Protein AF-A0A370CJU6-F1 (afdb_monomer_lite)

Sequence (638 aa):
MTEVLGKLLAAYIPLEQSDFDGLIKYPHLSKLFQVLVEIQPTNNIVGRKSILRGIFAFEQATSISFLAEILAKLPESLIKTNLYEKLLPGFGADEGKLDNLNALLTILQDAELTPHLSQDDFDALIKKSKSYYYSFNHSYDPHHYNSMRAIIEELNSLEDNNNPLPELKLTQENFNQLMEMEYKKLENLSLIVKKLNSAQLLTQENFDQLLNLGDNLPDDGTHNIIQSKFYNLNLIVEKLSRVVLLTQENFDKLLSLGDDLVSATQAISTVLSDIPDHLWTPVVFNQLIEHSQQQNPLPILQGYVFNLLNEDNPAEEFERAQSTHTASVHQSVSESAQRLAKRYQAKIKNTAALDETIDQIEKYLSSLVKKSPTNINQAAQRALVSLKTKSFTDPTSQLSLKELLVLTFAAIHDDEQRIGTREDALGQFVQGLYEIQRGYNLSESGIDKKPKEPDLPICLPGAFNKLLEKLQTIHPDVEIRFITKDLAAKKLPTLVNELANDYLSNLANTAKAAKDFLGFTHLMDKVKKEGVEFIFNAIKDKVTECIWDEFKTVYPDKSAPDFIEFIESGIYTELKQLKDFQPLLTNSIAYRDFCSQMLYSPRLFSAAKTQASATEQEHPFSHTESNCNKSPKNLSII

Foldseek 3Di:
DLLVVLVVCVPPDPDALVNLVVVLVDLVSVVSLVSNLVPDPDPDPRVLVSNVVSVVSNVVPDDLVVVLVSLLPDDLVSCVPDCVPPVVVSQDDDPVSVVSVVVSVVSCVVSVSDDDDDPVNVVVVVVVCLVVVCPDDDDDDPLLVVLLVLLVVLLVVVVPDPDPAPNQDCDPVNVVLSVPADSLLSNLLSLLSNLCSVVVNDHNVLSVLSSVVRDDDDPPVPPPVLQHLSVLVSLVSVLCSVLVNPDNVLSVLLSVCPPLNSQLSSLLSVCSLVDDSVLDDPVLSVVSSVLSSDDPSNVVVVVVSVVSVLVPDPPLWCSLQVVVLVVLLLLLLLQLLLLLCVVVVVCPVDPVSLVVLLVVVLVVLVVVCVVPVDLLSVQLNVLSVVLVPDWDASPRNRDTSSRLLSSLSVLLVPPVFFDDDSVVLVVLSSNLSSCQFAVVCADPVRDRPPSPDHTSGDDRSVSSSSSLVSCVNGGPSRDRDRQEPVVLLVCLLVVLQVQVVVVLLVLLAPQAALVSLVVSVVVLVCCVVQNSLSVCVVCLVVSLVVSCVRRVNNGSDSPDPVNVVSSVCSSVRHHPDSVVSVVSNCPDNRVVNNVVCVVVPVVVCVVVVVPPPDPDDDDDDDDDDDDDDDDDDDDDDD

Secondary structure (DSSP, 8-state):
-HHHHHHHHHHH----HHHHHHHTT-TT-HHHHHHHHHH-----HHHHHHHHHHHHHHTTTS-HHHHHHHHTTS-HHHHHHHIIIIITTT--S-HHHHHHHHHHHHHHHHTT------HHHHHHHHHHHHHHGGGTSS---HHHHHHHHHHHHHHHTTTSS----------HHHHHHHHHS-HHHHHHHHHHHHHHHHTT---HHHHHHHHHTTS-----S---GGG-HHHHHHHHHHHHHHTT---HHHHHHHHTTGGGHHHHHHHHHHHTTTS-GGG--HHHHHHHHHHHTSSSHHHHHHHHHHHHTTT-SS-TTTHHHHHHHHHHHHHHHHHHHHHHHHHSHHHHHSHHHHHHHHHHHHHHHHHHHHH---HHHHHHHHHHHHHHHS--B-TTT--BHHHHHHHHHHHHH-TTT--S-HHHHHHHHHHHHHHHHHGGGB-TTS-BS-TTSPP-PPPHHHHHHHHHHTTTTT-TT-------HHHHHHHHHHHHHHHHHHHHHHHHHH--SHHHHHHHHHHHHHHHHHTTHHHHHHHHHHHHHHHHHHHTTTSS-TT-HHHHHHHHGGGGPPPP-GGGHHHHHHTSHHHHHHHHHHHT-HHHHSSSSSSSS--SS---------------------

pLDDT: mean 70.42, std 21.2, range [26.62, 97.62]

Structure (mmCIF, N/CA/C/O backbone):
data_AF-A0A370CJU6-F1
#
_entry.id   AF-A0A370CJU6-F1
#
loop_
_atom_site.group_PDB
_atom_site.id
_atom_site.type_symbol
_atom_site.label_atom_id
_atom_site.label_alt_id
_atom_site.label_comp_id
_atom_site.label_asym_id
_atom_site.label_entity_id
_atom_site.label_seq_id
_atom_site.pdbx_PDB_ins_code
_atom_site.Cartn_x
_atom_site.Cartn_y
_atom_site.Cartn_z
_atom_site.occupancy
_atom_site.B_iso_or_equiv
_atom_site.auth_seq_id
_atom_site.auth_comp_id
_atom_site.auth_asym_id
_atom_site.auth_atom_id
_atom_site.pdbx_PDB_model_num
ATOM 1 N N . MET A 1 1 ? -30.604 30.047 92.472 1.00 36.56 1 MET A N 1
ATOM 2 C CA . MET A 1 1 ? -30.710 28.583 92.681 1.00 36.56 1 MET A CA 1
ATOM 3 C C . MET A 1 1 ? -29.692 27.835 91.819 1.00 36.56 1 MET A C 1
ATOM 5 O O . MET A 1 1 ? -28.892 27.099 92.370 1.00 36.56 1 MET A O 1
ATOM 9 N N . THR A 1 2 ? -29.623 28.112 90.513 1.00 38.94 2 THR A N 1
ATOM 10 C CA . THR A 1 2 ? -28.650 27.538 89.558 1.00 38.94 2 THR A CA 1
ATOM 11 C C . THR A 1 2 ? -27.183 27.837 89.905 1.00 38.94 2 THR A C 1
ATOM 13 O O . THR A 1 2 ? -26.354 26.939 89.891 1.00 38.94 2 THR A O 1
ATOM 16 N N . GLU A 1 3 ? -26.865 29.067 90.319 1.00 42.47 3 GLU A N 1
ATOM 17 C CA . GLU A 1 3 ? -25.501 29.454 90.730 1.00 42.47 3 GLU A CA 1
ATOM 18 C C . GLU A 1 3 ? -25.054 28.784 92.046 1.00 42.47 3 GLU A C 1
ATOM 20 O O . GLU A 1 3 ? -23.900 28.393 92.208 1.00 42.47 3 GLU A O 1
ATOM 25 N N . VAL A 1 4 ? -25.998 28.591 92.973 1.00 41.84 4 VAL A N 1
ATOM 26 C CA . VAL A 1 4 ? -25.766 27.904 94.253 1.00 41.84 4 VAL A CA 1
ATOM 27 C C . VAL A 1 4 ? -25.573 26.401 94.027 1.00 41.84 4 VAL A C 1
ATOM 29 O O . VAL A 1 4 ? -24.672 25.816 94.621 1.00 41.84 4 VAL A O 1
ATOM 32 N N . LEU A 1 5 ? -26.343 25.789 93.115 1.00 42.38 5 LEU A N 1
ATOM 33 C CA . LEU A 1 5 ? -26.146 24.397 92.693 1.00 42.38 5 LEU A CA 1
ATOM 34 C C . LEU A 1 5 ? -24.789 24.184 92.003 1.00 42.38 5 LEU A C 1
ATOM 36 O O . LEU A 1 5 ? -24.129 23.185 92.271 1.00 42.38 5 LEU A O 1
ATOM 40 N N . GLY A 1 6 ? -24.356 25.123 91.154 1.00 47.56 6 GLY A N 1
ATOM 41 C CA . GLY A 1 6 ? -23.063 25.047 90.463 1.00 47.56 6 GLY A CA 1
ATOM 42 C C . GLY A 1 6 ? -21.872 25.083 91.424 1.00 47.56 6 GLY A C 1
ATOM 43 O O . GLY A 1 6 ? -20.954 24.275 91.308 1.00 47.56 6 GLY A O 1
ATOM 44 N N . LYS A 1 7 ? -21.926 25.955 92.438 1.00 46.38 7 LYS A N 1
ATOM 45 C CA . LYS A 1 7 ? -20.899 26.038 93.491 1.00 46.38 7 LYS A CA 1
ATOM 46 C C . LYS A 1 7 ? -20.888 24.803 94.410 1.00 46.38 7 LYS A C 1
ATOM 48 O O . LYS A 1 7 ? -19.819 24.386 94.840 1.00 46.38 7 LYS A O 1
ATOM 53 N N . LEU A 1 8 ? -22.047 24.187 94.671 1.00 40.12 8 LEU A N 1
ATOM 54 C CA . LEU A 1 8 ? -22.166 22.947 95.457 1.00 40.12 8 LEU A CA 1
ATOM 55 C C . LEU A 1 8 ? -21.637 21.708 94.715 1.00 40.12 8 LEU A C 1
ATOM 57 O O . LEU A 1 8 ? -20.950 20.889 95.320 1.00 40.12 8 LEU A O 1
ATOM 61 N N . LEU A 1 9 ? -21.903 21.591 93.410 1.00 42.94 9 LEU A N 1
ATOM 62 C CA . LEU A 1 9 ? -21.390 20.501 92.569 1.00 42.94 9 LEU A CA 1
ATOM 63 C C . LEU A 1 9 ? -19.863 20.559 92.409 1.00 42.94 9 LEU A C 1
ATOM 65 O O . LEU A 1 9 ? -19.206 19.524 92.465 1.00 42.94 9 LEU A O 1
ATOM 69 N N . ALA A 1 10 ? -19.294 21.763 92.292 1.00 47.19 10 ALA A N 1
ATOM 70 C CA . ALA A 1 10 ? -17.849 21.964 92.160 1.00 47.19 10 ALA A CA 1
ATOM 71 C C . ALA A 1 10 ? -17.050 21.644 93.440 1.00 47.19 10 ALA A C 1
ATOM 73 O O . ALA A 1 10 ? -15.848 21.396 93.362 1.00 47.19 10 ALA A O 1
ATOM 74 N N . ALA A 1 11 ? -17.696 21.660 94.610 1.00 43.38 11 ALA A N 1
ATOM 75 C CA . ALA A 1 11 ? -17.033 21.461 95.898 1.00 43.38 11 ALA A CA 1
ATOM 76 C C . ALA A 1 11 ? -17.046 20.003 96.400 1.00 43.38 11 ALA A C 1
ATOM 78 O O . ALA A 1 11 ? -16.255 19.682 97.283 1.00 43.38 11 ALA A O 1
ATOM 79 N N . TYR A 1 12 ? -17.920 19.128 95.879 1.00 36.78 12 TYR A N 1
ATOM 80 C CA . TYR A 1 12 ? -18.195 17.827 96.515 1.00 36.78 12 TYR A CA 1
ATOM 81 C C . TYR A 1 12 ? -18.161 16.585 95.617 1.00 36.78 12 TYR A C 1
ATOM 83 O O . TYR A 1 12 ? -18.292 15.482 96.147 1.00 36.78 12 TYR A O 1
ATOM 91 N N . ILE A 1 13 ? -17.962 16.703 94.300 1.00 41.69 13 ILE A N 1
ATOM 92 C CA . ILE A 1 13 ? -17.931 15.528 93.414 1.00 41.69 13 ILE A CA 1
ATOM 93 C C . ILE A 1 13 ? -16.732 15.627 92.462 1.00 41.69 13 ILE A C 1
ATOM 95 O O . ILE A 1 13 ? -16.661 16.581 91.684 1.00 41.69 13 ILE A O 1
ATOM 99 N N . PRO A 1 14 ? -15.786 14.667 92.474 1.00 45.34 14 PRO A N 1
ATOM 100 C CA . PRO A 1 14 ? -14.877 14.493 91.353 1.00 45.34 14 PRO A CA 1
ATOM 101 C C . PRO A 1 14 ? -15.715 13.948 90.195 1.00 45.34 14 PRO A C 1
ATOM 103 O O . PRO A 1 14 ? -16.013 12.761 90.144 1.00 45.34 14 PRO A O 1
ATOM 106 N N . LEU A 1 15 ? -16.185 14.844 89.330 1.00 47.09 15 LEU A N 1
ATOM 107 C CA . LEU A 1 15 ? -17.052 14.477 88.213 1.00 47.09 15 LEU A CA 1
ATOM 108 C C . LEU A 1 15 ? -16.246 13.659 87.201 1.00 47.09 15 LEU A C 1
ATOM 110 O O . LEU A 1 15 ? -15.255 14.145 86.644 1.00 47.09 15 LEU A O 1
ATOM 114 N N . GLU A 1 16 ? -16.671 12.419 86.974 1.00 44.72 16 GLU A N 1
ATOM 115 C CA . GLU A 1 16 ? -16.097 11.561 85.945 1.00 44.72 16 GLU A CA 1
ATOM 116 C C . GLU A 1 16 ? -16.725 11.873 84.581 1.00 44.72 16 GLU A C 1
ATOM 118 O O . GLU A 1 16 ? -17.720 12.587 84.447 1.00 44.72 16 GLU A O 1
ATOM 123 N N . GLN A 1 17 ? -16.110 11.359 83.519 1.00 41.28 17 GLN A N 1
ATOM 124 C CA . GLN A 1 17 ? -16.485 11.666 82.138 1.00 41.28 17 GLN A CA 1
ATOM 125 C C . GLN A 1 17 ? -17.962 11.354 81.822 1.00 41.28 17 GLN A C 1
ATOM 127 O O . GLN A 1 17 ? -18.582 12.070 81.038 1.00 41.28 17 GLN A O 1
ATOM 132 N N . SER A 1 18 ? -18.548 10.359 82.494 1.00 44.34 18 SER A N 1
ATOM 133 C CA . SER A 1 18 ? -19.964 9.997 82.381 1.00 44.34 18 SER A CA 1
ATOM 134 C C . SER A 1 18 ? -20.926 11.067 82.904 1.00 44.34 18 SER A C 1
ATOM 136 O O . SER A 1 18 ? -22.052 11.164 82.415 1.00 44.34 18 SER A O 1
ATOM 138 N N . ASP A 1 19 ? -20.496 11.888 83.864 1.00 48.44 19 ASP A N 1
ATOM 139 C CA . ASP A 1 19 ? -21.350 12.904 84.487 1.00 48.44 19 ASP A CA 1
ATOM 140 C C . ASP A 1 19 ? -21.534 14.118 83.563 1.00 48.44 19 ASP A C 1
ATOM 142 O O . ASP A 1 19 ? -22.603 14.734 83.514 1.00 48.44 19 ASP A O 1
ATOM 146 N N . PHE A 1 20 ? -20.515 14.420 82.751 1.00 47.69 20 PHE A N 1
ATOM 147 C CA . PHE A 1 20 ? -20.568 15.468 81.730 1.00 47.69 20 PHE A CA 1
ATOM 148 C C . PHE A 1 20 ? -21.405 15.065 80.510 1.00 47.69 20 PHE A C 1
ATOM 150 O O . PHE A 1 20 ? -22.154 15.892 79.984 1.00 47.69 20 PHE A O 1
ATOM 157 N N . ASP A 1 21 ? -21.348 13.794 80.106 1.00 45.69 21 ASP A N 1
ATOM 158 C CA . ASP A 1 21 ? -22.154 13.266 78.997 1.00 45.69 21 ASP A CA 1
ATOM 159 C C . ASP A 1 21 ? -23.670 13.322 79.306 1.00 45.69 21 ASP A C 1
ATOM 161 O O . ASP A 1 21 ? -24.498 13.437 78.397 1.00 45.69 21 ASP A O 1
ATOM 165 N N . GLY A 1 22 ? -24.053 13.319 80.591 1.00 47.09 22 GLY A N 1
ATOM 166 C CA . GLY A 1 22 ? -25.434 13.524 81.041 1.00 47.09 22 GLY A CA 1
ATOM 167 C C . GLY A 1 22 ? -25.915 14.980 80.964 1.00 47.09 22 GLY A C 1
ATOM 168 O O . GLY A 1 22 ? -27.066 15.230 80.596 1.00 47.09 22 GLY A O 1
ATOM 169 N N . LEU A 1 23 ? -25.039 15.946 81.263 1.00 44.34 23 LEU A N 1
ATOM 170 C CA . LEU A 1 23 ? -25.341 17.387 81.222 1.00 44.34 23 LEU A CA 1
ATOM 171 C C . LEU A 1 23 ? -25.528 17.914 79.792 1.00 44.34 23 LEU A C 1
ATOM 173 O O . LEU A 1 23 ? -26.331 18.819 79.569 1.00 44.34 23 LEU A O 1
ATOM 177 N N . ILE A 1 24 ? -24.847 17.294 78.824 1.00 47.66 24 ILE A N 1
ATOM 178 C CA . ILE A 1 24 ? -24.923 17.595 77.386 1.00 47.66 24 ILE A CA 1
ATOM 179 C C . ILE A 1 24 ? -26.353 17.463 76.814 1.00 47.66 24 ILE A C 1
ATOM 181 O O . ILE A 1 24 ? -26.676 18.077 75.801 1.00 47.66 24 ILE A O 1
ATOM 185 N N . LYS A 1 25 ? -27.255 16.731 77.481 1.00 44.03 25 LYS A N 1
ATOM 186 C CA . LYS A 1 25 ? -28.639 16.524 77.015 1.00 44.03 25 LYS A CA 1
ATOM 187 C C . LYS A 1 25 ? -29.611 17.679 77.299 1.00 44.03 25 LYS A C 1
ATOM 189 O O . LYS A 1 25 ? -30.759 17.590 76.870 1.00 44.03 25 LYS A O 1
ATOM 194 N N . TYR A 1 26 ? -29.198 18.743 77.997 1.00 49.38 26 TYR A N 1
ATOM 195 C CA . TYR A 1 26 ? -30.103 19.821 78.431 1.00 49.38 26 TYR A CA 1
ATOM 196 C C . TYR A 1 26 ? -29.619 21.218 77.979 1.00 49.38 26 TYR A C 1
ATOM 198 O O . TYR A 1 26 ? -28.852 21.869 78.694 1.00 49.38 26 TYR A O 1
ATOM 206 N N . PRO A 1 27 ? -30.108 21.731 76.829 1.00 48.47 27 PRO A N 1
ATOM 207 C CA . PRO A 1 27 ? -29.620 22.964 76.183 1.00 48.47 27 PRO A CA 1
ATOM 208 C C . PRO A 1 27 ? -29.810 24.266 76.982 1.00 48.47 27 PRO A C 1
ATOM 210 O O . PRO A 1 27 ? -29.280 25.310 76.621 1.00 48.47 27 PRO A O 1
ATOM 213 N N . HIS A 1 28 ? -30.585 24.250 78.068 1.00 47.25 28 HIS A N 1
ATOM 214 C CA . HIS A 1 28 ? -30.958 25.455 78.828 1.00 47.25 28 HIS A CA 1
ATOM 215 C C . HIS A 1 28 ? -29.961 25.796 79.952 1.00 47.25 28 HIS A C 1
ATOM 217 O O . HIS A 1 28 ? -30.162 26.754 80.698 1.00 47.25 28 HIS A O 1
ATOM 223 N N . LEU A 1 29 ? -28.891 25.009 80.103 1.00 48.94 29 LEU A N 1
ATOM 224 C CA . LEU A 1 29 ? -27.931 25.109 81.208 1.00 48.94 29 LEU A CA 1
ATOM 225 C C . LEU A 1 29 ? -26.704 25.993 80.900 1.00 48.94 29 LEU A C 1
ATOM 227 O O . LEU A 1 29 ? -25.691 25.890 81.590 1.00 48.94 29 LEU A O 1
ATOM 231 N N . SER A 1 30 ? -26.789 26.904 79.923 1.00 49.38 30 SER A N 1
ATOM 232 C CA . SER A 1 30 ? -25.656 27.736 79.464 1.00 49.38 30 SER A CA 1
ATOM 233 C C . SER A 1 30 ? -24.986 28.534 80.590 1.00 49.38 30 SER A C 1
ATOM 235 O O . SER A 1 30 ? -23.762 28.559 80.704 1.00 49.38 30 SER A O 1
ATOM 237 N N . LYS A 1 31 ? -25.784 29.102 81.504 1.00 50.84 31 LYS A N 1
ATOM 238 C CA . LYS A 1 31 ? -25.294 29.827 82.691 1.00 50.84 31 LYS A CA 1
ATOM 239 C C . LYS A 1 31 ? -24.604 28.929 83.721 1.00 50.84 31 LYS A C 1
ATOM 241 O O . LYS A 1 31 ? -23.736 29.404 84.442 1.00 50.84 31 LYS A O 1
ATOM 246 N N . LEU A 1 32 ? -24.968 27.647 83.806 1.00 49.44 32 LEU A N 1
ATOM 247 C CA . LEU A 1 32 ? -24.298 26.691 84.695 1.00 49.44 32 LEU A CA 1
ATOM 248 C C . LEU A 1 32 ? -22.907 26.334 84.142 1.00 49.44 32 LEU A C 1
ATOM 250 O O . LEU A 1 32 ? -21.953 26.219 84.906 1.00 49.44 32 LEU A O 1
ATOM 254 N N . PHE A 1 33 ? -22.785 26.228 82.815 1.00 53.00 33 PHE A N 1
ATOM 255 C CA . PHE A 1 33 ? -21.518 25.973 82.125 1.00 53.00 33 PHE A CA 1
ATOM 256 C C . PHE A 1 33 ? -20.539 27.146 82.243 1.00 53.00 33 PHE A C 1
ATOM 258 O O . PHE A 1 33 ? -19.364 26.932 82.524 1.00 53.00 33 PHE A O 1
ATOM 265 N N . GLN A 1 34 ? -21.030 28.383 82.114 1.00 51.62 34 GLN A N 1
ATOM 266 C CA . GLN A 1 34 ? -20.225 29.597 82.287 1.00 51.62 34 GLN A CA 1
ATOM 267 C C . GLN A 1 34 ? -19.600 29.668 83.694 1.00 51.62 34 GLN A C 1
ATOM 269 O O . GLN A 1 34 ? -18.401 29.885 83.838 1.00 51.62 34 GLN A O 1
ATOM 274 N N . VAL A 1 35 ? -20.391 29.354 84.724 1.00 50.25 35 VAL A N 1
ATOM 275 C CA . VAL A 1 35 ? -19.936 29.289 86.123 1.00 50.25 35 VAL A CA 1
ATOM 276 C C . VAL A 1 35 ? -18.935 28.143 86.353 1.00 50.25 35 VAL A C 1
ATOM 278 O O . VAL A 1 35 ? -17.988 28.299 87.116 1.00 50.25 35 VAL A O 1
ATOM 281 N N . LEU A 1 36 ? -19.088 26.997 85.680 1.00 50.72 36 LEU A N 1
ATOM 282 C CA . LEU A 1 36 ? -18.148 25.869 85.785 1.00 50.72 36 LEU A CA 1
ATOM 283 C C . LEU A 1 36 ? -16.790 26.151 85.117 1.00 50.72 36 LEU A C 1
ATOM 285 O O . LEU A 1 36 ? -15.767 25.688 85.619 1.00 50.72 36 LEU A O 1
ATOM 289 N N . VAL A 1 37 ? -16.771 26.930 84.030 1.00 52.28 37 VAL A N 1
ATOM 290 C CA . VAL A 1 37 ? -15.537 27.379 83.358 1.00 52.28 37 VAL A CA 1
ATOM 291 C C . VAL A 1 37 ? -14.792 28.422 84.198 1.00 52.28 37 VAL A C 1
ATOM 293 O O . VAL A 1 37 ? -13.568 28.377 84.275 1.00 52.28 37 VAL A O 1
ATOM 296 N N . GLU A 1 38 ? -15.510 29.320 84.879 1.00 50.44 38 GLU A N 1
ATOM 297 C CA . GLU A 1 38 ? -14.903 30.363 85.720 1.00 50.44 38 GLU A CA 1
ATOM 298 C C . GLU A 1 38 ? -14.320 29.837 87.047 1.00 50.44 38 GLU A C 1
ATOM 300 O O . GLU A 1 38 ? -13.369 30.417 87.568 1.00 50.44 38 GLU A O 1
ATOM 305 N N . ILE A 1 39 ? -14.855 28.745 87.612 1.00 45.88 39 ILE A N 1
ATOM 306 C CA . ILE A 1 39 ? -14.489 28.278 88.968 1.00 45.88 39 ILE A CA 1
ATOM 307 C C . ILE A 1 39 ? -13.335 27.255 88.976 1.00 45.88 39 ILE A C 1
ATOM 309 O O . ILE A 1 39 ? -12.684 27.076 90.007 1.00 45.88 39 ILE A O 1
ATOM 313 N N . GLN A 1 40 ? -13.036 26.578 87.863 1.00 50.91 40 GLN A N 1
ATOM 314 C CA . GLN A 1 40 ? -12.068 25.473 87.842 1.00 50.91 40 GLN A CA 1
ATOM 315 C C . GLN A 1 40 ? -10.941 25.687 86.815 1.00 50.91 40 GLN A C 1
ATOM 317 O O . GLN A 1 40 ? -11.061 25.253 85.667 1.00 50.91 40 GLN A O 1
ATOM 322 N N . PRO A 1 41 ? -9.778 26.236 87.222 1.00 49.34 41 PRO A N 1
ATOM 323 C CA . PRO A 1 41 ? -8.566 26.158 86.420 1.00 49.34 41 PRO A CA 1
ATOM 324 C C . PRO A 1 41 ? -7.996 24.742 86.573 1.00 49.34 41 PRO A C 1
ATOM 326 O O . PRO A 1 41 ? -7.092 24.481 87.366 1.00 49.34 41 PRO A O 1
ATOM 329 N N . THR A 1 42 ? -8.578 23.764 85.880 1.00 47.38 42 THR A N 1
ATOM 330 C CA . THR A 1 42 ? -8.132 22.374 86.023 1.00 47.38 42 THR A CA 1
ATOM 331 C C . THR A 1 42 ? -6.847 22.133 85.241 1.00 47.38 42 THR A C 1
ATOM 333 O O . THR A 1 42 ? -6.796 22.208 84.013 1.00 47.38 42 THR A O 1
ATOM 336 N N . ASN A 1 43 ? -5.791 21.751 85.958 1.00 42.69 43 ASN A N 1
ATOM 337 C CA . ASN A 1 43 ? -4.574 21.157 85.391 1.00 42.69 43 ASN A CA 1
ATOM 338 C C . ASN A 1 43 ? -4.776 19.698 84.931 1.00 42.69 43 ASN A C 1
ATOM 340 O O . ASN A 1 43 ? -3.835 19.055 84.477 1.00 42.69 43 ASN A O 1
ATOM 344 N N . ASN A 1 44 ? -6.004 19.173 85.016 1.00 46.91 44 ASN A N 1
ATOM 345 C CA . ASN A 1 44 ? -6.352 17.811 84.629 1.00 46.91 44 ASN A CA 1
ATOM 346 C C . ASN A 1 44 ? -6.900 17.757 83.187 1.00 46.91 44 ASN A C 1
ATOM 348 O O . ASN A 1 44 ? -7.905 18.385 82.851 1.00 46.91 44 ASN A O 1
ATOM 352 N N . ILE A 1 45 ? -6.239 16.958 82.346 1.00 42.44 45 ILE A N 1
ATOM 353 C CA . ILE A 1 45 ? -6.528 16.739 80.918 1.00 42.44 45 ILE A CA 1
ATOM 354 C C . ILE A 1 45 ? -7.947 16.192 80.676 1.00 42.44 45 ILE A C 1
ATOM 356 O O . ILE A 1 45 ? -8.552 16.495 79.646 1.00 42.44 45 ILE A O 1
ATOM 360 N N . VAL A 1 46 ? -8.498 15.415 81.613 1.00 42.75 46 VAL A N 1
ATOM 361 C CA . VAL A 1 46 ? -9.832 14.805 81.476 1.00 42.75 46 VAL A CA 1
ATOM 362 C C . VAL A 1 46 ? -10.934 15.858 81.637 1.00 42.75 46 VAL A C 1
ATOM 364 O O . VAL A 1 46 ? -11.818 15.943 80.788 1.00 42.75 46 VAL A O 1
ATOM 367 N N . GLY A 1 47 ? -10.819 16.743 82.635 1.00 50.41 47 GLY A N 1
ATOM 368 C CA . GLY A 1 47 ? -11.754 17.862 82.830 1.00 50.41 47 GLY A CA 1
ATOM 369 C C . GLY A 1 47 ? -11.756 18.840 81.650 1.00 50.41 47 GLY A C 1
ATOM 370 O O . GLY A 1 47 ? -12.814 19.256 81.182 1.00 50.41 47 GLY A O 1
ATOM 371 N N . ARG A 1 48 ? -10.572 19.108 81.080 1.00 52.41 48 ARG A N 1
ATOM 372 C CA . ARG A 1 48 ? -10.405 19.935 79.870 1.00 52.41 48 ARG A CA 1
ATOM 373 C C . ARG A 1 48 ? -11.151 19.364 78.661 1.00 52.41 48 ARG A C 1
ATOM 375 O O . ARG A 1 48 ? -11.804 20.110 77.937 1.00 52.41 48 ARG A O 1
ATOM 382 N N . LYS A 1 49 ? -11.098 18.043 78.451 1.00 46.81 49 LYS A N 1
ATOM 383 C CA . LYS A 1 49 ? -11.799 17.374 77.339 1.00 46.81 49 LYS A CA 1
ATOM 384 C C . LYS A 1 49 ? -13.322 17.395 77.503 1.00 46.81 49 LYS A C 1
ATOM 386 O O . LYS A 1 49 ? -14.021 17.524 76.498 1.00 46.81 49 LYS A O 1
ATOM 391 N N . SER A 1 50 ? -13.828 17.294 78.729 1.00 49.97 50 SER A N 1
ATOM 392 C CA . SER A 1 50 ? -15.270 17.294 79.007 1.00 49.97 50 SER A CA 1
ATOM 393 C C . SER A 1 50 ? -15.903 18.684 78.887 1.00 49.97 50 SER A C 1
ATOM 395 O O . SER A 1 50 ? -16.983 18.805 78.311 1.00 49.97 50 SER A O 1
ATOM 397 N N . ILE A 1 51 ? -15.207 19.741 79.328 1.00 51.69 51 ILE A N 1
ATOM 398 C CA . ILE A 1 51 ? -15.644 21.134 79.118 1.00 51.69 51 ILE A CA 1
ATOM 399 C C . ILE A 1 51 ? -15.742 21.439 77.620 1.00 51.69 51 ILE A C 1
ATOM 401 O O . ILE A 1 51 ? -16.758 21.954 77.159 1.00 51.69 51 ILE A O 1
ATOM 405 N N . LEU A 1 52 ? -14.724 21.049 76.846 1.00 49.62 52 LEU A N 1
ATOM 406 C CA . LEU A 1 52 ? -14.719 21.238 75.397 1.00 49.62 52 LEU A CA 1
ATOM 407 C C . LEU A 1 52 ? -15.870 20.483 74.725 1.00 49.62 52 LEU A C 1
ATOM 409 O O . LEU A 1 52 ? -16.599 21.085 73.947 1.00 49.62 52 LEU A O 1
ATOM 413 N N . ARG A 1 53 ? -16.108 19.206 75.062 1.00 48.94 53 ARG A N 1
ATOM 414 C CA . ARG A 1 53 ? -17.263 18.449 74.532 1.00 48.94 53 ARG A CA 1
ATOM 415 C C . ARG A 1 53 ? -18.612 19.094 74.863 1.00 48.94 53 ARG A C 1
ATOM 417 O O . ARG A 1 53 ? -19.511 19.051 74.031 1.00 48.94 53 ARG A O 1
ATOM 424 N N . GLY A 1 54 ? -18.743 19.708 76.038 1.00 50.12 54 GLY A N 1
ATOM 425 C CA . GLY A 1 54 ? -19.931 20.478 76.405 1.00 50.12 54 GLY A CA 1
ATOM 426 C C . GLY A 1 54 ? -20.141 21.719 75.535 1.00 50.12 54 GLY A C 1
ATOM 427 O O . GLY A 1 54 ? -21.260 21.965 75.097 1.00 50.12 54 GLY A O 1
ATOM 428 N N . ILE A 1 55 ? -19.062 22.445 75.222 1.00 50.94 55 ILE A N 1
ATOM 429 C CA . ILE A 1 55 ? -19.075 23.590 74.294 1.00 50.94 55 ILE A CA 1
ATOM 430 C C . ILE A 1 55 ? -19.467 23.133 72.876 1.00 50.94 55 ILE A C 1
ATOM 432 O O . ILE A 1 55 ? -20.315 23.760 72.248 1.00 50.94 55 ILE A O 1
ATOM 436 N N . PHE A 1 56 ? -18.937 21.995 72.416 1.00 47.94 56 PHE A N 1
ATOM 437 C CA . PHE A 1 56 ? -19.265 21.381 71.120 1.00 47.94 56 PHE A CA 1
ATOM 438 C C . PHE A 1 56 ? -20.727 20.936 70.995 1.00 47.94 56 PHE A C 1
ATOM 440 O O . PHE A 1 56 ? -21.329 21.060 69.935 1.00 47.94 56 PHE A O 1
ATOM 447 N N . ALA A 1 57 ? -21.331 20.428 72.070 1.00 44.50 57 ALA A N 1
ATOM 448 C CA . ALA A 1 57 ? -22.750 20.079 72.052 1.00 44.50 57 ALA A CA 1
ATOM 449 C C . ALA A 1 57 ? -23.671 21.315 72.088 1.00 44.50 57 ALA A C 1
ATOM 451 O O . ALA A 1 57 ? -24.808 21.256 71.620 1.00 44.50 57 ALA A O 1
ATOM 452 N N . PHE A 1 58 ? -23.176 22.439 72.614 1.00 43.97 58 PHE A N 1
ATOM 453 C CA . PHE A 1 58 ? -23.885 23.722 72.674 1.00 43.97 58 PHE A CA 1
ATOM 454 C C . PHE A 1 58 ? -23.927 24.471 71.330 1.00 43.97 58 PHE A C 1
ATOM 456 O O . PHE A 1 58 ? -24.731 25.389 71.161 1.00 43.97 58 PHE A O 1
ATOM 463 N N . GLU A 1 59 ? -23.105 24.053 70.364 1.00 46.88 59 GLU A N 1
ATOM 464 C CA . GLU A 1 59 ? -22.974 24.618 69.013 1.00 46.88 59 GLU A CA 1
ATOM 465 C C . GLU A 1 59 ? -24.282 24.546 68.200 1.00 46.88 59 GLU A C 1
ATOM 467 O O . GLU A 1 59 ? -24.475 25.288 67.241 1.00 46.88 59 GLU A O 1
ATOM 472 N N . GLN A 1 60 ? -25.237 23.712 68.627 1.00 45.84 60 GLN A N 1
ATOM 473 C CA . GLN A 1 60 ? -26.568 23.653 68.023 1.00 45.84 60 GLN A CA 1
ATOM 474 C C . GLN A 1 60 ? -27.572 24.684 68.584 1.00 45.84 60 GLN A C 1
ATOM 476 O O . GLN A 1 60 ? -28.708 24.699 68.114 1.00 45.84 60 GLN A O 1
ATOM 481 N N . ALA A 1 61 ? -27.211 25.541 69.560 1.00 41.72 61 ALA A N 1
ATOM 482 C CA . ALA A 1 61 ? -28.208 26.340 70.296 1.00 41.72 61 ALA A CA 1
ATOM 483 C C . ALA A 1 61 ? -27.940 27.850 70.546 1.00 41.72 61 ALA A C 1
ATOM 485 O O . ALA A 1 61 ? -28.862 28.510 71.024 1.00 41.72 61 ALA A O 1
ATOM 486 N N . THR A 1 62 ? -26.778 28.457 70.240 1.00 47.06 62 THR A N 1
ATOM 487 C CA . THR A 1 62 ? -26.523 29.898 70.560 1.00 47.06 62 THR A CA 1
ATOM 488 C C . THR A 1 62 ? -25.584 30.652 69.593 1.00 47.06 62 THR A C 1
ATOM 490 O O . THR A 1 62 ? -24.825 30.025 68.864 1.00 47.06 62 THR A O 1
ATOM 493 N N . SER A 1 63 ? -25.629 32.003 69.601 1.00 53.34 63 SER A N 1
ATOM 494 C CA . SER A 1 63 ? -24.891 32.913 68.694 1.00 53.34 63 SER A CA 1
ATOM 495 C C . SER A 1 63 ? -23.372 32.954 68.918 1.00 53.34 63 SER A C 1
ATOM 497 O O . SER A 1 63 ? -22.883 32.903 70.045 1.00 53.34 63 SER A O 1
ATOM 499 N N . ILE A 1 64 ? -22.617 33.136 67.834 1.00 52.56 64 ILE A N 1
ATOM 500 C CA . ILE A 1 64 ? -21.145 33.060 67.794 1.00 52.56 64 ILE A CA 1
ATOM 501 C C . ILE A 1 64 ? -20.406 34.132 68.584 1.00 52.56 64 ILE A C 1
ATOM 503 O O . ILE A 1 64 ? -19.295 33.884 69.049 1.00 52.56 64 ILE A O 1
ATOM 507 N N . SER A 1 65 ? -21.055 35.261 68.862 1.00 50.88 65 SER A N 1
ATOM 508 C CA . SER A 1 65 ? -20.543 36.257 69.808 1.00 50.88 65 SER A CA 1
ATOM 509 C C . SER A 1 65 ? -20.243 35.658 71.191 1.00 50.88 65 SER A C 1
ATOM 511 O O . SER A 1 65 ? -19.254 36.023 71.815 1.00 50.88 65 SER A O 1
ATOM 513 N N . PHE A 1 66 ? -21.047 34.693 71.651 1.00 54.31 66 PHE A N 1
ATOM 514 C CA . PHE A 1 66 ? -20.862 34.030 72.944 1.00 54.31 66 PHE A CA 1
ATOM 515 C C . PHE A 1 66 ? -19.699 33.024 72.924 1.00 54.31 66 PHE A C 1
ATOM 517 O O . PHE A 1 66 ? -18.950 32.907 73.891 1.00 54.31 66 PHE A O 1
ATOM 524 N N . LEU A 1 67 ? -19.513 32.326 71.800 1.00 54.97 67 LEU A N 1
ATOM 525 C CA . LEU A 1 67 ? -18.393 31.403 71.581 1.00 54.97 67 LEU A CA 1
ATOM 526 C C . LEU A 1 67 ? -17.056 32.151 71.536 1.00 54.97 67 LEU A C 1
ATOM 528 O O . LEU A 1 67 ? -16.096 31.727 72.177 1.00 54.97 67 LEU A O 1
ATOM 532 N N . ALA A 1 68 ? -17.014 33.293 70.850 1.00 54.50 68 ALA A N 1
ATOM 533 C CA . ALA A 1 68 ? -15.838 34.154 70.793 1.00 54.50 68 ALA A CA 1
ATOM 534 C C . ALA A 1 68 ? -15.436 34.685 72.185 1.00 54.50 68 ALA A C 1
ATOM 536 O O . ALA A 1 68 ? -14.262 34.644 72.550 1.00 54.50 68 ALA A O 1
ATOM 537 N N . GLU A 1 69 ? -16.409 35.100 73.003 1.00 54.59 69 GLU A N 1
ATOM 538 C CA . GLU A 1 69 ? -16.166 35.617 74.357 1.00 54.59 69 GLU A CA 1
ATOM 539 C C . GLU A 1 69 ? -15.626 34.542 75.324 1.00 54.59 69 GLU A C 1
ATOM 541 O O . GLU A 1 69 ? -14.825 34.838 76.214 1.00 54.59 69 GLU A O 1
ATOM 546 N N . ILE A 1 70 ? -16.023 33.278 75.136 1.00 57.16 70 ILE A N 1
ATOM 547 C CA . ILE A 1 70 ? -15.493 32.134 75.893 1.00 57.16 70 ILE A CA 1
ATOM 548 C C . ILE A 1 70 ? -14.076 31.781 75.429 1.00 57.16 70 ILE A C 1
ATOM 550 O O . ILE A 1 70 ? -13.201 31.545 76.263 1.00 57.16 70 ILE A O 1
ATOM 554 N N . LEU A 1 71 ? -13.834 31.760 74.116 1.00 56.84 71 LEU A N 1
ATOM 555 C CA . LEU A 1 71 ? -12.527 31.422 73.545 1.00 56.84 71 LEU A CA 1
ATOM 556 C C . LEU A 1 71 ? -11.449 32.441 73.933 1.00 56.84 71 LEU A C 1
ATOM 558 O O . LEU A 1 71 ? -10.341 32.033 74.268 1.00 56.84 71 LEU A O 1
ATOM 562 N N . ALA A 1 72 ? -11.790 33.731 74.004 1.00 54.59 72 ALA A N 1
ATOM 563 C CA . ALA A 1 72 ? -10.879 34.789 74.451 1.00 54.59 72 ALA A CA 1
ATOM 564 C C . ALA A 1 72 ? -10.411 34.640 75.915 1.00 54.59 72 ALA A C 1
ATOM 566 O O . ALA A 1 72 ? -9.410 35.234 76.310 1.00 54.59 72 ALA A O 1
ATOM 567 N N . LYS A 1 73 ? -11.118 33.852 76.737 1.00 55.50 73 LYS A N 1
ATOM 568 C CA . LYS A 1 73 ? -10.786 33.623 78.155 1.00 55.50 73 LYS A CA 1
ATOM 569 C C . LYS A 1 73 ? -10.030 32.313 78.405 1.00 55.50 73 LYS A C 1
ATOM 571 O O . LYS A 1 73 ? -9.681 32.028 79.552 1.00 55.50 73 LYS A O 1
ATOM 576 N N . LEU A 1 74 ? -9.781 31.501 77.373 1.00 53.00 74 LEU A N 1
ATOM 577 C CA . LEU A 1 74 ? -9.062 30.232 77.503 1.00 53.00 74 LEU A CA 1
ATOM 578 C C . LEU A 1 74 ? -7.540 30.410 77.326 1.00 53.00 74 LEU A C 1
ATOM 580 O O . LEU A 1 74 ? -7.102 31.260 76.557 1.00 53.00 74 LEU A O 1
ATOM 584 N N . PRO A 1 75 ? -6.702 29.584 77.986 1.00 51.00 75 PRO A N 1
ATOM 585 C CA . PRO A 1 75 ? -5.255 29.609 77.773 1.00 51.00 75 PRO A CA 1
ATOM 586 C C . PRO A 1 75 ? -4.877 29.229 76.330 1.00 51.00 75 PRO A C 1
ATOM 588 O O . PRO A 1 75 ? -5.384 28.238 75.801 1.00 51.00 75 PRO A O 1
ATOM 591 N N . GLU A 1 76 ? -3.922 29.945 75.730 1.00 49.62 76 GLU A N 1
ATOM 592 C CA . GLU A 1 76 ? -3.499 29.806 74.320 1.00 49.62 76 GLU A CA 1
ATOM 593 C C . GLU A 1 76 ? -3.161 28.358 73.911 1.00 49.62 76 GLU A C 1
ATOM 595 O O . GLU A 1 76 ? -3.531 27.887 72.834 1.00 49.62 76 GLU A O 1
ATOM 600 N N . SER A 1 77 ? -2.525 27.600 74.808 1.00 50.59 77 SER A N 1
ATOM 601 C CA . SER A 1 77 ? -2.171 26.190 74.584 1.00 50.59 77 SER A CA 1
ATOM 602 C C . SER A 1 77 ? -3.389 25.274 74.402 1.00 50.59 77 SER A C 1
ATOM 604 O O . SER A 1 77 ? -3.327 24.281 73.672 1.00 50.59 77 SER A O 1
ATOM 606 N N . LEU A 1 78 ? -4.519 25.607 75.030 1.00 49.22 78 LEU A N 1
ATOM 607 C CA . LEU A 1 78 ? -5.777 24.871 74.898 1.00 49.22 78 LEU A CA 1
ATOM 608 C C . LEU A 1 78 ? -6.501 25.211 73.593 1.00 49.22 78 LEU A C 1
ATOM 610 O O . LEU A 1 78 ? -7.087 24.311 72.985 1.00 49.22 78 LEU A O 1
ATOM 614 N N . ILE A 1 79 ? -6.415 26.475 73.169 1.00 54.00 79 ILE A N 1
ATOM 615 C CA . ILE A 1 79 ? -6.977 26.975 71.910 1.00 54.00 79 ILE A CA 1
ATOM 616 C C . ILE A 1 79 ? -6.251 26.310 70.736 1.00 54.00 79 ILE A C 1
ATOM 618 O O . ILE A 1 79 ? -6.888 25.652 69.918 1.00 54.00 79 ILE A O 1
ATOM 622 N N . LYS A 1 80 ? -4.913 26.361 70.708 1.00 50.56 80 LYS A N 1
ATOM 623 C CA . LYS A 1 80 ? -4.108 25.781 69.618 1.00 50.56 80 LYS A CA 1
ATOM 624 C C . LYS A 1 80 ? -4.356 24.285 69.412 1.00 50.56 80 LYS A C 1
ATOM 626 O O . LYS A 1 80 ? -4.497 23.838 68.281 1.00 50.56 80 LYS A O 1
ATOM 631 N N . THR A 1 81 ? -4.474 23.516 70.493 1.00 46.69 81 THR A N 1
ATOM 632 C CA . THR A 1 81 ? -4.553 22.051 70.377 1.00 46.69 81 THR A CA 1
ATOM 633 C C . THR A 1 81 ? -5.957 21.551 70.010 1.00 46.69 81 THR A C 1
ATOM 635 O O . THR A 1 81 ? -6.088 20.564 69.300 1.00 46.69 81 THR A O 1
ATOM 638 N N . ASN A 1 82 ? -7.033 22.202 70.475 1.00 48.78 82 ASN A N 1
ATOM 639 C CA . ASN A 1 82 ? -8.395 21.673 70.286 1.00 48.78 82 ASN A CA 1
ATOM 640 C C . ASN A 1 82 ? -9.239 22.433 69.253 1.00 48.78 82 ASN A C 1
ATOM 642 O O . ASN A 1 82 ? -10.144 21.829 68.675 1.00 48.78 82 ASN A O 1
ATOM 646 N N . LEU A 1 83 ? -8.956 23.714 68.986 1.00 47.00 83 LEU A N 1
ATOM 647 C CA . LEU A 1 83 ? -9.708 24.502 68.002 1.00 47.00 83 LEU A CA 1
ATOM 648 C C . LEU A 1 83 ? -9.456 23.976 66.574 1.00 47.00 83 LEU A C 1
ATOM 650 O O . LEU A 1 83 ? -10.392 23.726 65.814 1.00 47.00 83 LEU A O 1
ATOM 654 N N . TYR A 1 84 ? -8.188 23.711 66.251 1.00 47.44 84 TYR A N 1
ATOM 655 C CA . TYR A 1 84 ? -7.746 23.275 64.923 1.00 47.44 84 TYR A CA 1
ATOM 656 C C . TYR A 1 84 ? -8.049 21.810 64.604 1.00 47.44 84 TYR A C 1
ATOM 658 O O . TYR A 1 84 ? -8.286 21.462 63.444 1.00 47.44 84 TYR A O 1
ATOM 666 N N . GLU A 1 85 ? -8.047 20.948 65.621 1.00 42.94 85 GLU A N 1
ATOM 667 C CA . GLU A 1 85 ? -8.279 19.516 65.433 1.00 42.94 85 GLU A CA 1
ATOM 668 C C . GLU A 1 85 ? -9.760 19.129 65.480 1.00 42.94 85 GLU A C 1
ATOM 670 O O . GLU A 1 85 ? -10.122 18.096 64.919 1.00 42.94 85 GLU A O 1
ATOM 675 N N . LYS A 1 86 ? -10.621 19.914 66.150 1.00 46.16 86 LYS A N 1
ATOM 676 C CA . LYS A 1 86 ? -12.006 19.493 66.433 1.00 46.16 86 LYS A CA 1
ATOM 677 C C . LYS A 1 86 ? -13.102 20.501 66.097 1.00 46.16 86 LYS A C 1
ATOM 679 O O . LYS A 1 86 ? -14.184 20.046 65.747 1.00 46.16 86 LYS A O 1
ATOM 684 N N . LEU A 1 87 ? -12.848 21.814 66.166 1.00 44.28 87 LEU A N 1
ATOM 685 C CA . LEU A 1 87 ? -13.844 22.852 65.828 1.00 44.28 87 LEU A CA 1
ATOM 686 C C . LEU A 1 87 ? -13.954 23.068 64.325 1.00 44.28 87 LEU A C 1
ATOM 688 O O . LEU A 1 87 ? -15.038 22.944 63.768 1.00 44.28 87 LEU A O 1
ATOM 692 N N . LEU A 1 88 ? -12.828 23.288 63.653 1.00 48.81 88 LEU A N 1
ATOM 693 C CA . LEU A 1 88 ? -12.795 23.503 62.203 1.00 48.81 88 LEU A CA 1
ATOM 694 C C . LEU A 1 88 ? -13.477 22.391 61.372 1.00 48.81 88 LEU A C 1
ATOM 696 O O . LEU A 1 88 ? -14.172 22.727 60.419 1.00 48.81 88 LEU A O 1
ATOM 700 N N . PRO A 1 89 ? -13.375 21.093 61.727 1.00 46.09 89 PRO A N 1
ATOM 701 C CA . PRO A 1 89 ? -14.107 20.033 61.025 1.00 46.09 89 PRO A CA 1
ATOM 702 C C . PRO A 1 89 ? -15.628 19.990 61.282 1.00 46.09 89 PRO A C 1
ATOM 704 O O . PRO A 1 89 ? -16.331 19.309 60.540 1.00 46.09 89 PRO A O 1
ATOM 707 N N . GLY A 1 90 ? -16.137 20.642 62.337 1.00 43.41 90 GLY A N 1
ATOM 708 C CA . GLY A 1 90 ? -17.555 20.613 62.739 1.00 43.41 90 GLY A CA 1
ATOM 709 C C . GLY A 1 90 ? -18.439 21.661 62.050 1.00 43.41 90 GLY A C 1
ATOM 710 O O . GLY A 1 90 ? -19.660 21.488 61.968 1.00 43.41 90 GLY A O 1
ATOM 711 N N . PHE A 1 91 ? -17.836 22.713 61.488 1.00 45.84 91 PHE A N 1
ATOM 712 C CA . PHE A 1 91 ? -18.524 23.718 60.675 1.00 45.84 91 PHE A CA 1
ATOM 713 C C . PHE A 1 91 ? -18.843 23.148 59.282 1.00 45.84 91 PHE A C 1
ATOM 715 O O . PHE A 1 91 ? -18.137 23.378 58.307 1.00 45.84 91 PHE A O 1
ATOM 722 N N . GLY A 1 92 ? -19.903 22.340 59.201 1.00 46.09 92 GLY A N 1
ATOM 723 C CA . GLY A 1 92 ? -20.436 21.825 57.935 1.00 46.09 92 GLY A CA 1
ATOM 724 C C . GLY A 1 92 ? -21.025 22.914 57.020 1.00 46.09 92 GLY A C 1
ATOM 725 O O . GLY A 1 92 ? -21.329 24.018 57.472 1.00 46.09 92 GLY A O 1
ATOM 726 N N . ALA A 1 93 ? -21.209 22.552 55.745 1.00 43.94 93 ALA A N 1
ATOM 727 C CA . ALA A 1 93 ? -21.520 23.398 54.584 1.00 43.94 93 ALA A CA 1
ATOM 728 C C . ALA A 1 93 ? -22.918 24.061 54.581 1.00 43.94 93 ALA A C 1
ATOM 730 O O . ALA A 1 93 ? -23.777 23.713 53.775 1.00 43.94 93 ALA A O 1
ATOM 731 N N . ASP A 1 94 ? -23.143 25.018 55.477 1.00 41.72 94 ASP A N 1
ATOM 732 C CA . ASP A 1 94 ? -24.262 25.964 55.395 1.00 41.72 94 ASP A CA 1
ATOM 733 C C . ASP A 1 94 ? -23.698 27.388 55.283 1.00 41.72 94 ASP A C 1
ATOM 735 O O . ASP A 1 94 ? -22.764 27.738 56.008 1.00 41.72 94 ASP A O 1
ATOM 739 N N . GLU A 1 95 ? -24.243 28.201 54.378 1.00 38.69 95 GLU A N 1
ATOM 740 C CA . GLU A 1 95 ? -23.786 29.565 54.058 1.00 38.69 95 GLU A CA 1
ATOM 741 C C . GLU A 1 95 ? -23.700 30.438 55.317 1.00 38.69 95 GLU A C 1
ATOM 743 O O . GLU A 1 95 ? -22.710 31.135 55.542 1.00 38.69 95 GLU A O 1
ATOM 748 N N . GLY A 1 96 ? -24.670 30.290 56.227 1.00 46.19 96 GLY A N 1
ATOM 749 C CA . GLY A 1 96 ? -24.682 31.008 57.498 1.00 46.19 96 GLY A CA 1
ATOM 750 C C . GLY A 1 96 ? -23.526 30.647 58.437 1.00 46.19 96 GLY A C 1
ATOM 751 O O . GLY A 1 96 ? -23.270 31.382 59.381 1.00 46.19 96 GLY A O 1
ATOM 752 N N . LYS A 1 97 ? -22.808 29.537 58.227 1.00 50.19 97 LYS A N 1
ATOM 753 C CA . LYS A 1 97 ? -21.688 29.094 59.079 1.00 50.19 97 LYS A CA 1
ATOM 754 C C . LYS A 1 97 ? -20.323 29.594 58.594 1.00 50.19 97 LYS A C 1
ATOM 756 O O . LYS A 1 97 ? -19.386 29.616 59.390 1.00 50.19 97 LYS A O 1
ATOM 761 N N . LEU A 1 98 ? -20.220 30.054 57.345 1.00 45.53 98 LEU A N 1
ATOM 762 C CA . LEU A 1 98 ? -18.974 30.549 56.752 1.00 45.53 98 LEU A CA 1
ATOM 763 C C . LEU A 1 98 ? -18.659 31.995 57.175 1.00 45.53 98 LEU A C 1
ATOM 765 O O . LEU A 1 98 ? -17.546 32.278 57.615 1.00 45.53 98 LEU A O 1
ATOM 769 N N . ASP A 1 99 ? -19.661 32.880 57.159 1.00 48.31 99 ASP A N 1
ATOM 770 C CA . ASP A 1 99 ? -19.558 34.253 57.699 1.00 48.31 99 ASP A CA 1
ATOM 771 C C . ASP A 1 99 ? -19.153 34.250 59.176 1.00 48.31 99 ASP A C 1
ATOM 773 O O . ASP A 1 99 ? -18.405 35.085 59.681 1.00 48.31 99 ASP A O 1
ATOM 777 N N . ASN A 1 100 ? -19.624 33.217 59.848 1.00 50.22 100 ASN A N 1
ATOM 778 C CA . ASN A 1 100 ? -19.428 32.903 61.240 1.00 50.22 100 ASN A CA 1
ATOM 779 C C . ASN A 1 100 ? -18.001 32.399 61.550 1.00 50.22 100 ASN A C 1
ATOM 781 O O . ASN A 1 100 ? -17.437 32.762 62.584 1.00 50.22 100 ASN A O 1
ATOM 785 N N . LEU A 1 101 ? -17.382 31.640 60.637 1.00 51.06 101 LEU A N 1
ATOM 786 C CA . LEU A 1 101 ? -15.972 31.238 60.714 1.00 51.06 101 LEU A CA 1
ATOM 787 C C . LEU A 1 101 ? -15.030 32.414 60.418 1.00 51.06 101 LEU A C 1
ATOM 789 O O . LEU A 1 101 ? -14.033 32.594 61.116 1.00 51.06 101 LEU A O 1
ATOM 793 N N . ASN A 1 102 ? -15.369 33.241 59.427 1.00 51.47 102 ASN A N 1
ATOM 794 C CA . ASN A 1 102 ? -14.602 34.441 59.093 1.00 51.47 102 ASN A CA 1
ATOM 795 C C . ASN A 1 102 ? -14.639 35.465 60.235 1.00 51.47 102 ASN A C 1
ATOM 797 O O . ASN A 1 102 ? -13.588 35.956 60.638 1.00 51.47 102 ASN A O 1
ATOM 801 N N . ALA A 1 103 ? -15.808 35.704 60.840 1.00 53.09 103 ALA A N 1
ATOM 802 C CA . ALA A 1 103 ? -15.929 36.549 62.027 1.00 53.09 103 ALA A CA 1
ATOM 803 C C . ALA A 1 103 ? -15.084 36.026 63.205 1.00 53.09 103 ALA A C 1
ATOM 805 O O . ALA A 1 103 ? -14.457 36.813 63.912 1.00 53.09 103 ALA A O 1
ATOM 806 N N . LEU A 1 104 ? -15.017 34.703 63.399 1.00 50.34 104 LEU A N 1
ATOM 807 C CA . LEU A 1 104 ? -14.188 34.085 64.437 1.00 50.34 104 LEU A CA 1
ATOM 808 C C . LEU A 1 104 ? -12.685 34.295 64.177 1.00 50.34 104 LEU A C 1
ATOM 810 O O . LEU A 1 104 ? -11.943 34.603 65.106 1.00 50.34 104 LEU A O 1
ATOM 814 N N . LEU A 1 105 ? -12.239 34.156 62.925 1.00 52.59 105 LEU A N 1
ATOM 815 C CA . LEU A 1 105 ? -10.844 34.363 62.523 1.00 52.59 105 LEU A CA 1
ATOM 816 C C . LEU A 1 105 ? -10.416 35.831 62.656 1.00 52.59 105 LEU A C 1
ATOM 818 O O . LEU A 1 105 ? -9.326 36.090 63.163 1.00 52.59 105 LEU A O 1
ATOM 822 N N . THR A 1 106 ? -11.285 36.779 62.292 1.00 51.28 106 THR A N 1
ATOM 823 C CA . THR A 1 106 ? -11.037 38.217 62.484 1.00 51.28 106 THR A CA 1
ATOM 824 C C . THR A 1 106 ? -10.924 38.574 63.967 1.00 51.28 106 THR A C 1
ATOM 826 O O . THR A 1 106 ? -9.976 39.243 64.358 1.00 51.28 106 THR A O 1
ATOM 829 N N . ILE A 1 107 ? -11.805 38.046 64.826 1.00 49.84 107 ILE A N 1
ATOM 830 C CA . ILE A 1 107 ? -11.736 38.279 66.280 1.00 49.84 107 ILE A CA 1
ATOM 831 C C . ILE A 1 107 ? -10.450 37.691 66.894 1.00 49.84 107 ILE A C 1
ATOM 833 O O . ILE A 1 107 ? -9.882 38.275 67.815 1.00 49.84 107 ILE A O 1
ATOM 837 N N . LEU A 1 108 ? -9.966 36.547 66.393 1.00 49.16 108 LEU A N 1
ATOM 838 C CA . LEU A 1 108 ? -8.717 35.926 66.857 1.00 49.16 108 LEU A CA 1
ATOM 839 C C . LEU A 1 108 ? -7.463 36.692 66.401 1.00 49.16 108 LEU A C 1
ATOM 841 O O . LEU A 1 108 ? -6.470 36.706 67.130 1.00 49.16 108 LEU A O 1
ATOM 845 N N . GLN A 1 109 ? -7.516 37.336 65.232 1.00 52.31 109 GLN A N 1
ATOM 846 C CA . GLN A 1 109 ? -6.470 38.242 64.747 1.00 52.31 109 GLN A CA 1
ATOM 847 C C . GLN A 1 109 ? -6.455 39.565 65.522 1.00 52.31 109 GLN A C 1
ATOM 849 O O . GLN A 1 109 ? -5.389 39.992 65.958 1.00 52.31 109 GLN A O 1
ATOM 854 N N . ASP A 1 110 ? -7.623 40.164 65.769 1.00 48.00 110 ASP A N 1
ATOM 855 C CA . ASP A 1 110 ? -7.758 41.409 66.540 1.00 48.00 110 ASP A CA 1
ATOM 856 C C . ASP A 1 110 ? -7.352 41.239 68.016 1.00 48.00 110 ASP A C 1
ATOM 858 O O . ASP A 1 110 ? -6.974 42.203 68.680 1.00 48.00 110 ASP A O 1
ATOM 862 N N . ALA A 1 111 ? -7.395 40.009 68.538 1.00 45.12 111 ALA A N 1
ATOM 863 C CA . ALA A 1 111 ? -6.932 39.662 69.881 1.00 45.12 111 ALA A CA 1
ATOM 864 C C . ALA A 1 111 ? -5.411 39.395 69.979 1.00 45.12 111 ALA A C 1
ATOM 866 O O . ALA A 1 111 ? -4.949 38.979 71.040 1.00 45.12 111 ALA A O 1
ATOM 867 N N . GLU A 1 112 ? -4.639 39.600 68.901 1.00 46.25 112 GLU A N 1
ATOM 868 C CA . GLU A 1 112 ? -3.178 39.386 68.816 1.00 46.25 112 GLU A CA 1
ATOM 869 C C . GLU A 1 112 ? -2.706 37.958 69.187 1.00 46.25 112 GLU A C 1
ATOM 871 O O . GLU A 1 112 ? -1.558 37.735 69.571 1.00 46.25 112 GLU A O 1
ATOM 876 N N . LEU A 1 113 ? -3.567 36.945 69.041 1.00 44.53 113 LEU A N 1
ATOM 877 C CA . LEU A 1 113 ? -3.291 35.559 69.457 1.00 44.53 113 LEU A CA 1
ATOM 878 C C . LEU A 1 113 ? -2.563 34.698 68.397 1.00 44.53 113 LEU A C 1
ATOM 880 O O . LEU A 1 113 ? -2.547 33.468 68.494 1.00 44.53 113 LEU A O 1
ATOM 884 N N . THR A 1 114 ? -1.919 35.306 67.398 1.00 39.28 114 THR A N 1
ATOM 885 C CA . THR A 1 114 ? -1.123 34.599 66.374 1.00 39.28 114 THR A CA 1
ATOM 886 C C . THR A 1 114 ? 0.348 35.021 66.385 1.00 39.28 114 THR A C 1
ATOM 888 O O . THR A 1 114 ? 0.655 36.109 65.904 1.00 39.28 114 THR A O 1
ATOM 891 N N . PRO A 1 115 ? 1.289 34.154 66.813 1.00 34.66 115 PRO A N 1
ATOM 892 C CA . PRO A 1 115 ? 2.696 34.302 66.471 1.00 34.66 115 PRO A CA 1
ATOM 893 C C . PRO A 1 115 ? 3.054 33.413 65.269 1.00 34.66 115 PRO A C 1
ATOM 895 O O . PRO A 1 115 ? 2.821 32.207 65.295 1.00 34.66 115 PRO A O 1
ATOM 898 N N . HIS A 1 116 ? 3.602 34.062 64.237 1.00 37.28 116 HIS A N 1
ATOM 899 C CA . HIS A 1 116 ? 4.383 33.555 63.099 1.00 37.28 116 HIS A CA 1
ATOM 900 C C . HIS A 1 116 ? 4.168 32.087 62.690 1.00 37.28 116 HIS A C 1
ATOM 902 O O . HIS A 1 116 ? 4.767 31.172 63.253 1.00 37.28 116 HIS A O 1
ATOM 908 N N . LEU A 1 117 ? 3.368 31.890 61.639 1.00 39.00 117 LEU A N 1
ATOM 909 C CA . LEU A 1 117 ? 3.305 30.630 60.899 1.00 39.00 117 LEU A CA 1
ATOM 910 C C . LEU A 1 117 ? 4.676 30.337 60.278 1.00 39.00 117 LEU A C 1
ATOM 912 O O . LEU A 1 117 ? 5.218 31.170 59.549 1.00 39.00 117 LEU A O 1
ATOM 916 N N . SER A 1 118 ? 5.234 29.166 60.579 1.00 44.22 118 SER A N 1
ATOM 917 C CA . SER A 1 118 ? 6.389 28.640 59.851 1.00 44.22 118 SER A CA 1
ATOM 918 C C . SER A 1 118 ? 5.970 28.235 58.431 1.00 44.22 118 SER A C 1
ATOM 920 O O . SER A 1 118 ? 4.786 28.000 58.181 1.00 44.22 118 SER A O 1
ATOM 922 N N . GLN A 1 119 ? 6.920 28.152 57.494 1.00 40.81 119 GLN A N 1
ATOM 923 C CA . GLN A 1 119 ? 6.645 27.749 56.106 1.00 40.81 119 GLN A CA 1
ATOM 924 C C . GLN A 1 119 ? 5.933 26.383 56.042 1.00 40.81 119 GLN A C 1
ATOM 926 O O . GLN A 1 119 ? 4.984 26.227 55.282 1.00 40.81 119 GLN A O 1
ATOM 931 N N . ASP A 1 120 ? 6.272 25.459 56.946 1.00 42.94 120 ASP A N 1
ATOM 932 C CA . ASP A 1 120 ? 5.623 24.148 57.067 1.00 42.94 120 ASP A CA 1
ATOM 933 C C . ASP A 1 120 ? 4.149 24.247 57.508 1.00 42.94 120 ASP A C 1
ATOM 935 O O . ASP A 1 120 ? 3.303 23.464 57.067 1.00 42.94 120 ASP A O 1
ATOM 939 N N . ASP A 1 121 ? 3.808 25.230 58.349 1.00 39.53 121 ASP A N 1
ATOM 940 C CA . ASP A 1 121 ? 2.428 25.476 58.777 1.00 39.53 121 ASP A CA 1
ATOM 941 C C . ASP A 1 121 ? 1.620 26.218 57.704 1.00 39.53 121 ASP A C 1
ATOM 943 O O . ASP A 1 121 ? 0.423 25.963 57.560 1.00 39.53 121 ASP A O 1
ATOM 947 N N . PHE A 1 122 ? 2.261 27.090 56.916 1.00 40.31 122 PHE A N 1
ATOM 948 C CA . PHE A 1 122 ? 1.667 27.703 55.723 1.00 40.31 122 PHE A CA 1
ATOM 949 C C . PHE A 1 122 ? 1.391 26.642 54.649 1.00 40.31 122 PHE A C 1
ATOM 951 O O . PHE A 1 122 ? 0.293 26.596 54.093 1.00 40.31 122 PHE A O 1
ATOM 958 N N . ASP A 1 123 ? 2.315 25.704 54.452 1.00 43.78 123 ASP A N 1
ATOM 959 C CA . ASP A 1 123 ? 2.165 24.583 53.529 1.00 43.78 123 ASP A CA 1
ATOM 960 C C . ASP A 1 123 ? 1.112 23.577 54.016 1.00 43.78 123 ASP A C 1
ATOM 962 O O . ASP A 1 123 ? 0.339 23.044 53.214 1.00 43.78 123 ASP A O 1
ATOM 966 N N . ALA A 1 124 ? 0.973 23.375 55.331 1.00 46.41 124 ALA A N 1
ATOM 967 C CA . ALA A 1 124 ? -0.125 22.607 55.916 1.00 46.41 124 ALA A CA 1
ATOM 968 C C . ALA A 1 124 ? -1.485 23.322 55.781 1.00 46.41 124 ALA A C 1
ATOM 970 O O . ALA A 1 124 ? -2.500 22.656 55.543 1.00 46.41 124 ALA A O 1
ATOM 971 N N . LEU A 1 125 ? -1.517 24.658 55.871 1.00 37.53 125 LEU A N 1
ATOM 972 C CA . LEU A 1 125 ? -2.713 25.476 55.639 1.00 37.53 125 LEU A CA 1
ATOM 973 C C . LEU A 1 125 ? -3.136 25.441 54.167 1.00 37.53 125 LEU A C 1
ATOM 975 O O . LEU A 1 125 ? -4.316 25.255 53.889 1.00 37.53 125 LEU A O 1
ATOM 979 N N . ILE A 1 126 ? -2.179 25.521 53.238 1.00 39.44 126 ILE A N 1
ATOM 980 C CA . ILE A 1 126 ? -2.372 25.328 51.794 1.00 39.44 126 ILE A CA 1
ATOM 981 C C . ILE A 1 126 ? -2.856 23.899 51.515 1.00 39.44 126 ILE A C 1
ATOM 983 O O . ILE A 1 126 ? -3.749 23.686 50.700 1.00 39.44 126 ILE A O 1
ATOM 987 N N . LYS A 1 127 ? -2.329 22.894 52.220 1.00 43.16 127 LYS A N 1
ATOM 988 C CA . LYS A 1 127 ? -2.738 21.488 52.071 1.00 43.16 127 LYS A CA 1
ATOM 989 C C . LYS A 1 127 ? -4.149 21.218 52.611 1.00 43.16 127 LYS A C 1
ATOM 991 O O . LYS A 1 127 ? -4.856 20.387 52.045 1.00 43.16 127 LYS A O 1
ATOM 996 N N . LYS A 1 128 ? -4.591 21.927 53.659 1.00 37.53 128 LYS A N 1
ATOM 997 C CA . LYS A 1 128 ? -5.962 21.834 54.206 1.00 37.53 128 LYS A CA 1
ATOM 998 C C . LYS A 1 128 ? -6.968 22.732 53.477 1.00 37.53 128 LYS A C 1
ATOM 1000 O O . LYS A 1 128 ? -8.105 22.305 53.287 1.00 37.53 128 LYS A O 1
ATOM 1005 N N . SER A 1 129 ? -6.571 23.909 52.994 1.00 34.62 129 SER A N 1
ATOM 1006 C CA . SER A 1 129 ? -7.408 24.751 52.127 1.00 34.62 129 SER A CA 1
ATOM 1007 C C . SER A 1 129 ? -7.641 24.072 50.776 1.00 34.62 129 SER A C 1
ATOM 1009 O O . SER A 1 129 ? -8.776 24.036 50.311 1.00 34.62 129 SER A O 1
ATOM 1011 N N . LYS A 1 130 ? -6.639 23.361 50.239 1.00 35.91 130 LYS A N 1
ATOM 1012 C CA . LYS A 1 130 ? -6.776 22.441 49.093 1.00 35.91 130 LYS A CA 1
ATOM 1013 C C . LYS A 1 130 ? -7.753 21.276 49.327 1.00 35.91 130 LYS A C 1
ATOM 1015 O O . LYS A 1 130 ? -8.146 20.639 48.362 1.00 35.91 130 LYS A O 1
ATOM 1020 N N . SER A 1 131 ? -8.186 20.997 50.560 1.00 37.59 131 SER A N 1
ATOM 1021 C CA . SER A 1 131 ? -9.232 19.998 50.844 1.00 37.59 131 SER A CA 1
ATOM 1022 C C . SER A 1 131 ? -10.632 20.603 51.002 1.00 37.59 131 SER A C 1
ATOM 1024 O O . SER A 1 131 ? -11.605 19.876 50.821 1.00 37.59 131 SER A O 1
ATOM 1026 N N . TYR A 1 132 ? -10.757 21.887 51.355 1.00 33.06 132 TYR A N 1
ATOM 1027 C CA . TYR A 1 132 ? -12.050 22.534 51.634 1.00 33.06 132 TYR A CA 1
ATOM 1028 C C . TYR A 1 132 ? -12.502 23.501 50.527 1.00 33.06 132 TYR A C 1
ATOM 1030 O O . TYR A 1 132 ? -13.700 23.622 50.280 1.00 33.06 132 TYR A O 1
ATOM 1038 N N . TYR A 1 133 ? -11.567 24.108 49.788 1.00 34.75 133 TYR A N 1
ATOM 1039 C CA . TYR A 1 133 ? -11.863 24.996 48.655 1.00 34.75 133 TYR A CA 1
ATOM 1040 C C . TYR A 1 133 ? -12.473 24.244 47.456 1.00 34.75 133 TYR A C 1
ATOM 1042 O O . TYR A 1 133 ? -13.137 24.840 46.615 1.00 34.75 133 TYR A O 1
ATOM 1050 N N . TYR A 1 134 ? -12.325 22.914 47.419 1.00 35.53 134 TYR A N 1
ATOM 1051 C CA . TYR A 1 134 ? -12.813 22.064 46.329 1.00 35.53 134 TYR A CA 1
ATOM 1052 C C . TYR A 1 134 ? -14.316 21.785 46.323 1.00 35.53 134 TYR A C 1
ATOM 1054 O O . TYR A 1 134 ? -14.807 21.199 45.363 1.00 35.53 134 TYR A O 1
ATOM 1062 N N . SER A 1 135 ? -15.060 22.176 47.360 1.00 36.97 135 SER A N 1
ATOM 1063 C CA . SER A 1 135 ? -16.494 21.862 47.414 1.00 36.97 135 SER A CA 1
ATOM 1064 C C . SER A 1 135 ? -17.428 23.041 47.172 1.00 36.97 135 SER A C 1
ATOM 1066 O O . SER A 1 135 ? -18.618 22.791 47.003 1.00 36.97 135 SER A O 1
ATOM 1068 N N . PHE A 1 136 ? -16.949 24.294 47.143 1.00 32.53 136 PHE A N 1
ATOM 1069 C CA . PHE A 1 136 ? -17.901 25.399 47.293 1.00 32.53 136 PHE A CA 1
ATOM 1070 C C . PHE A 1 136 ? -17.686 26.697 46.522 1.00 32.53 136 PHE A C 1
ATOM 1072 O O . PHE A 1 136 ? -18.380 27.647 46.841 1.00 32.53 136 PHE A O 1
ATOM 1079 N N . ASN A 1 137 ? -16.863 26.777 45.473 1.00 33.34 137 ASN A N 1
ATOM 1080 C CA . ASN A 1 137 ? -17.116 27.825 44.474 1.00 33.34 137 ASN A CA 1
ATOM 1081 C C . ASN A 1 137 ? -16.631 27.426 43.080 1.00 33.34 137 ASN A C 1
ATOM 1083 O O . ASN A 1 137 ? -15.453 27.529 42.758 1.00 33.34 137 ASN A O 1
ATOM 1087 N N . HIS A 1 138 ? -17.614 27.051 42.260 1.00 33.03 138 HIS A N 1
ATOM 1088 C CA . HIS A 1 138 ? -17.544 26.542 40.891 1.00 33.03 138 HIS A CA 1
ATOM 1089 C C . HIS A 1 138 ? -17.152 25.068 40.792 1.00 33.03 138 HIS A C 1
ATOM 1091 O O . HIS A 1 138 ? -16.303 24.560 41.513 1.00 33.03 138 HIS A O 1
ATOM 1097 N N . SER A 1 139 ? -17.851 24.376 39.900 1.00 35.78 139 SER A N 1
ATOM 1098 C CA . SER A 1 139 ? -17.737 22.967 39.538 1.00 35.78 139 SER A CA 1
ATOM 1099 C C . SER A 1 139 ? -16.340 22.595 39.022 1.00 35.78 139 SER A C 1
ATOM 1101 O O . SER A 1 139 ? -16.166 22.311 37.836 1.00 35.78 139 SER A O 1
ATOM 1103 N N . TYR A 1 140 ? -15.331 22.625 39.886 1.00 45.59 140 TYR A N 1
ATOM 1104 C CA . TYR A 1 140 ? -13.966 22.311 39.503 1.00 45.59 140 TYR A CA 1
ATOM 1105 C C . TYR A 1 140 ? -13.751 20.803 39.530 1.00 45.59 140 TYR A C 1
ATOM 1107 O O . TYR A 1 140 ? -13.642 20.162 40.574 1.00 45.59 140 TYR A O 1
ATOM 1115 N N . ASP A 1 141 ? -13.737 20.265 38.318 1.00 55.31 141 ASP A N 1
ATOM 1116 C CA . ASP A 1 141 ? -13.368 18.910 37.952 1.00 55.31 141 ASP A CA 1
ATOM 1117 C C . ASP A 1 141 ? -12.140 18.423 38.765 1.00 55.31 141 ASP A C 1
ATOM 1119 O O . ASP A 1 141 ? -11.087 19.068 38.711 1.00 55.31 141 ASP A O 1
ATOM 1123 N N . PRO A 1 142 ? -12.221 17.298 39.510 1.00 58.78 142 PRO A N 1
ATOM 1124 C CA . PRO A 1 142 ? -11.073 16.676 40.180 1.00 58.78 142 PRO A CA 1
ATOM 1125 C C . PRO A 1 142 ? -9.847 16.511 39.276 1.00 58.78 142 PRO A C 1
ATOM 1127 O O . PRO A 1 142 ? -8.707 16.523 39.744 1.00 58.78 142 PRO A O 1
ATOM 1130 N N . HIS A 1 143 ? -10.059 16.376 37.971 1.00 55.66 143 HIS A N 1
ATOM 1131 C CA . HIS A 1 143 ? -8.983 16.288 37.008 1.00 55.66 143 HIS A CA 1
ATOM 1132 C C . HIS A 1 143 ? -8.235 17.621 36.791 1.00 55.66 143 HIS A C 1
ATOM 1134 O O . HIS A 1 143 ? -7.018 17.610 36.571 1.00 55.66 143 HIS A O 1
ATOM 1140 N N . HIS A 1 144 ? -8.908 18.767 36.943 1.00 61.31 144 HIS A N 1
ATOM 1141 C CA . HIS A 1 144 ? -8.289 20.096 36.915 1.00 61.31 144 HIS A CA 1
ATOM 1142 C C . HIS A 1 144 ? -7.287 20.250 38.061 1.00 61.31 144 HIS A C 1
ATOM 1144 O O . HIS A 1 144 ? -6.135 20.615 37.835 1.00 61.31 144 HIS A O 1
ATOM 1150 N N . TYR A 1 145 ? -7.681 19.863 39.278 1.00 62.53 145 TYR A N 1
ATOM 1151 C CA . TYR A 1 145 ? -6.784 19.864 40.437 1.00 62.53 145 TYR A CA 1
ATOM 1152 C C . TYR A 1 145 ? -5.527 19.030 40.214 1.00 62.53 145 TYR A C 1
ATOM 1154 O O . TYR A 1 145 ? -4.413 19.472 40.491 1.00 62.53 145 TYR A O 1
ATOM 1162 N N . ASN A 1 146 ? -5.715 17.802 39.728 1.00 66.50 146 ASN A N 1
ATOM 1163 C CA . ASN A 1 146 ? -4.622 16.860 39.540 1.00 66.50 146 ASN A CA 1
ATOM 1164 C C . ASN A 1 146 ? -3.624 17.369 38.493 1.00 66.50 146 ASN A C 1
ATOM 1166 O O . ASN A 1 146 ? -2.422 17.202 38.677 1.00 66.50 146 ASN A O 1
ATOM 1170 N N . SER A 1 147 ? -4.112 18.046 37.450 1.00 69.75 147 SER A N 1
ATOM 1171 C CA . SER A 1 147 ? -3.270 18.652 36.412 1.00 69.75 147 SER A CA 1
ATOM 1172 C C . SER A 1 147 ? -2.463 19.837 36.956 1.00 69.75 147 SER A C 1
ATOM 1174 O O . SER A 1 147 ? -1.255 19.903 36.738 1.00 69.75 147 SER A O 1
ATOM 1176 N N . MET A 1 148 ? -3.087 20.723 37.749 1.00 66.19 148 MET A N 1
ATOM 1177 C CA . MET A 1 148 ? -2.375 21.818 38.431 1.00 66.19 148 MET A CA 1
ATOM 1178 C C . MET A 1 148 ? -1.306 21.285 39.382 1.00 66.19 148 MET A C 1
ATOM 1180 O O . MET A 1 148 ? -0.177 21.770 39.414 1.00 66.19 148 MET A O 1
ATOM 1184 N N . ARG A 1 149 ? -1.673 20.280 40.181 1.00 67.38 149 ARG A N 1
ATOM 1185 C CA . ARG A 1 149 ? -0.775 19.662 41.148 1.00 67.38 149 ARG A CA 1
ATOM 1186 C C . ARG A 1 149 ? 0.428 19.031 40.455 1.00 67.38 149 ARG A C 1
ATOM 1188 O O . ARG A 1 149 ? 1.536 19.228 40.935 1.00 67.38 149 ARG A O 1
ATOM 1195 N N . ALA A 1 150 ? 0.214 18.336 39.338 1.00 69.19 150 ALA A N 1
ATOM 1196 C CA . ALA A 1 150 ? 1.293 17.758 38.547 1.00 69.19 150 ALA A CA 1
ATOM 1197 C C . ALA A 1 150 ? 2.269 18.836 38.056 1.00 69.19 150 ALA A C 1
ATOM 1199 O O . ALA A 1 150 ? 3.469 18.665 38.217 1.00 69.19 150 ALA A O 1
ATOM 1200 N N . ILE A 1 151 ? 1.776 19.972 37.544 1.00 69.81 151 ILE A N 1
ATOM 1201 C CA . ILE A 1 151 ? 2.642 21.092 37.139 1.00 69.81 151 ILE A CA 1
ATOM 1202 C C . ILE A 1 151 ? 3.478 21.579 38.328 1.00 69.81 151 ILE A C 1
ATOM 1204 O O . ILE A 1 151 ? 4.696 21.637 38.226 1.00 69.81 151 ILE A O 1
ATOM 1208 N N . ILE A 1 152 ? 2.851 21.865 39.474 1.00 68.38 152 ILE A N 1
ATOM 1209 C CA . ILE A 1 152 ? 3.557 22.359 40.669 1.00 68.38 152 ILE A CA 1
ATOM 1210 C C . ILE A 1 152 ? 4.610 21.355 41.167 1.00 68.38 152 ILE A C 1
ATOM 1212 O O . ILE A 1 152 ? 5.711 21.753 41.534 1.00 68.38 152 ILE A O 1
ATOM 1216 N N . GLU A 1 153 ? 4.290 20.059 41.182 1.00 68.12 153 GLU A N 1
ATOM 1217 C CA . GLU A 1 153 ? 5.226 19.010 41.605 1.00 68.12 153 GLU A CA 1
ATOM 1218 C C . GLU A 1 153 ? 6.444 18.916 40.672 1.00 68.12 153 GLU A C 1
ATOM 1220 O O . GLU A 1 153 ? 7.568 18.807 41.160 1.00 68.12 153 GLU A O 1
ATOM 1225 N N . GLU A 1 154 ? 6.248 19.014 39.353 1.00 70.62 154 GLU A N 1
ATOM 1226 C CA . GLU A 1 154 ? 7.352 19.011 38.382 1.00 70.62 154 GLU A CA 1
ATOM 1227 C C . GLU A 1 154 ? 8.240 20.259 38.537 1.00 70.62 154 GLU A C 1
ATOM 1229 O O . GLU A 1 154 ? 9.463 20.126 38.552 1.00 70.62 154 GLU A O 1
ATOM 1234 N N . LEU A 1 155 ? 7.650 21.445 38.741 1.00 68.06 155 LEU A N 1
ATOM 1235 C CA . LEU A 1 155 ? 8.397 22.690 38.981 1.00 68.06 155 LEU A CA 1
ATOM 1236 C C . LEU A 1 155 ? 9.254 22.604 40.258 1.00 68.06 155 LEU A C 1
ATOM 1238 O O . LEU A 1 155 ? 10.436 22.937 40.227 1.00 68.06 155 LEU A O 1
ATOM 1242 N N . ASN A 1 156 ? 8.693 22.089 41.356 1.00 65.25 156 ASN A N 1
ATOM 1243 C CA . ASN A 1 156 ? 9.404 21.959 42.633 1.00 65.25 156 ASN A CA 1
ATOM 1244 C C . ASN A 1 156 ? 10.517 20.894 42.595 1.00 65.25 156 ASN A C 1
ATOM 1246 O O . ASN A 1 156 ? 11.511 21.012 43.304 1.00 65.25 156 ASN A O 1
ATOM 1250 N N . SER A 1 157 ? 10.386 19.856 41.759 1.00 64.38 157 SER A N 1
ATOM 1251 C CA . SER A 1 157 ? 11.388 18.780 41.650 1.00 64.38 157 SER A CA 1
ATOM 1252 C C . SER A 1 157 ? 12.760 19.237 41.125 1.00 64.38 157 SER A C 1
ATOM 1254 O O . SER A 1 157 ? 13.748 18.506 41.234 1.00 64.38 157 SER A O 1
ATOM 1256 N N . LEU A 1 158 ? 12.832 20.446 40.564 1.00 57.72 158 LEU A N 1
ATOM 1257 C CA . LEU A 1 158 ? 14.059 21.054 40.061 1.00 57.72 158 LEU A CA 1
ATOM 1258 C C . LEU A 1 158 ? 14.903 21.720 41.162 1.00 57.72 158 LEU A C 1
ATOM 1260 O O . LEU A 1 158 ? 16.105 21.872 40.963 1.00 57.72 158 LEU A O 1
ATOM 1264 N N . GLU A 1 159 ? 14.324 22.058 42.323 1.00 52.47 159 GLU A N 1
ATOM 1265 C CA . GLU A 1 159 ? 15.051 22.681 43.446 1.00 52.47 159 GLU A CA 1
ATOM 1266 C C . GLU A 1 159 ? 15.949 21.687 44.213 1.00 52.47 159 GLU A C 1
ATOM 1268 O O . GLU A 1 159 ? 16.971 22.083 44.773 1.00 52.47 159 GLU A O 1
ATOM 1273 N N . ASP A 1 160 ? 15.626 20.387 44.196 1.00 50.94 160 ASP A N 1
ATOM 1274 C CA . ASP A 1 160 ? 16.342 19.349 44.963 1.00 50.94 160 ASP A CA 1
ATOM 1275 C C . ASP A 1 160 ? 17.610 18.804 44.267 1.00 50.94 160 ASP A C 1
ATOM 1277 O O . ASP A 1 160 ? 18.426 18.105 44.878 1.00 50.94 160 ASP A O 1
ATOM 1281 N N . ASN A 1 161 ? 17.816 19.117 42.985 1.00 48.03 161 ASN A N 1
ATOM 1282 C CA . ASN A 1 161 ? 18.950 18.621 42.208 1.00 48.03 161 ASN A CA 1
ATOM 1283 C C . ASN A 1 161 ? 20.033 19.707 42.112 1.00 48.03 161 ASN A C 1
ATOM 1285 O O . ASN A 1 161 ? 19.843 20.680 41.400 1.00 48.03 161 ASN A O 1
ATOM 1289 N N . ASN A 1 162 ? 21.171 19.519 42.802 1.00 46.50 162 ASN A N 1
ATOM 1290 C CA . ASN A 1 162 ? 22.362 20.398 42.896 1.00 46.50 162 ASN A CA 1
ATOM 1291 C C . ASN A 1 162 ? 23.013 20.837 41.548 1.00 46.50 162 ASN A C 1
ATOM 1293 O O . ASN A 1 162 ? 24.219 20.674 41.352 1.00 46.50 162 ASN A O 1
ATOM 1297 N N . ASN A 1 163 ? 22.262 21.399 40.605 1.00 42.09 163 ASN A N 1
ATOM 1298 C CA . ASN A 1 163 ? 22.731 21.842 39.297 1.00 42.09 163 ASN A CA 1
ATOM 1299 C C . ASN A 1 163 ? 22.319 23.311 39.086 1.00 42.09 163 ASN A C 1
ATOM 1301 O O . ASN A 1 163 ? 21.167 23.652 39.349 1.00 42.09 163 ASN A O 1
ATOM 1305 N N . PRO A 1 164 ? 23.212 24.204 38.622 1.00 44.50 164 PRO A N 1
ATOM 1306 C CA . PRO A 1 164 ? 22.908 25.617 38.457 1.00 44.50 164 PRO A CA 1
ATOM 1307 C C . PRO A 1 164 ? 22.165 25.824 37.131 1.00 44.50 164 PRO A C 1
ATOM 1309 O O . PRO A 1 164 ? 22.717 26.361 36.175 1.00 44.50 164 PRO A O 1
ATOM 1312 N N . LEU A 1 165 ? 20.923 25.354 37.045 1.00 42.53 165 LEU A N 1
ATOM 1313 C CA . LEU A 1 165 ? 19.969 25.878 36.070 1.00 42.53 165 LEU A CA 1
ATOM 1314 C C . LEU A 1 165 ? 19.237 27.060 36.727 1.00 42.53 165 LEU A C 1
ATOM 1316 O O . LEU A 1 165 ? 19.069 27.055 37.948 1.00 42.53 165 LEU A O 1
ATOM 1320 N N . PRO A 1 166 ? 18.877 28.110 35.967 1.00 46.81 166 PRO A N 1
ATOM 1321 C CA . PRO A 1 166 ? 18.214 29.285 36.525 1.00 46.81 166 PRO A CA 1
ATOM 1322 C C . PRO A 1 166 ? 16.963 28.845 37.293 1.00 46.81 166 PRO A C 1
ATOM 1324 O O . PRO A 1 166 ? 16.160 28.091 36.749 1.00 46.81 166 PRO A O 1
ATOM 1327 N N . GLU A 1 167 ? 16.852 29.276 38.557 1.00 52.91 167 GLU A N 1
ATOM 1328 C CA . GLU A 1 167 ? 15.755 28.931 39.468 1.00 52.91 167 GLU A CA 1
ATOM 1329 C C . GLU A 1 167 ? 14.411 29.047 38.745 1.00 52.91 167 GLU A C 1
ATOM 1331 O O . GLU A 1 167 ? 13.976 30.141 38.378 1.00 52.91 167 GLU A O 1
ATOM 1336 N N . LEU A 1 168 ? 13.764 27.910 38.528 1.00 57.50 168 LEU A N 1
ATOM 1337 C CA . LEU A 1 168 ? 12.471 27.856 37.876 1.00 57.50 168 LEU A CA 1
ATOM 1338 C C . LEU A 1 168 ? 11.413 28.132 38.946 1.00 57.50 168 LEU A C 1
ATOM 1340 O O . LEU A 1 168 ? 11.180 27.300 39.818 1.00 57.50 168 LEU A O 1
ATOM 1344 N N . LYS A 1 169 ? 10.836 29.337 38.939 1.00 62.56 169 LYS A N 1
ATOM 1345 C CA . LYS A 1 169 ? 9.930 29.826 39.987 1.00 62.56 169 LYS A CA 1
ATOM 1346 C C . LYS A 1 169 ? 8.544 30.055 39.415 1.00 62.56 169 LYS A C 1
ATOM 1348 O O . LYS A 1 169 ? 8.351 30.840 38.488 1.00 62.56 169 LYS A O 1
ATOM 1353 N N . LEU A 1 170 ? 7.544 29.434 40.036 1.00 60.34 170 LEU A N 1
ATOM 1354 C CA . LEU A 1 170 ? 6.156 29.772 39.758 1.00 60.34 170 LEU A CA 1
ATOM 1355 C C . LEU A 1 170 ? 5.877 31.188 40.280 1.00 60.34 170 LEU A C 1
ATOM 1357 O O . LEU A 1 170 ? 5.733 31.403 41.484 1.00 60.34 170 LEU A O 1
ATOM 1361 N N . THR A 1 171 ? 5.836 32.167 39.379 1.00 65.88 171 THR A N 1
ATOM 1362 C CA . THR A 1 171 ? 5.456 33.539 39.726 1.00 65.88 171 THR A CA 1
ATOM 1363 C C . THR A 1 171 ? 3.970 33.591 40.095 1.00 65.88 171 THR A C 1
ATOM 1365 O O . THR A 1 171 ? 3.176 32.742 39.680 1.00 65.88 171 THR A O 1
ATOM 1368 N N . GLN A 1 172 ? 3.563 34.605 40.865 1.00 55.94 172 GLN A N 1
ATOM 1369 C CA . GLN A 1 172 ? 2.142 34.822 41.169 1.00 55.94 172 GLN A CA 1
ATOM 1370 C C . GLN A 1 172 ? 1.313 35.021 39.889 1.00 55.94 172 GLN A C 1
ATOM 1372 O O . GLN A 1 172 ? 0.160 34.605 39.828 1.00 55.94 172 GLN A O 1
ATOM 1377 N N . GLU A 1 173 ? 1.910 35.632 38.866 1.00 65.56 173 GLU A N 1
ATOM 1378 C CA . GLU A 1 173 ? 1.309 35.825 37.548 1.00 65.56 173 GLU A CA 1
ATOM 1379 C C . GLU A 1 173 ? 1.059 34.485 36.845 1.00 65.56 173 GLU A C 1
ATOM 1381 O O . GLU A 1 173 ? -0.077 34.197 36.476 1.00 65.56 173 GLU A O 1
ATOM 1386 N N . ASN A 1 174 ? 2.067 33.611 36.784 1.00 68.44 174 ASN A N 1
ATOM 1387 C CA . ASN A 1 174 ? 1.939 32.275 36.203 1.00 68.44 174 ASN A CA 1
ATOM 1388 C C . ASN A 1 174 ? 0.905 31.426 36.955 1.00 68.44 174 ASN A C 1
ATOM 1390 O O . ASN A 1 174 ? 0.120 30.704 36.343 1.00 68.44 174 ASN A O 1
ATOM 1394 N N . PHE A 1 175 ? 0.874 31.522 38.288 1.00 63.03 175 PHE A N 1
ATOM 1395 C CA . PHE A 1 175 ? -0.123 30.832 39.105 1.00 63.03 175 PHE A CA 1
ATOM 1396 C C . PHE A 1 175 ? -1.549 31.303 38.790 1.00 63.03 175 PHE A C 1
ATOM 1398 O O . PHE A 1 175 ? -2.446 30.474 38.645 1.00 63.03 175 PHE A O 1
ATOM 1405 N N . ASN A 1 176 ? -1.757 32.614 38.648 1.00 64.12 176 ASN A N 1
ATOM 1406 C CA . ASN A 1 176 ? -3.063 33.166 38.293 1.00 64.12 176 ASN A CA 1
ATOM 1407 C C . ASN A 1 176 ? -3.495 32.715 36.888 1.00 64.12 176 ASN A C 1
ATOM 1409 O O . ASN A 1 176 ? -4.633 32.289 36.724 1.00 64.12 176 ASN A O 1
ATOM 1413 N N . GLN A 1 177 ? -2.582 32.707 35.911 1.00 68.62 177 GLN A N 1
ATOM 1414 C CA . GLN A 1 177 ? -2.878 32.211 34.562 1.00 68.62 177 GLN A CA 1
ATOM 1415 C C . GLN A 1 177 ? -3.303 30.735 34.575 1.00 68.62 177 GLN A C 1
ATOM 1417 O O . GLN A 1 177 ? -4.299 30.373 33.956 1.00 68.62 177 GLN A O 1
ATOM 1422 N N . LEU A 1 178 ? -2.613 29.877 35.338 1.00 69.00 178 LEU A N 1
ATOM 1423 C CA . LEU A 1 178 ? -2.995 28.466 35.484 1.00 69.00 178 LEU A CA 1
ATOM 1424 C C . LEU A 1 178 ? -4.389 28.284 36.103 1.00 69.00 178 LEU A C 1
ATOM 1426 O O . LEU A 1 178 ? -5.102 27.364 35.712 1.00 69.00 178 LEU A O 1
ATOM 1430 N N . MET A 1 179 ? -4.769 29.140 37.058 1.00 63.81 179 MET A N 1
ATOM 1431 C CA . MET A 1 179 ? -6.091 29.110 37.702 1.00 63.81 179 MET A CA 1
ATOM 1432 C C . MET A 1 179 ? -7.228 29.498 36.749 1.00 63.81 179 MET A C 1
ATOM 1434 O O . MET A 1 179 ? -8.366 29.080 36.960 1.00 63.81 179 MET A O 1
ATOM 1438 N N . GLU A 1 180 ? -6.935 30.296 35.723 1.00 69.75 180 GLU A N 1
ATOM 1439 C CA . GLU A 1 180 ? -7.911 30.767 34.735 1.00 69.75 180 GLU A CA 1
ATOM 1440 C C . GLU A 1 180 ? -8.007 29.846 33.500 1.00 69.75 180 GLU A C 1
ATOM 1442 O O . GLU A 1 180 ? -8.957 29.948 32.721 1.00 69.75 180 GLU A O 1
ATOM 1447 N N . MET A 1 181 ? -7.073 28.901 33.323 1.00 71.50 181 MET A N 1
ATOM 1448 C CA . MET A 1 181 ? -7.075 27.964 32.193 1.00 71.50 181 MET A CA 1
ATOM 1449 C C . MET A 1 181 ? -8.193 26.919 32.282 1.00 71.50 181 MET A C 1
ATOM 1451 O O . MET A 1 181 ? -8.444 26.319 33.318 1.00 71.50 181 MET A O 1
ATOM 1455 N N . GLU A 1 182 ? -8.814 26.577 31.152 1.00 72.25 182 GLU A N 1
ATOM 1456 C CA . GLU A 1 182 ? -9.731 25.431 31.086 1.00 72.25 182 GLU A CA 1
ATOM 1457 C C . GLU A 1 182 ? -9.033 24.106 31.435 1.00 72.25 182 GLU A C 1
ATOM 1459 O O . GLU A 1 182 ? -7.899 23.855 31.019 1.00 72.25 182 GLU A O 1
ATOM 1464 N N . TYR A 1 183 ? -9.763 23.187 32.082 1.00 68.19 183 TYR A N 1
ATOM 1465 C CA . TYR A 1 183 ? -9.230 21.886 32.513 1.00 68.19 183 TYR A CA 1
ATOM 1466 C C . TYR A 1 183 ? -8.472 21.133 31.401 1.00 68.19 183 TYR A C 1
ATOM 1468 O O . TYR A 1 183 ? -7.345 20.699 31.614 1.00 68.19 183 TYR A O 1
ATOM 1476 N N . LYS A 1 184 ? -9.039 21.006 30.195 1.00 68.25 184 LYS A N 1
ATOM 1477 C CA . LYS A 1 184 ? -8.390 20.262 29.096 1.00 68.25 184 LYS A CA 1
ATOM 1478 C C . LYS A 1 184 ? -7.102 20.924 28.599 1.00 68.25 184 LYS A C 1
ATOM 1480 O O . LYS A 1 184 ? -6.197 20.230 28.138 1.00 68.25 184 LYS A O 1
ATOM 1485 N N . LYS A 1 185 ? -7.018 22.258 28.659 1.00 76.38 185 LYS A N 1
ATOM 1486 C CA . LYS A 1 185 ? -5.795 23.002 28.315 1.00 76.38 185 LYS A CA 1
ATOM 1487 C C . LYS A 1 185 ? -4.726 22.716 29.365 1.00 76.38 185 LYS A C 1
ATOM 1489 O O . LYS A 1 185 ? -3.616 22.324 29.019 1.00 76.38 185 LYS A O 1
ATOM 1494 N N . LEU A 1 186 ? -5.119 22.796 30.632 1.00 75.50 186 LEU A N 1
ATOM 1495 C CA . LEU A 1 186 ? -4.266 22.525 31.778 1.00 75.50 186 LEU A CA 1
ATOM 1496 C C . LEU A 1 186 ? -3.751 21.074 31.818 1.00 75.50 186 LEU A C 1
ATOM 1498 O O . LEU A 1 186 ? -2.583 20.842 32.118 1.00 75.50 186 LEU A O 1
ATOM 1502 N N . GLU A 1 187 ? -4.587 20.092 31.477 1.00 78.81 187 GLU A N 1
ATOM 1503 C CA . GLU A 1 187 ? -4.188 18.684 31.388 1.00 78.81 187 GLU A CA 1
ATOM 1504 C C . GLU A 1 187 ? -3.080 18.483 30.347 1.00 78.81 187 GLU A C 1
ATOM 1506 O O . GLU A 1 187 ? -2.028 17.926 30.660 1.00 78.81 187 GLU A O 1
ATOM 1511 N N . ASN A 1 188 ? -3.266 18.998 29.129 1.00 82.94 188 ASN A N 1
ATOM 1512 C CA . ASN A 1 188 ? -2.249 18.902 28.080 1.00 82.94 188 ASN A CA 1
ATOM 1513 C C . ASN A 1 188 ? -0.976 19.685 28.431 1.00 82.94 188 ASN A C 1
ATOM 1515 O O . ASN A 1 188 ? 0.124 19.187 28.195 1.00 82.94 188 ASN A O 1
ATOM 1519 N N . LEU A 1 189 ? -1.106 20.863 29.051 1.00 84.94 189 LEU A N 1
ATOM 1520 C CA . LEU A 1 189 ? 0.037 21.622 29.558 1.00 84.94 189 LEU A CA 1
ATOM 1521 C C . LEU A 1 189 ? 0.824 20.811 30.597 1.00 84.94 189 LEU A C 1
ATOM 1523 O O . LEU A 1 189 ? 2.046 20.725 30.500 1.00 84.94 189 LEU A O 1
ATOM 1527 N N . SER A 1 190 ? 0.142 20.149 31.538 1.00 81.88 190 SER A N 1
ATOM 1528 C CA . SER A 1 190 ? 0.799 19.313 32.551 1.00 81.88 190 SER A CA 1
ATOM 1529 C C . SER A 1 190 ? 1.617 18.171 31.937 1.00 81.88 190 SER A C 1
ATOM 1531 O O . SER A 1 190 ? 2.723 17.877 32.396 1.00 81.88 190 SER A O 1
ATOM 1533 N N . LEU A 1 191 ? 1.123 17.571 30.847 1.00 85.62 191 LEU A N 1
ATOM 1534 C CA . LEU A 1 191 ? 1.823 16.513 30.118 1.00 85.62 191 LEU A CA 1
ATOM 1535 C C . LEU A 1 191 ? 3.064 17.040 29.385 1.00 85.62 191 LEU A C 1
ATOM 1537 O O . LEU A 1 191 ? 4.106 16.380 29.408 1.00 85.62 191 LEU A O 1
ATOM 1541 N N . ILE A 1 192 ? 2.977 18.227 28.777 1.00 87.06 192 ILE A N 1
ATOM 1542 C CA . ILE A 1 192 ? 4.114 18.886 28.119 1.00 87.06 192 ILE A CA 1
ATOM 1543 C C . ILE A 1 192 ? 5.194 19.229 29.152 1.00 87.06 192 ILE A C 1
ATOM 1545 O O . ILE A 1 192 ? 6.345 18.831 28.976 1.00 87.06 192 ILE A O 1
ATOM 1549 N N . VAL A 1 193 ? 4.823 19.890 30.256 1.00 85.62 193 VAL A N 1
ATOM 1550 C CA . VAL A 1 193 ? 5.744 20.291 31.339 1.00 85.62 193 VAL A CA 1
ATOM 1551 C C . VAL A 1 193 ? 6.501 19.083 31.886 1.00 85.62 193 VAL A C 1
ATOM 1553 O O . VAL A 1 193 ? 7.728 19.106 31.974 1.00 85.62 193 VAL A O 1
ATOM 1556 N N . LYS A 1 194 ? 5.795 17.984 32.159 1.00 84.38 194 LYS A N 1
ATOM 1557 C CA . LYS A 1 194 ? 6.404 16.738 32.634 1.00 84.38 194 LYS A CA 1
ATOM 1558 C C . LYS A 1 194 ? 7.420 16.147 31.651 1.00 84.38 194 LYS A C 1
ATOM 1560 O O . LYS A 1 194 ? 8.470 15.650 32.065 1.00 84.38 194 LYS A O 1
ATOM 1565 N N . LYS A 1 195 ? 7.128 16.180 30.346 1.00 87.44 195 LYS A N 1
ATOM 1566 C CA . LYS A 1 195 ? 8.048 15.686 29.304 1.00 87.44 195 LYS A CA 1
ATOM 1567 C C . LYS A 1 195 ? 9.284 16.572 29.177 1.00 87.44 195 LYS A C 1
ATOM 1569 O O . LYS A 1 195 ? 10.382 16.035 29.056 1.00 87.44 195 LYS A O 1
ATOM 1574 N N . LEU A 1 196 ? 9.120 17.893 29.258 1.00 86.38 196 LEU A N 1
ATOM 1575 C CA . LEU A 1 196 ? 10.242 18.833 29.274 1.00 86.38 196 LEU A CA 1
ATOM 1576 C C . LEU A 1 196 ? 11.121 18.630 30.509 1.00 86.38 196 LEU A C 1
ATOM 1578 O O . LEU A 1 196 ? 12.339 18.568 30.366 1.00 86.38 196 LEU A O 1
ATOM 1582 N N . ASN A 1 197 ? 10.529 18.444 31.694 1.00 83.25 197 ASN A N 1
ATOM 1583 C CA . ASN A 1 197 ? 11.289 18.161 32.913 1.00 83.25 197 ASN A CA 1
ATOM 1584 C C . ASN A 1 197 ? 12.067 16.842 32.791 1.00 83.25 197 ASN A C 1
ATOM 1586 O O . ASN A 1 197 ? 13.272 16.791 33.026 1.00 83.25 197 ASN A O 1
ATOM 1590 N N . SER A 1 198 ? 11.403 15.787 32.304 1.00 81.69 198 SER A N 1
ATOM 1591 C CA . SER A 1 198 ? 12.027 14.475 32.071 1.00 81.69 198 SER A CA 1
ATOM 1592 C C . SER A 1 198 ? 13.193 14.535 31.072 1.00 81.69 198 SER A C 1
ATOM 1594 O O . SER A 1 198 ? 14.133 13.750 31.181 1.00 81.69 198 SER A O 1
ATOM 1596 N N . ALA A 1 199 ? 13.141 15.459 30.107 1.00 81.88 199 ALA A N 1
ATOM 1597 C CA . ALA A 1 199 ? 14.203 15.709 29.134 1.00 81.88 199 ALA A CA 1
ATOM 1598 C C . ALA A 1 199 ? 15.252 16.739 29.606 1.00 81.88 199 ALA A C 1
ATOM 1600 O O . ALA A 1 199 ? 16.183 17.022 28.858 1.00 81.88 199 ALA A O 1
ATOM 1601 N N . GLN A 1 200 ? 15.123 17.288 30.823 1.00 84.88 200 GLN A N 1
ATOM 1602 C CA . GLN A 1 200 ? 15.958 18.376 31.363 1.00 84.88 200 GLN A CA 1
ATOM 1603 C C . GLN A 1 200 ? 15.926 19.664 30.515 1.00 84.88 200 GLN A C 1
ATOM 1605 O O . GLN A 1 200 ? 16.911 20.392 30.432 1.00 84.88 200 GLN A O 1
ATOM 1610 N N . LEU A 1 201 ? 14.785 19.943 29.879 1.00 84.75 201 LEU A N 1
ATOM 1611 C CA . LEU A 1 201 ? 14.547 21.114 29.021 1.00 84.75 201 LEU A CA 1
ATOM 1612 C C . LEU A 1 201 ? 13.555 22.113 29.625 1.00 84.75 201 LEU A C 1
ATOM 1614 O O . LEU A 1 201 ? 13.235 23.129 29.008 1.00 84.75 201 LEU A O 1
ATOM 1618 N N . LEU A 1 202 ? 13.002 21.813 30.800 1.00 83.19 202 LEU A N 1
ATOM 1619 C CA . LEU A 1 202 ? 12.106 22.738 31.475 1.00 83.19 202 LEU A CA 1
ATOM 1620 C C . LEU A 1 202 ? 12.935 23.914 32.008 1.00 83.19 202 LEU A C 1
ATOM 1622 O O . LEU A 1 202 ? 13.727 23.756 32.934 1.00 83.19 202 LEU A O 1
ATOM 1626 N N . THR A 1 203 ? 12.761 25.081 31.389 1.00 82.62 203 THR A N 1
ATOM 1627 C CA . THR A 1 203 ? 13.336 26.369 31.799 1.00 82.62 203 THR A CA 1
ATOM 1628 C C . THR A 1 203 ? 12.209 27.352 32.108 1.00 82.62 203 THR A C 1
ATOM 1630 O O . THR A 1 203 ? 11.081 27.166 31.642 1.00 82.62 203 THR A O 1
ATOM 1633 N N . GLN A 1 204 ? 12.497 28.396 32.893 1.00 77.75 204 GLN A N 1
ATOM 1634 C CA . GLN A 1 204 ? 11.512 29.447 33.169 1.00 77.75 204 GLN A CA 1
ATOM 1635 C C . GLN A 1 204 ? 11.010 30.074 31.861 1.00 77.75 204 GLN A C 1
ATOM 1637 O O . GLN A 1 204 ? 9.814 30.246 31.674 1.00 77.75 204 GLN A O 1
ATOM 1642 N N . GLU A 1 205 ? 11.926 30.314 30.924 1.00 82.69 205 GLU A N 1
ATOM 1643 C CA . GLU A 1 205 ? 11.630 30.870 29.606 1.00 82.69 205 GLU A CA 1
ATOM 1644 C C . GLU A 1 205 ? 10.669 29.987 28.797 1.00 82.69 205 GLU A C 1
ATOM 1646 O O . GLU A 1 205 ? 9.643 30.474 28.329 1.00 82.69 205 GLU A O 1
ATOM 1651 N N . ASN A 1 206 ? 10.938 28.682 28.685 1.00 84.62 206 ASN A N 1
ATOM 1652 C CA . ASN A 1 206 ? 10.058 27.749 27.972 1.00 84.62 206 ASN A CA 1
ATOM 1653 C C . ASN A 1 206 ? 8.678 27.641 28.640 1.00 84.62 206 ASN A C 1
ATOM 1655 O O . ASN A 1 206 ? 7.664 27.497 27.956 1.00 84.62 206 ASN A O 1
ATOM 1659 N N . PHE A 1 207 ? 8.630 27.693 29.975 1.00 83.56 207 PHE A N 1
ATOM 1660 C CA . PHE A 1 207 ? 7.380 27.657 30.731 1.00 83.56 207 PHE A CA 1
ATOM 1661 C C . PHE A 1 207 ? 6.546 28.925 30.509 1.00 83.56 207 PHE A C 1
ATOM 1663 O O . PHE A 1 207 ? 5.356 28.824 30.214 1.00 83.56 207 PHE A O 1
ATOM 1670 N N . ASP A 1 208 ? 7.172 30.100 30.555 1.00 82.25 208 ASP A N 1
ATOM 1671 C CA . ASP A 1 208 ? 6.509 31.378 30.285 1.00 82.25 208 ASP A CA 1
ATOM 1672 C C . ASP A 1 208 ? 6.028 31.453 28.825 1.00 82.25 208 ASP A C 1
ATOM 1674 O O . ASP A 1 208 ? 4.912 31.892 28.554 1.00 82.25 208 ASP A O 1
ATOM 1678 N N . GLN A 1 209 ? 6.820 30.956 27.866 1.00 82.38 209 GLN A N 1
ATOM 1679 C CA . GLN A 1 209 ? 6.403 30.860 26.464 1.00 82.38 209 GLN A CA 1
ATOM 1680 C C . GLN A 1 209 ? 5.178 29.950 26.294 1.00 82.38 209 GLN A C 1
ATOM 1682 O O . GLN A 1 209 ? 4.240 30.326 25.594 1.00 82.38 209 GLN A O 1
ATOM 1687 N N . LEU A 1 210 ? 5.144 28.788 26.958 1.00 83.06 210 LEU A N 1
ATOM 1688 C CA . LEU A 1 210 ? 3.985 27.889 26.945 1.00 83.06 210 LEU A CA 1
ATOM 1689 C C . LEU A 1 210 ? 2.733 28.541 27.535 1.00 83.06 210 LEU A C 1
ATOM 1691 O O . LEU A 1 210 ? 1.645 28.347 26.997 1.00 83.06 210 LEU A O 1
ATOM 1695 N N . LEU A 1 211 ? 2.874 29.305 28.617 1.00 79.62 211 LEU A N 1
ATOM 1696 C CA . LEU A 1 211 ? 1.763 30.037 29.221 1.00 79.62 211 LEU A CA 1
ATOM 1697 C C . LEU A 1 211 ? 1.231 31.133 28.287 1.00 79.62 211 LEU A C 1
ATOM 1699 O O . LEU A 1 211 ? 0.024 31.211 28.068 1.00 79.62 211 LEU A O 1
ATOM 1703 N N . ASN A 1 212 ? 2.126 31.873 27.628 1.00 77.69 212 ASN A N 1
ATOM 1704 C CA . ASN A 1 212 ? 1.771 32.906 26.649 1.00 77.69 212 ASN A CA 1
ATOM 1705 C C . ASN A 1 212 ? 1.068 32.354 25.394 1.00 77.69 212 ASN A C 1
ATOM 1707 O O . ASN A 1 212 ? 0.367 33.094 24.704 1.00 77.69 212 ASN A O 1
ATOM 1711 N N . LEU A 1 213 ? 1.192 31.055 25.089 1.00 73.25 213 LEU A N 1
ATOM 1712 C CA . LEU A 1 213 ? 0.381 30.417 24.041 1.00 73.25 213 LEU A CA 1
ATOM 1713 C C . LEU A 1 213 ? -1.112 30.332 24.400 1.00 73.25 213 LEU A C 1
ATOM 1715 O O . LEU A 1 213 ? -1.939 30.110 23.504 1.00 73.25 213 LEU A O 1
ATOM 1719 N N . GLY A 1 214 ? -1.440 30.468 25.691 1.00 63.22 214 GLY A N 1
ATOM 1720 C CA . GLY A 1 214 ? -2.766 30.310 26.281 1.00 63.22 214 GLY A CA 1
ATOM 1721 C C . GLY A 1 214 ? -3.793 31.374 25.895 1.00 63.22 214 GLY A C 1
ATOM 1722 O O . GLY A 1 214 ? -4.986 31.098 26.016 1.00 63.22 214 GLY A O 1
ATOM 1723 N N . ASP A 1 215 ? -3.368 32.510 25.339 1.00 56.41 215 ASP A N 1
ATOM 1724 C CA . ASP A 1 215 ? -4.264 33.607 24.978 1.00 56.41 215 ASP A CA 1
ATOM 1725 C C . ASP A 1 215 ? -4.554 33.674 23.465 1.00 56.41 215 ASP A C 1
ATOM 1727 O O . ASP A 1 215 ? -3.716 33.368 22.611 1.00 56.41 215 ASP A O 1
ATOM 1731 N N . ASN A 1 216 ? -5.782 34.092 23.137 1.00 50.81 216 ASN A N 1
ATOM 1732 C CA . ASN A 1 216 ? -6.352 34.310 21.795 1.00 50.81 216 ASN A CA 1
ATOM 1733 C C . ASN A 1 216 ? -6.894 33.080 21.041 1.00 50.81 216 ASN A C 1
ATOM 1735 O O . ASN A 1 216 ? -6.471 32.795 19.920 1.00 50.81 216 ASN A O 1
ATOM 1739 N N . LEU A 1 217 ? -7.918 32.410 21.576 1.00 46.81 217 LEU A N 1
ATOM 1740 C CA . LEU A 1 217 ? -8.922 31.765 20.716 1.00 46.81 217 LEU A CA 1
ATOM 1741 C C . LEU A 1 217 ? -10.319 32.292 21.081 1.00 46.81 217 LEU A C 1
ATOM 1743 O O . LEU A 1 217 ? -10.627 32.362 22.270 1.00 46.81 217 LEU A O 1
ATOM 1747 N N . PRO A 1 218 ? -11.152 32.693 20.100 1.00 40.97 218 PRO A N 1
ATOM 1748 C CA . PRO A 1 218 ? -12.520 33.113 20.367 1.00 40.97 218 PRO A CA 1
ATOM 1749 C C . PRO A 1 218 ? -13.306 31.962 20.996 1.00 40.97 218 PRO A C 1
ATOM 1751 O O . PRO A 1 218 ? -13.287 30.841 20.492 1.00 40.97 218 PRO A O 1
ATOM 1754 N N . ASP A 1 219 ? -14.015 32.266 22.076 1.00 44.75 219 ASP A N 1
ATOM 1755 C CA . ASP A 1 219 ? -14.959 31.374 22.743 1.00 44.75 219 ASP A CA 1
ATOM 1756 C C . ASP A 1 219 ? -16.240 31.246 21.896 1.00 44.75 219 ASP A C 1
ATOM 1758 O O . ASP A 1 219 ? -17.287 31.808 22.214 1.00 44.75 219 ASP A O 1
ATOM 1762 N N . ASP A 1 220 ? -16.156 30.586 20.736 1.00 44.03 220 ASP A N 1
ATOM 1763 C CA . ASP A 1 220 ? -17.317 30.392 19.853 1.00 44.03 220 ASP A CA 1
ATOM 1764 C C . ASP A 1 220 ? -18.199 29.193 20.254 1.00 44.03 220 ASP A C 1
ATOM 1766 O O . ASP A 1 220 ? -19.147 28.831 19.552 1.00 44.03 220 ASP A O 1
ATOM 1770 N N . GLY A 1 221 ? -17.931 28.585 21.413 1.00 44.94 221 GLY A N 1
ATOM 1771 C CA . GLY A 1 221 ? -18.744 27.514 21.979 1.00 44.94 221 GLY A CA 1
ATOM 1772 C C . GLY A 1 221 ? -18.664 26.180 21.228 1.00 44.94 221 GLY A C 1
ATOM 1773 O O . GLY A 1 221 ? -19.238 25.194 21.702 1.00 44.94 221 GLY A O 1
ATOM 1774 N N . THR A 1 222 ? -17.925 26.075 20.116 1.00 42.59 222 THR A N 1
ATOM 1775 C CA . THR A 1 222 ? -17.708 24.794 19.432 1.00 42.59 222 THR A CA 1
ATOM 1776 C C . THR A 1 222 ? -16.476 24.082 19.985 1.00 42.59 222 THR A C 1
ATOM 1778 O O . THR A 1 222 ? -15.392 24.095 19.419 1.00 42.59 222 THR A O 1
ATOM 1781 N N . HIS A 1 223 ? -16.656 23.415 21.130 1.00 46.84 223 HIS A N 1
ATOM 1782 C CA . HIS A 1 223 ? -15.656 22.559 21.780 1.00 46.84 223 HIS A CA 1
ATOM 1783 C C . HIS A 1 223 ? -15.240 21.364 20.898 1.00 46.84 223 HIS A C 1
ATOM 1785 O O . HIS A 1 223 ? -15.630 20.218 21.140 1.00 46.84 223 HIS A O 1
ATOM 1791 N N . ASN A 1 224 ? -14.411 21.603 19.885 1.00 47.03 224 ASN A N 1
ATOM 1792 C CA . ASN A 1 224 ? -13.716 20.559 19.154 1.00 47.03 224 ASN A CA 1
ATOM 1793 C C . ASN A 1 224 ? -12.313 20.426 19.757 1.00 47.03 224 ASN A C 1
ATOM 1795 O O . ASN A 1 224 ? -11.433 21.237 19.496 1.00 47.03 224 ASN A O 1
ATOM 1799 N N . ILE A 1 225 ? -12.116 19.409 20.603 1.00 46.84 225 ILE A N 1
ATOM 1800 C CA . ILE A 1 225 ? -10.871 19.117 21.352 1.00 46.84 225 ILE A CA 1
ATOM 1801 C C . ILE A 1 225 ? -9.629 19.118 20.440 1.00 46.84 225 ILE A C 1
ATOM 1803 O O . ILE A 1 225 ? -8.530 19.444 20.879 1.00 46.84 225 ILE A O 1
ATOM 1807 N N . ILE A 1 226 ? -9.836 18.813 19.159 1.00 43.75 226 ILE A N 1
ATOM 1808 C CA . ILE A 1 226 ? -8.826 18.774 18.105 1.00 43.75 226 ILE A CA 1
ATOM 1809 C C . ILE A 1 226 ? -8.243 20.174 17.812 1.00 43.75 226 ILE A C 1
ATOM 1811 O O . ILE A 1 226 ? -7.074 20.269 17.481 1.00 43.75 226 ILE A O 1
ATOM 1815 N N . GLN A 1 227 ? -8.977 21.272 18.026 1.00 50.03 227 GLN A N 1
ATOM 1816 C CA . GLN A 1 227 ? -8.495 22.641 17.759 1.00 50.03 227 GLN A CA 1
ATOM 1817 C C . GLN A 1 227 ? -7.668 23.265 18.901 1.00 50.03 227 GLN A C 1
ATOM 1819 O O . GLN A 1 227 ? -7.238 24.415 18.801 1.00 50.03 227 GLN A O 1
ATOM 1824 N N . SER A 1 228 ? -7.427 22.542 20.000 1.00 64.38 228 SER A N 1
ATOM 1825 C CA . SER A 1 228 ? -6.655 23.079 21.124 1.00 64.38 228 SER A CA 1
ATOM 1826 C C . SER A 1 228 ? -5.152 23.084 20.815 1.00 64.38 228 SER A C 1
ATOM 1828 O O . SER A 1 228 ? -4.559 22.021 20.622 1.00 64.38 228 SER A O 1
ATOM 1830 N N . LYS A 1 229 ? -4.521 24.273 20.838 1.00 74.06 229 LYS A N 1
ATOM 1831 C CA . LYS A 1 229 ? -3.056 24.467 20.710 1.00 74.06 229 LYS A CA 1
ATOM 1832 C C . LYS A 1 229 ? -2.275 23.460 21.558 1.00 74.06 229 LYS A C 1
ATOM 1834 O O . LYS A 1 229 ? -1.374 22.790 21.062 1.00 74.06 229 LYS A O 1
ATOM 1839 N N . PHE A 1 230 ? -2.673 23.305 22.822 1.00 80.62 230 PHE A N 1
ATOM 1840 C CA . PHE A 1 230 ? -2.003 22.409 23.760 1.00 80.62 230 PHE A CA 1
ATOM 1841 C C . PHE A 1 230 ? -2.187 20.930 23.423 1.00 80.62 230 PHE A C 1
ATOM 1843 O O . PHE A 1 230 ? -1.268 20.154 23.656 1.00 80.62 230 PHE A O 1
ATOM 1850 N N . TYR A 1 231 ? -3.327 20.524 22.856 1.00 83.50 231 TYR A N 1
ATOM 1851 C CA . TYR A 1 231 ? -3.544 19.130 22.464 1.00 83.50 231 TYR A CA 1
ATOM 1852 C C . TYR A 1 231 ? -2.600 18.716 21.330 1.00 83.50 231 TYR A C 1
ATOM 1854 O O . TYR A 1 231 ? -1.867 17.735 21.458 1.00 83.50 231 TYR A O 1
ATOM 1862 N N . ASN A 1 232 ? -2.554 19.499 20.249 1.00 84.62 232 ASN A N 1
ATOM 1863 C CA . ASN A 1 232 ? -1.670 19.209 19.118 1.00 84.62 232 ASN A CA 1
ATOM 1864 C C . ASN A 1 232 ? -0.192 19.316 19.508 1.00 84.62 232 ASN A C 1
ATOM 1866 O O . ASN A 1 232 ? 0.605 18.453 19.137 1.00 84.62 232 ASN A O 1
ATOM 1870 N N . LEU A 1 233 ? 0.168 20.325 20.309 1.00 88.38 233 LEU A N 1
ATOM 1871 C CA . LEU A 1 233 ? 1.528 20.473 20.816 1.00 88.38 233 LEU A CA 1
ATOM 1872 C C . LEU A 1 233 ? 1.936 19.287 21.700 1.00 88.38 233 LEU A C 1
ATOM 1874 O O . LEU A 1 233 ? 3.032 18.760 21.534 1.00 88.38 233 LEU A O 1
ATOM 1878 N N . ASN A 1 234 ? 1.049 18.814 22.581 1.00 89.19 234 ASN A N 1
ATOM 1879 C CA . ASN A 1 234 ? 1.300 17.642 23.416 1.00 89.19 234 ASN A CA 1
ATOM 1880 C C . ASN A 1 234 ? 1.573 16.388 22.568 1.00 89.19 234 ASN A C 1
ATOM 1882 O O . ASN A 1 234 ? 2.548 15.689 22.832 1.00 89.19 234 ASN A O 1
ATOM 1886 N N . LEU A 1 235 ? 0.798 16.142 21.501 1.00 88.69 235 LEU A N 1
ATOM 1887 C CA . LEU A 1 235 ? 1.039 15.011 20.592 1.00 88.69 235 LEU A CA 1
ATOM 1888 C C . LEU A 1 235 ? 2.421 15.076 19.921 1.00 88.69 235 LEU A C 1
ATOM 1890 O O . LEU A 1 235 ? 3.112 14.059 19.818 1.00 88.69 235 LEU A O 1
ATOM 1894 N N . ILE A 1 236 ? 2.843 16.265 19.484 1.00 91.25 236 ILE A N 1
ATOM 1895 C CA . ILE A 1 236 ? 4.151 16.458 18.844 1.00 91.25 236 ILE A CA 1
ATOM 1896 C C . ILE A 1 236 ? 5.278 16.279 19.868 1.00 91.25 236 ILE A C 1
ATOM 1898 O O . ILE A 1 236 ? 6.209 15.514 19.622 1.00 91.25 236 ILE A O 1
ATOM 1902 N N . VAL A 1 237 ? 5.181 16.918 21.039 1.00 92.56 237 VAL A N 1
ATOM 1903 C CA . VAL A 1 237 ? 6.170 16.791 22.125 1.00 92.56 237 VAL A CA 1
ATOM 1904 C C . VAL A 1 237 ? 6.266 15.341 22.607 1.00 92.56 237 VAL A C 1
ATOM 1906 O O . VAL A 1 237 ? 7.362 14.839 22.861 1.00 92.56 237 VAL A O 1
ATOM 1909 N N . GLU A 1 238 ? 5.143 14.625 22.686 1.00 91.69 238 GLU A N 1
ATOM 1910 C CA . GLU A 1 238 ? 5.119 13.197 22.986 1.00 91.69 238 GLU A CA 1
ATOM 1911 C C . GLU A 1 238 ? 5.894 12.382 21.956 1.00 91.69 238 GLU A C 1
ATOM 1913 O O . GLU A 1 238 ? 6.725 11.552 22.340 1.00 91.69 238 GLU A O 1
ATOM 1918 N N . LYS A 1 239 ? 5.653 12.628 20.666 1.00 91.06 239 LYS A N 1
ATOM 1919 C CA . LYS A 1 239 ? 6.353 11.930 19.591 1.00 91.06 239 LYS A CA 1
ATOM 1920 C C . LYS A 1 239 ? 7.853 12.215 19.634 1.00 91.06 239 LYS A C 1
ATOM 1922 O O . LYS A 1 239 ? 8.626 11.262 19.639 1.00 91.06 239 LYS A O 1
ATOM 1927 N N . LEU A 1 240 ? 8.255 13.484 19.744 1.00 91.88 240 LEU A N 1
ATOM 1928 C CA . LEU A 1 240 ? 9.662 13.892 19.833 1.00 91.88 240 LEU A CA 1
ATOM 1929 C C . LEU A 1 240 ? 10.368 13.270 21.039 1.00 91.88 240 LEU A C 1
ATOM 1931 O O . LEU A 1 240 ? 11.501 12.811 20.920 1.00 91.88 240 LEU A O 1
ATOM 1935 N N . SER A 1 241 ? 9.690 13.204 22.187 1.00 90.62 241 SER A N 1
ATOM 1936 C CA . SER A 1 241 ? 10.214 12.539 23.383 1.00 90.62 241 SER A CA 1
ATOM 1937 C C . SER A 1 241 ? 10.447 11.046 23.131 1.00 90.62 241 SER A C 1
ATOM 1939 O O . SER A 1 241 ? 11.508 10.527 23.470 1.00 90.62 241 SER A O 1
ATOM 1941 N N . ARG A 1 242 ? 9.495 10.362 22.479 1.00 87.75 242 ARG A N 1
ATOM 1942 C CA . ARG A 1 242 ? 9.582 8.923 22.184 1.00 87.75 242 ARG A CA 1
ATOM 1943 C C . ARG A 1 242 ? 10.715 8.573 21.218 1.00 87.75 242 ARG A C 1
ATOM 1945 O O . ARG A 1 242 ? 11.356 7.544 21.398 1.00 87.75 242 ARG A O 1
ATOM 1952 N N . VAL A 1 243 ? 10.955 9.416 20.215 1.00 82.06 243 VAL A N 1
ATOM 1953 C CA . VAL A 1 243 ? 11.985 9.209 19.177 1.00 82.06 243 VAL A CA 1
ATOM 1954 C C . VAL A 1 243 ? 13.317 9.901 19.498 1.00 82.06 243 VAL A C 1
ATOM 1956 O O . VAL A 1 243 ? 14.195 9.970 18.649 1.00 82.06 243 VAL A O 1
ATOM 1959 N N . VAL A 1 244 ? 13.489 10.396 20.731 1.00 87.19 244 VAL A N 1
ATOM 1960 C CA . VAL A 1 244 ? 14.732 11.030 21.217 1.00 87.19 244 VAL A CA 1
ATOM 1961 C C . VAL A 1 244 ? 15.140 12.263 20.386 1.00 87.19 244 VAL A C 1
ATOM 1963 O O . VAL A 1 244 ? 16.316 12.568 20.211 1.00 87.19 244 VAL A O 1
ATOM 1966 N N . LEU A 1 245 ? 14.152 13.007 19.884 1.00 90.38 245 LEU A N 1
ATOM 1967 C CA . LEU A 1 245 ? 14.334 14.279 19.172 1.00 90.38 245 LEU A CA 1
ATOM 1968 C C . LEU A 1 245 ? 13.809 15.488 19.951 1.00 90.38 245 LEU A C 1
ATOM 1970 O O . LEU A 1 245 ? 13.828 16.606 19.436 1.00 90.38 245 LEU A O 1
ATOM 1974 N N . LEU A 1 246 ? 13.341 15.291 21.185 1.00 92.62 246 LEU A N 1
ATOM 1975 C CA . LEU A 1 246 ? 12.979 16.393 22.068 1.00 92.62 246 LEU A CA 1
ATOM 1976 C C . LEU A 1 246 ? 14.260 17.053 22.599 1.00 92.62 246 LEU A C 1
ATOM 1978 O O . LEU A 1 246 ? 14.831 16.608 23.590 1.00 92.62 246 LEU A O 1
ATOM 1982 N N . THR A 1 247 ? 14.716 18.090 21.900 1.00 92.00 247 THR A N 1
ATOM 1983 C CA . THR A 1 247 ? 15.852 18.952 22.261 1.00 92.00 247 THR A CA 1
ATOM 1984 C C . THR A 1 247 ? 15.370 20.393 22.427 1.00 92.00 247 THR A C 1
ATOM 1986 O O . THR A 1 247 ? 14.308 20.738 21.907 1.00 92.00 247 THR A O 1
ATOM 1989 N N . GLN A 1 248 ? 16.153 21.243 23.105 1.00 88.19 248 GLN A N 1
ATOM 1990 C CA . GLN A 1 248 ? 15.837 22.674 23.226 1.00 88.19 248 GLN A CA 1
ATOM 1991 C C . GLN A 1 248 ? 15.633 23.308 21.841 1.00 88.19 248 GLN A C 1
ATOM 1993 O O . GLN A 1 248 ? 14.598 23.906 21.591 1.00 88.19 248 GLN A O 1
ATOM 1998 N N . GLU A 1 249 ? 16.554 23.060 20.905 1.00 91.44 249 GLU A N 1
ATOM 1999 C CA . GLU A 1 249 ? 16.478 23.586 19.535 1.00 91.44 249 GLU A CA 1
ATOM 2000 C C . GLU A 1 249 ? 15.177 23.188 18.818 1.00 91.44 249 GLU A C 1
ATOM 2002 O O . GLU A 1 249 ? 14.545 24.008 18.153 1.00 91.44 249 GLU A O 1
ATOM 2007 N N . ASN A 1 250 ? 14.759 21.926 18.936 1.00 92.44 250 ASN A N 1
ATOM 2008 C CA . ASN A 1 250 ? 13.548 21.450 18.272 1.00 92.44 250 ASN A CA 1
ATOM 2009 C C . ASN A 1 250 ? 12.276 21.966 18.948 1.00 92.44 250 ASN A C 1
ATOM 2011 O O . ASN A 1 250 ? 11.276 22.210 18.271 1.00 92.44 250 ASN A O 1
ATOM 2015 N N . PHE A 1 251 ? 12.312 22.151 20.266 1.00 91.38 251 PHE A N 1
ATOM 2016 C CA . PHE A 1 251 ? 11.216 22.759 21.004 1.00 91.38 251 PHE A CA 1
ATOM 2017 C C . PHE A 1 251 ? 11.067 24.249 20.657 1.00 91.38 251 PHE A C 1
ATOM 2019 O O . PHE A 1 251 ? 9.965 24.685 20.328 1.00 91.38 251 PHE A O 1
ATOM 2026 N N . ASP A 1 252 ? 12.172 24.993 20.582 1.00 89.50 252 ASP A N 1
ATOM 2027 C CA . ASP A 1 252 ? 12.189 26.398 20.160 1.00 89.50 252 ASP A CA 1
ATOM 2028 C C . ASP A 1 252 ? 11.645 26.566 18.737 1.00 89.50 252 ASP A C 1
ATOM 2030 O O . ASP A 1 252 ? 10.866 27.479 18.470 1.00 89.50 252 ASP A O 1
ATOM 2034 N N . LYS A 1 253 ? 11.982 25.647 17.817 1.00 90.19 253 LYS A N 1
ATOM 2035 C CA . LYS A 1 253 ? 11.416 25.635 16.457 1.00 90.19 253 LYS A CA 1
ATOM 2036 C C . LYS A 1 253 ? 9.896 25.501 16.461 1.00 90.19 253 LYS A C 1
ATOM 2038 O O . LYS A 1 253 ? 9.243 26.198 15.688 1.00 90.19 253 LYS A O 1
ATOM 2043 N N . LEU A 1 254 ? 9.327 24.659 17.329 1.00 88.50 254 LEU A N 1
ATOM 2044 C CA . LEU A 1 254 ? 7.870 24.552 17.465 1.00 88.50 254 LEU A CA 1
ATOM 2045 C C . LEU A 1 254 ? 7.273 25.869 17.949 1.00 88.50 254 LEU A C 1
ATOM 2047 O O . LEU A 1 254 ? 6.306 26.344 17.366 1.00 88.50 254 LEU A O 1
ATOM 2051 N N . LEU A 1 255 ? 7.858 26.477 18.980 1.00 85.12 255 LEU A N 1
ATOM 2052 C CA . LEU A 1 255 ? 7.354 27.731 19.541 1.00 85.12 255 LEU A CA 1
ATOM 2053 C C . LEU A 1 255 ? 7.538 28.925 18.589 1.00 85.12 255 LEU A C 1
ATOM 2055 O O . LEU A 1 255 ? 6.710 29.835 18.574 1.00 85.12 255 LEU A O 1
ATOM 2059 N N . SER A 1 256 ? 8.549 28.878 17.716 1.00 85.00 256 SER A N 1
ATOM 2060 C CA . SER A 1 256 ? 8.817 29.899 16.692 1.00 85.00 256 SER A CA 1
ATOM 2061 C C . SER A 1 256 ? 7.743 30.004 15.601 1.00 85.00 256 SER A C 1
ATOM 2063 O O . SER A 1 256 ? 7.745 30.969 14.839 1.00 85.00 256 SER A O 1
ATOM 2065 N N . LEU A 1 257 ? 6.801 29.053 15.539 1.00 81.62 257 LEU A N 1
ATOM 2066 C CA . LEU A 1 257 ? 5.674 29.073 14.600 1.00 81.62 257 LEU A CA 1
ATOM 2067 C C . LEU A 1 257 ? 4.666 30.204 14.887 1.00 81.62 257 LEU A C 1
ATOM 2069 O O . LEU A 1 257 ? 3.856 30.517 14.019 1.00 81.62 257 LEU A O 1
ATOM 2073 N N . GLY A 1 258 ? 4.715 30.826 16.073 1.00 77.94 258 GLY A N 1
ATOM 2074 C CA . GLY A 1 258 ? 3.962 32.045 16.391 1.00 77.94 258 GLY A CA 1
ATOM 2075 C C . GLY A 1 258 ? 2.457 31.929 16.122 1.00 77.94 258 GLY A C 1
ATOM 2076 O O . GLY A 1 258 ? 1.796 31.018 16.622 1.00 77.94 258 GLY A O 1
ATOM 2077 N N . ASP A 1 259 ? 1.916 32.848 15.318 1.00 69.94 259 ASP A N 1
ATOM 2078 C CA . ASP A 1 259 ? 0.485 32.901 14.979 1.00 69.94 259 ASP A CA 1
ATOM 2079 C C . ASP A 1 259 ? 0.013 31.684 14.159 1.00 69.94 259 ASP A C 1
ATOM 2081 O O . ASP A 1 259 ? -1.135 31.249 14.291 1.00 69.94 259 ASP A O 1
ATOM 2085 N N . ASP A 1 260 ? 0.905 31.069 13.375 1.00 75.62 260 ASP A N 1
ATOM 2086 C CA . ASP A 1 260 ? 0.594 29.896 12.550 1.00 75.62 260 ASP A CA 1
ATOM 2087 C C . ASP A 1 260 ? 0.612 28.585 13.346 1.00 75.62 260 ASP A C 1
ATOM 2089 O O . ASP A 1 260 ? 0.174 27.548 12.834 1.00 75.62 260 ASP A O 1
ATOM 2093 N N . LEU A 1 261 ? 1.043 28.620 14.616 1.00 78.88 261 LEU A N 1
ATOM 2094 C CA . LEU A 1 261 ? 1.220 27.449 15.478 1.00 78.88 261 LEU A CA 1
ATOM 2095 C C . LEU A 1 261 ? -0.008 26.535 15.498 1.00 78.88 261 LEU A C 1
ATOM 2097 O O . LEU A 1 261 ? 0.146 25.319 15.436 1.00 78.88 261 LEU A O 1
ATOM 2101 N N . VAL A 1 262 ? -1.229 27.079 15.556 1.00 75.94 262 VAL A N 1
ATOM 2102 C CA . VAL A 1 262 ? -2.463 26.266 15.567 1.00 75.94 262 VAL A CA 1
ATOM 2103 C C . VAL A 1 262 ? -2.567 25.435 14.292 1.00 75.94 262 VAL A C 1
ATOM 2105 O O . VAL A 1 262 ? -2.754 24.222 14.352 1.00 75.94 262 VAL A O 1
ATOM 2108 N N . SER A 1 263 ? -2.443 26.089 13.137 1.00 77.88 263 SER A N 1
ATOM 2109 C CA . SER A 1 263 ? -2.621 25.450 11.833 1.00 77.88 263 SER A CA 1
ATOM 2110 C C . SER A 1 263 ? -1.484 24.475 11.521 1.00 77.88 263 SER A C 1
ATOM 2112 O O . SER A 1 263 ? -1.732 23.358 11.065 1.00 77.88 263 SER A O 1
ATOM 2114 N N . ALA A 1 264 ? -0.255 24.859 11.867 1.00 83.06 264 ALA A N 1
ATOM 2115 C CA . ALA A 1 264 ? 0.944 24.065 11.685 1.00 83.06 264 ALA A CA 1
ATOM 2116 C C . ALA A 1 264 ? 0.932 22.819 12.579 1.00 83.06 264 ALA A C 1
ATOM 2118 O O . ALA A 1 264 ? 1.072 21.699 12.087 1.00 83.06 264 ALA A O 1
ATOM 2119 N N . THR A 1 265 ? 0.681 22.978 13.884 1.00 83.31 265 THR A N 1
ATOM 2120 C CA . THR A 1 265 ? 0.633 21.839 14.815 1.00 83.31 265 THR A CA 1
ATOM 2121 C C . THR A 1 265 ? -0.550 20.919 14.539 1.00 83.31 265 THR A C 1
ATOM 2123 O O . THR A 1 265 ? -0.396 19.710 14.677 1.00 83.31 265 THR A O 1
ATOM 2126 N N . GLN A 1 266 ? -1.694 21.442 14.083 1.00 84.19 266 GLN A N 1
ATOM 2127 C CA . GLN A 1 266 ? -2.827 20.629 13.629 1.00 84.19 266 GLN A CA 1
ATOM 2128 C C . GLN A 1 266 ? -2.471 19.780 12.404 1.00 84.19 266 GLN A C 1
ATOM 2130 O O . GLN A 1 266 ? -2.838 18.605 12.314 1.00 84.19 266 GLN A O 1
ATOM 2135 N N . ALA A 1 267 ? -1.786 20.372 11.427 1.00 83.88 267 ALA A N 1
ATOM 2136 C CA . ALA A 1 267 ? -1.414 19.665 10.213 1.00 83.88 267 ALA A CA 1
ATOM 2137 C C . ALA A 1 267 ? -0.340 18.604 10.498 1.00 83.88 267 ALA A C 1
ATOM 2139 O O . ALA A 1 267 ? -0.481 17.464 10.057 1.00 83.88 267 ALA A O 1
ATOM 2140 N N . ILE A 1 268 ? 0.667 18.940 11.315 1.00 87.50 268 ILE A N 1
ATOM 2141 C CA . ILE A 1 268 ? 1.687 17.991 11.776 1.00 87.50 268 ILE A CA 1
ATOM 2142 C C . ILE A 1 268 ? 1.034 16.864 12.586 1.00 87.50 268 ILE A C 1
ATOM 2144 O O . ILE A 1 268 ? 1.270 15.698 12.278 1.00 87.50 268 ILE A O 1
ATOM 2148 N N . SER A 1 269 ? 0.179 17.176 13.572 1.00 85.19 269 SER A N 1
ATOM 2149 C CA . SER A 1 269 ? -0.465 16.172 14.437 1.00 85.19 269 SER A CA 1
ATOM 2150 C C . SER A 1 269 ? -1.278 15.147 13.645 1.00 85.19 269 SER A C 1
ATOM 2152 O O . SER A 1 269 ? -1.288 13.967 13.997 1.00 85.19 269 SER A O 1
ATOM 2154 N N . THR A 1 270 ? -1.879 15.574 12.531 1.00 82.31 270 THR A N 1
ATOM 2155 C CA . THR A 1 270 ? -2.668 14.718 11.635 1.00 82.31 270 THR A CA 1
ATOM 2156 C C . THR A 1 270 ? -1.820 13.660 10.922 1.00 82.31 270 THR A C 1
ATOM 2158 O O . THR A 1 270 ? -2.338 12.588 10.626 1.00 82.31 270 THR A O 1
ATOM 2161 N N . VAL A 1 271 ? -0.534 13.927 10.672 1.00 79.81 271 VAL A N 1
ATOM 2162 C CA . VAL A 1 271 ? 0.371 12.997 9.969 1.00 79.81 271 VAL A CA 1
ATOM 2163 C C . VAL A 1 271 ? 1.349 12.267 10.903 1.00 79.81 271 VAL A C 1
ATOM 2165 O O . VAL A 1 271 ? 2.068 11.372 10.466 1.00 79.81 271 VAL A O 1
ATOM 2168 N N . LEU A 1 272 ? 1.377 12.589 12.206 1.00 83.94 272 LEU A N 1
ATOM 2169 C CA . LEU A 1 272 ? 2.308 11.983 13.178 1.00 83.94 272 LEU A CA 1
ATOM 2170 C C . LEU A 1 272 ? 2.202 10.455 13.267 1.00 83.94 272 LEU A C 1
ATOM 2172 O O . LEU A 1 272 ? 3.214 9.780 13.487 1.00 83.94 272 LEU A O 1
ATOM 2176 N N . SER A 1 273 ? 0.981 9.918 13.171 1.00 74.44 273 SER A N 1
ATOM 2177 C CA . SER A 1 273 ? 0.726 8.472 13.221 1.00 74.44 273 SER A CA 1
ATOM 2178 C C . SER A 1 273 ? 1.227 7.748 11.985 1.00 74.44 273 SER A C 1
ATOM 2180 O O . SER A 1 273 ? 1.508 6.554 12.058 1.00 74.44 273 SER A O 1
ATOM 2182 N N . ASP A 1 274 ? 1.333 8.475 10.876 1.00 73.75 274 ASP A N 1
ATOM 2183 C CA . ASP A 1 274 ? 1.654 7.901 9.582 1.00 73.75 274 ASP A CA 1
ATOM 2184 C C . ASP A 1 274 ? 3.162 7.695 9.441 1.00 73.75 274 ASP A C 1
ATOM 2186 O O . ASP A 1 274 ? 3.551 6.806 8.704 1.00 73.75 274 ASP A O 1
ATOM 2190 N N . ILE A 1 275 ? 3.994 8.432 10.197 1.00 75.75 275 ILE A N 1
ATOM 2191 C CA . ILE A 1 275 ? 5.464 8.344 10.189 1.00 75.75 275 ILE A CA 1
ATOM 2192 C C . ILE A 1 275 ? 5.970 7.331 11.247 1.00 75.75 275 ILE A C 1
ATOM 2194 O O . ILE A 1 275 ? 5.929 7.643 12.452 1.00 75.75 275 ILE A O 1
ATOM 2198 N N . PRO A 1 276 ? 6.495 6.147 10.849 1.00 70.44 276 PRO A N 1
ATOM 2199 C CA . PRO A 1 276 ? 7.132 5.187 11.746 1.00 70.44 276 PRO A CA 1
ATOM 2200 C C . PRO A 1 276 ? 8.264 5.808 12.559 1.00 70.44 276 PRO A C 1
ATOM 2202 O O . PRO A 1 276 ? 8.994 6.665 12.077 1.00 70.44 276 PRO A O 1
ATOM 2205 N N . ASP A 1 277 ? 8.449 5.331 13.789 1.00 74.00 277 ASP A N 1
ATOM 2206 C CA . ASP A 1 277 ? 9.404 5.915 14.742 1.00 74.00 277 ASP A CA 1
ATOM 2207 C C . ASP A 1 277 ? 10.855 5.945 14.234 1.00 74.00 277 ASP A C 1
ATOM 2209 O O . ASP A 1 277 ? 11.589 6.852 14.603 1.00 74.00 277 ASP A O 1
ATOM 2213 N N . HIS A 1 278 ? 11.262 5.003 13.375 1.00 67.44 278 HIS A N 1
ATOM 2214 C CA . HIS A 1 278 ? 12.624 4.959 12.828 1.00 67.44 278 HIS A CA 1
ATOM 2215 C C . HIS A 1 278 ? 12.902 6.040 11.774 1.00 67.44 278 HIS A C 1
ATOM 2217 O O . HIS A 1 278 ? 14.058 6.413 11.617 1.00 67.44 278 HIS A O 1
ATOM 2223 N N . LEU A 1 279 ? 11.860 6.592 11.137 1.00 70.31 279 LEU A N 1
ATOM 2224 C CA . LEU A 1 279 ? 11.998 7.671 10.148 1.00 70.31 279 LEU A CA 1
ATOM 2225 C C . LEU A 1 279 ? 12.199 9.035 10.801 1.00 70.31 279 LEU A C 1
ATOM 2227 O O . LEU A 1 279 ? 12.495 10.025 10.136 1.00 70.31 279 LEU A O 1
ATOM 2231 N N . TRP A 1 280 ? 11.949 9.137 12.106 1.00 80.25 280 TRP A N 1
ATOM 2232 C CA . TRP A 1 280 ? 12.072 10.403 12.802 1.00 80.25 280 TRP A CA 1
ATOM 2233 C C . TRP A 1 280 ? 13.542 10.758 12.957 1.00 80.25 280 TRP A C 1
ATOM 2235 O O . TRP A 1 280 ? 14.225 10.314 13.876 1.00 80.25 280 TRP A O 1
ATOM 2245 N N . THR A 1 281 ? 14.008 11.614 12.055 1.00 81.00 281 THR A N 1
ATOM 2246 C CA . THR A 1 281 ? 15.333 12.226 12.088 1.00 81.00 281 THR A CA 1
ATOM 2247 C C . THR A 1 281 ? 15.211 13.743 12.276 1.00 81.00 281 THR A C 1
ATOM 2249 O O . THR A 1 281 ? 14.141 14.316 12.036 1.00 81.00 281 THR A O 1
ATOM 2252 N N . PRO A 1 282 ? 16.293 14.444 12.667 1.00 82.12 282 PRO A N 1
ATOM 2253 C CA . PRO A 1 282 ? 16.290 15.905 12.700 1.00 82.12 282 PRO A CA 1
ATOM 2254 C C . PRO A 1 282 ? 15.922 16.529 11.345 1.00 82.12 282 PRO A C 1
ATOM 2256 O O . PRO A 1 282 ? 15.257 17.559 11.310 1.00 82.12 282 PRO A O 1
ATOM 2259 N N . VAL A 1 283 ? 16.316 15.892 10.234 1.00 80.38 283 VAL A N 1
ATOM 2260 C CA . VAL A 1 283 ? 15.984 16.331 8.867 1.00 80.38 283 VAL A CA 1
ATOM 2261 C C . VAL A 1 283 ? 14.478 16.267 8.646 1.00 80.38 283 VAL A C 1
ATOM 2263 O O . VAL A 1 283 ? 13.874 17.272 8.277 1.00 80.38 283 VAL A O 1
ATOM 2266 N N . VAL A 1 284 ? 13.873 15.124 8.972 1.00 83.00 284 VAL A N 1
ATOM 2267 C CA . VAL A 1 284 ? 12.432 14.917 8.831 1.00 83.00 284 VAL A CA 1
ATOM 2268 C C . VAL A 1 284 ? 11.644 15.904 9.671 1.00 83.00 284 VAL A C 1
ATOM 2270 O O . VAL A 1 284 ? 10.692 16.509 9.186 1.00 83.00 284 VAL A O 1
ATOM 2273 N N . PHE A 1 285 ? 12.055 16.108 10.921 1.00 92.75 285 PHE A N 1
ATOM 2274 C CA . PHE A 1 285 ? 11.415 17.086 11.788 1.00 92.75 285 PHE A CA 1
ATOM 2275 C C . PHE A 1 285 ? 11.510 18.509 11.218 1.00 92.75 285 PHE A C 1
ATOM 2277 O O . PHE A 1 285 ? 10.500 19.206 11.159 1.00 92.75 285 PHE A O 1
ATOM 2284 N N . ASN A 1 286 ? 12.684 18.928 10.735 1.00 88.62 286 ASN A N 1
ATOM 2285 C CA . ASN A 1 286 ? 12.857 20.250 10.130 1.00 88.62 286 ASN A CA 1
ATOM 2286 C C . ASN A 1 286 ? 11.974 20.437 8.885 1.00 88.62 286 ASN A C 1
ATOM 2288 O O . ASN A 1 286 ? 11.361 21.490 8.734 1.00 88.62 286 ASN A O 1
ATOM 2292 N N . GLN A 1 287 ? 11.860 19.416 8.032 1.00 88.31 287 GLN A N 1
ATOM 2293 C CA . GLN A 1 287 ? 11.002 19.458 6.844 1.00 88.31 287 GLN A CA 1
ATOM 2294 C C . GLN A 1 287 ? 9.516 19.516 7.213 1.00 88.31 287 GLN A C 1
ATOM 2296 O O . GLN A 1 287 ? 8.761 20.258 6.589 1.00 88.31 287 GLN A O 1
ATOM 2301 N N . LEU A 1 288 ? 9.085 18.807 8.264 1.00 91.62 288 LEU A N 1
ATOM 2302 C CA . LEU A 1 288 ? 7.718 18.934 8.781 1.00 91.62 288 LEU A CA 1
ATOM 2303 C C . LEU A 1 288 ? 7.427 20.365 9.251 1.00 91.62 288 LEU A C 1
ATOM 2305 O O . LEU A 1 288 ? 6.367 20.901 8.937 1.00 91.62 288 LEU A O 1
ATOM 2309 N N . ILE A 1 289 ? 8.366 20.996 9.963 1.00 92.12 289 ILE A N 1
ATOM 2310 C CA . ILE A 1 289 ? 8.235 22.395 10.391 1.00 92.12 289 ILE A CA 1
ATOM 2311 C C . ILE A 1 289 ? 8.144 23.324 9.174 1.00 92.12 289 ILE A C 1
ATOM 2313 O O . ILE A 1 289 ? 7.200 24.106 9.083 1.00 92.12 289 ILE A O 1
ATOM 2317 N N . GLU A 1 290 ? 9.046 23.194 8.203 1.00 89.06 290 GLU A N 1
ATOM 2318 C CA . GLU A 1 290 ? 9.063 24.024 6.992 1.00 89.06 290 GLU A CA 1
ATOM 2319 C C . GLU A 1 290 ? 7.770 23.886 6.170 1.00 89.06 290 GLU A C 1
ATOM 2321 O O . GLU A 1 290 ? 7.147 24.879 5.793 1.00 89.06 290 GLU A O 1
ATOM 2326 N N . HIS A 1 291 ? 7.312 22.656 5.930 1.00 88.25 291 HIS A N 1
ATOM 2327 C CA . HIS A 1 291 ? 6.074 22.399 5.196 1.00 88.25 291 HIS A CA 1
ATOM 2328 C C . HIS A 1 291 ? 4.829 22.879 5.948 1.00 88.25 291 HIS A C 1
ATOM 2330 O O . HIS A 1 291 ? 3.854 23.293 5.318 1.00 88.25 291 HIS A O 1
ATOM 2336 N N . SER A 1 292 ? 4.861 22.874 7.284 1.00 88.75 292 SER A N 1
ATOM 2337 C CA . SER A 1 292 ? 3.751 23.355 8.108 1.00 88.75 292 SER A CA 1
ATOM 2338 C C . SER A 1 292 ? 3.531 24.872 8.034 1.00 88.75 292 SER A C 1
ATOM 2340 O O . SER A 1 292 ? 2.428 25.328 8.321 1.00 88.75 292 SER A O 1
ATOM 2342 N N . GLN A 1 293 ? 4.541 25.634 7.598 1.00 86.56 293 GLN A N 1
ATOM 2343 C CA . GLN A 1 293 ? 4.480 27.091 7.412 1.00 86.56 293 GLN A CA 1
ATOM 2344 C C . GLN A 1 293 ? 3.953 27.506 6.024 1.00 86.56 293 GLN A C 1
ATOM 2346 O O . GLN A 1 293 ? 3.826 28.695 5.728 1.00 86.56 293 GLN A O 1
ATOM 2351 N N . GLN A 1 294 ? 3.667 26.551 5.133 1.00 85.75 294 GLN A N 1
ATOM 2352 C CA . GLN A 1 294 ? 3.183 26.836 3.779 1.00 85.75 294 GLN A CA 1
ATOM 2353 C C . GLN A 1 294 ? 1.661 27.055 3.742 1.00 85.75 294 GLN A C 1
ATOM 2355 O O . GLN A 1 294 ? 0.919 26.610 4.618 1.00 85.75 294 GLN A O 1
ATOM 2360 N N . GLN A 1 295 ? 1.162 27.715 2.688 1.00 80.69 295 GLN A N 1
ATOM 2361 C CA . GLN A 1 295 ? -0.283 27.860 2.487 1.00 80.69 295 GLN A CA 1
ATOM 2362 C C . GLN A 1 295 ? -0.934 26.485 2.300 1.00 80.69 295 GLN A C 1
ATOM 2364 O O . GLN A 1 295 ? -0.559 25.742 1.398 1.00 80.69 295 GLN A O 1
ATOM 2369 N N . ASN A 1 296 ? -1.955 26.191 3.112 1.00 80.06 296 ASN A N 1
ATOM 2370 C CA . ASN A 1 296 ? -2.645 24.898 3.147 1.00 80.06 296 ASN A CA 1
ATOM 2371 C C . ASN A 1 296 ? -1.695 23.726 3.506 1.00 80.06 296 ASN A C 1
ATOM 2373 O O . ASN A 1 296 ? -1.426 22.864 2.667 1.00 80.06 296 ASN A O 1
ATOM 2377 N N . PRO A 1 297 ? -1.190 23.677 4.753 1.00 81.88 297 PRO A N 1
ATOM 2378 C CA . PRO A 1 297 ? -0.088 22.793 5.139 1.00 81.88 297 PRO A CA 1
ATOM 2379 C C . PRO A 1 297 ? -0.449 21.302 5.140 1.00 81.88 297 PRO A C 1
ATOM 2381 O O . PRO A 1 297 ? 0.422 20.460 4.945 1.00 81.88 297 PRO A O 1
ATOM 2384 N N . LEU A 1 298 ? -1.724 20.940 5.326 1.00 78.44 298 LEU A N 1
ATOM 2385 C CA . LEU A 1 298 ? -2.122 19.537 5.474 1.00 78.44 298 LEU A CA 1
ATOM 2386 C C . LEU A 1 298 ? -1.891 18.698 4.196 1.00 78.44 298 LEU A C 1
ATOM 2388 O O . LEU A 1 298 ? -1.205 17.683 4.303 1.00 78.44 298 LEU A O 1
ATOM 2392 N N . PRO A 1 299 ? -2.372 19.080 2.993 1.00 69.31 299 PRO A N 1
ATOM 2393 C CA . PRO A 1 299 ? -2.057 18.339 1.767 1.00 69.31 299 PRO A CA 1
ATOM 2394 C C . PRO A 1 299 ? -0.557 18.251 1.461 1.00 69.31 299 PRO A C 1
ATOM 2396 O O . PRO A 1 299 ? -0.095 17.237 0.944 1.00 69.31 299 PRO A O 1
ATOM 2399 N N . ILE A 1 300 ? 0.204 19.298 1.792 1.00 76.38 300 ILE A N 1
ATOM 2400 C CA . ILE A 1 300 ? 1.655 19.349 1.570 1.00 76.38 300 ILE A CA 1
ATOM 2401 C C . ILE A 1 300 ? 2.353 18.348 2.488 1.00 76.38 300 ILE A C 1
ATOM 2403 O O . ILE A 1 300 ? 3.136 17.530 2.018 1.00 76.38 300 ILE A O 1
ATOM 2407 N N . LEU A 1 301 ? 2.010 18.353 3.777 1.00 79.88 301 LEU A N 1
ATOM 2408 C CA . LEU A 1 301 ? 2.537 17.403 4.752 1.00 79.88 301 LEU A CA 1
ATOM 2409 C C . LEU A 1 301 ? 2.124 15.965 4.435 1.00 79.88 301 LEU A C 1
ATOM 2411 O O . LEU A 1 301 ? 2.942 15.066 4.574 1.00 79.88 301 LEU A O 1
ATOM 2415 N N . GLN A 1 302 ? 0.901 15.731 3.954 1.00 72.81 302 GLN A N 1
ATOM 2416 C CA . GLN A 1 302 ? 0.470 14.406 3.497 1.00 72.81 302 GLN A CA 1
ATOM 2417 C C . GLN A 1 302 ? 1.285 13.921 2.292 1.00 72.81 302 GLN A C 1
ATOM 2419 O O . GLN A 1 302 ? 1.679 12.758 2.257 1.00 72.81 302 GLN A O 1
ATOM 2424 N N . GLY A 1 303 ? 1.568 14.801 1.325 1.00 61.97 303 GLY A N 1
ATOM 2425 C CA . GLY A 1 303 ? 2.432 14.486 0.185 1.00 61.97 303 GLY A CA 1
ATOM 2426 C C . GLY A 1 303 ? 3.885 14.240 0.598 1.00 61.97 303 GLY A C 1
ATOM 2427 O O . GLY A 1 303 ? 4.500 13.282 0.141 1.00 61.97 303 GLY A O 1
ATOM 2428 N N . TYR A 1 304 ? 4.413 15.060 1.507 1.00 75.50 304 TYR A N 1
ATOM 2429 C CA . TYR A 1 304 ? 5.754 14.896 2.057 1.00 75.50 304 TYR A CA 1
ATOM 2430 C C . TYR A 1 304 ? 5.887 13.588 2.841 1.00 75.50 304 TYR A C 1
ATOM 2432 O O . TYR A 1 304 ? 6.804 12.822 2.581 1.00 75.50 304 TYR A O 1
ATOM 2440 N N . VAL A 1 305 ? 4.950 13.281 3.743 1.00 71.50 305 VAL A N 1
ATOM 2441 C CA . VAL A 1 305 ? 4.960 12.018 4.490 1.00 71.50 305 VAL A CA 1
ATOM 2442 C C . VAL A 1 305 ? 4.801 10.838 3.548 1.00 71.50 305 VAL A C 1
ATOM 2444 O O . VAL A 1 305 ? 5.525 9.865 3.695 1.00 71.50 305 VAL A O 1
ATOM 2447 N N . PHE A 1 306 ? 3.936 10.924 2.536 1.00 63.84 306 PHE A N 1
ATOM 2448 C CA . PHE A 1 306 ? 3.864 9.890 1.507 1.00 63.84 306 PHE A CA 1
ATOM 2449 C C . PHE A 1 306 ? 5.232 9.639 0.860 1.00 63.84 306 PHE A C 1
ATOM 2451 O O . PHE A 1 306 ? 5.621 8.485 0.733 1.00 63.84 306 PHE A O 1
ATOM 2458 N N . ASN A 1 307 ? 5.985 10.685 0.512 1.00 62.00 307 ASN A N 1
ATOM 2459 C CA . ASN A 1 307 ? 7.337 10.533 -0.029 1.00 62.00 307 ASN A CA 1
ATOM 2460 C C . ASN A 1 307 ? 8.307 9.959 1.012 1.00 62.00 307 ASN A C 1
ATOM 2462 O O . ASN A 1 307 ? 8.987 8.988 0.718 1.00 62.00 307 ASN A O 1
ATOM 2466 N N . LEU A 1 308 ? 8.284 10.466 2.245 1.00 60.44 308 LEU A N 1
ATOM 2467 C CA . LEU A 1 308 ? 9.149 10.023 3.336 1.00 60.44 308 LEU A CA 1
ATOM 2468 C C . LEU A 1 308 ? 8.961 8.538 3.689 1.00 60.44 308 LEU A C 1
ATOM 2470 O O . LEU A 1 308 ? 9.922 7.814 3.917 1.00 60.44 308 LEU A O 1
ATOM 2474 N N . LEU A 1 309 ? 7.716 8.055 3.721 1.00 51.62 309 LEU A N 1
ATOM 2475 C CA . LEU A 1 309 ? 7.406 6.636 3.943 1.00 51.62 309 LEU A CA 1
ATOM 2476 C C . LEU A 1 309 ? 7.911 5.731 2.822 1.00 51.62 309 LEU A C 1
ATOM 2478 O O . LEU A 1 309 ? 7.986 4.516 2.999 1.00 51.62 309 LEU A O 1
ATOM 2482 N N . ASN A 1 310 ? 8.232 6.329 1.681 1.00 49.03 310 ASN A N 1
ATOM 2483 C CA . ASN A 1 310 ? 8.833 5.664 0.545 1.00 49.03 310 ASN A CA 1
ATOM 2484 C C . ASN A 1 310 ? 10.364 5.880 0.476 1.00 49.03 310 ASN A C 1
ATOM 2486 O O . ASN A 1 310 ? 10.950 5.361 -0.469 1.00 49.03 310 ASN A O 1
ATOM 2490 N N . GLU A 1 311 ? 10.981 6.603 1.431 1.00 43.25 311 GLU A N 1
ATOM 2491 C CA . GLU A 1 311 ? 12.402 7.033 1.429 1.00 43.25 311 GLU A CA 1
ATOM 2492 C C . GLU A 1 311 ? 13.309 6.349 2.489 1.00 43.25 311 GLU A C 1
ATOM 2494 O O . GLU A 1 311 ? 14.519 6.565 2.480 1.00 43.25 311 GLU A O 1
ATOM 2499 N N . ASP A 1 312 ? 12.788 5.501 3.392 1.00 37.12 312 ASP A N 1
ATOM 2500 C CA . ASP A 1 312 ? 13.614 4.752 4.371 1.00 37.12 312 ASP A CA 1
ATOM 2501 C C . ASP A 1 312 ? 13.813 3.287 3.978 1.00 37.12 312 ASP A C 1
ATOM 2503 O O . ASP A 1 312 ? 13.454 2.326 4.669 1.00 37.12 312 ASP A O 1
ATOM 2507 N N . ASN A 1 313 ? 14.467 3.103 2.845 1.00 33.06 313 ASN A N 1
ATOM 2508 C CA . ASN A 1 313 ? 15.173 1.876 2.551 1.00 33.06 313 ASN A CA 1
ATOM 2509 C C . ASN A 1 313 ? 16.603 2.296 2.155 1.00 33.06 313 ASN A C 1
ATOM 2511 O O . ASN A 1 313 ? 16.775 3.284 1.448 1.00 33.06 313 ASN A O 1
ATOM 2515 N N . PRO A 1 314 ? 17.685 1.635 2.608 1.00 31.42 314 PRO A N 1
ATOM 2516 C CA . PRO A 1 314 ? 19.024 1.912 2.089 1.00 31.42 314 PRO A CA 1
ATOM 2517 C C . PRO A 1 314 ? 19.054 1.458 0.626 1.00 31.42 314 PRO A C 1
ATOM 2519 O O . PRO A 1 314 ? 19.291 0.292 0.313 1.00 31.42 314 PRO A O 1
ATOM 2522 N N . ALA A 1 315 ? 18.673 2.376 -0.257 1.00 32.41 315 ALA A N 1
ATOM 2523 C CA . ALA A 1 315 ? 18.054 2.025 -1.517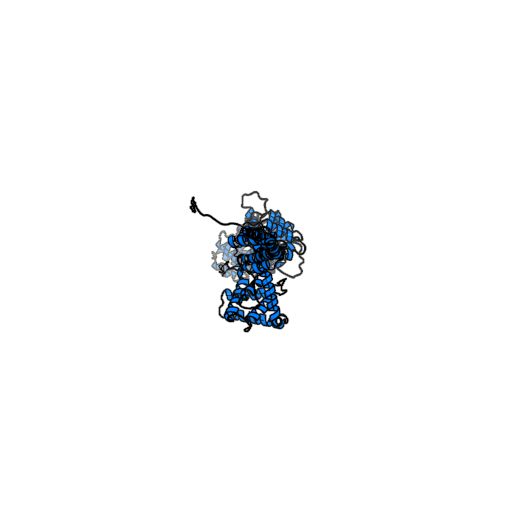 1.00 32.41 315 ALA A CA 1
ATOM 2524 C C . ALA A 1 315 ? 18.129 3.148 -2.551 1.00 32.41 315 ALA A C 1
ATOM 2526 O O . ALA A 1 315 ? 17.262 3.214 -3.415 1.00 32.41 315 ALA A O 1
ATOM 2527 N N . GLU A 1 316 ? 19.200 3.939 -2.616 1.00 31.77 316 GLU A N 1
ATOM 2528 C CA . GLU A 1 316 ? 19.451 4.670 -3.872 1.00 31.77 316 GLU A CA 1
ATOM 2529 C C . GLU A 1 316 ? 19.560 3.696 -5.072 1.00 31.77 316 GLU A C 1
ATOM 2531 O O . GLU A 1 316 ? 19.303 4.089 -6.211 1.00 31.77 316 GLU A O 1
ATOM 2536 N N . GLU A 1 317 ? 19.790 2.394 -4.808 1.00 34.75 317 GLU A N 1
ATOM 2537 C CA . GLU A 1 317 ? 19.640 1.307 -5.781 1.00 34.75 317 GLU A CA 1
ATOM 2538 C C . GLU A 1 317 ? 18.320 0.475 -5.726 1.00 34.75 317 GLU A C 1
ATOM 2540 O O . GLU A 1 317 ? 18.060 -0.345 -6.609 1.00 34.75 317 GLU A O 1
ATOM 2545 N N . PHE A 1 318 ? 17.443 0.663 -4.733 1.00 32.78 318 PHE A N 1
ATOM 2546 C CA . PHE A 1 318 ? 16.223 -0.154 -4.543 1.00 32.78 318 PHE A CA 1
ATOM 2547 C C . PHE A 1 318 ? 14.916 0.679 -4.580 1.00 32.78 318 PHE A C 1
ATOM 2549 O O . PHE A 1 318 ? 13.841 0.125 -4.802 1.00 32.78 318 PHE A O 1
ATOM 2556 N N . GLU A 1 319 ? 14.980 2.015 -4.494 1.00 33.06 319 GLU A N 1
ATOM 2557 C CA . GLU A 1 319 ? 13.826 2.934 -4.490 1.00 33.06 319 GLU A CA 1
ATOM 2558 C C . GLU A 1 319 ? 13.413 3.431 -5.872 1.00 33.06 319 GLU A C 1
ATOM 2560 O O . GLU A 1 319 ? 12.216 3.566 -6.127 1.00 33.06 319 GLU A O 1
ATOM 2565 N N . ARG A 1 320 ? 14.332 3.564 -6.838 1.00 31.02 320 ARG A N 1
ATOM 2566 C CA . ARG A 1 320 ? 13.905 3.664 -8.250 1.00 31.02 320 ARG A CA 1
ATOM 2567 C C . ARG A 1 320 ? 13.129 2.408 -8.668 1.00 31.02 320 ARG A C 1
ATOM 2569 O O . ARG A 1 320 ? 12.164 2.494 -9.438 1.00 31.02 320 ARG A O 1
ATOM 2576 N N . ALA A 1 321 ? 13.493 1.270 -8.068 1.00 31.73 321 ALA A N 1
ATOM 2577 C CA . ALA A 1 321 ? 12.815 0.007 -8.273 1.00 31.73 321 ALA A CA 1
ATOM 2578 C C . ALA A 1 321 ? 11.450 -0.084 -7.543 1.00 31.73 321 ALA A C 1
ATOM 2580 O O . ALA A 1 321 ? 10.439 -0.432 -8.146 1.00 31.73 321 ALA A O 1
ATOM 2581 N N . GLN A 1 322 ? 11.362 0.294 -6.263 1.00 31.11 322 GLN A N 1
ATOM 2582 C CA . GLN A 1 322 ? 10.111 0.237 -5.484 1.00 31.11 322 GLN A CA 1
ATOM 2583 C C . GLN A 1 322 ? 9.096 1.340 -5.835 1.00 31.11 322 GLN A C 1
ATOM 2585 O O . GLN A 1 322 ? 7.905 1.048 -5.932 1.00 31.11 322 GLN A O 1
ATOM 2590 N N . SER A 1 323 ? 9.527 2.577 -6.099 1.00 33.03 323 SER A N 1
ATOM 2591 C CA . SER A 1 323 ? 8.638 3.695 -6.471 1.00 33.03 323 SER A CA 1
ATOM 2592 C C . SER A 1 323 ? 7.878 3.409 -7.771 1.00 33.03 323 SER A C 1
ATOM 2594 O O . SER A 1 323 ? 6.674 3.648 -7.894 1.00 33.03 323 SER A O 1
ATOM 2596 N N . THR A 1 324 ? 8.547 2.757 -8.722 1.00 35.66 324 THR A N 1
ATOM 2597 C CA . THR A 1 324 ? 7.964 2.461 -10.031 1.00 35.66 324 THR A CA 1
ATOM 2598 C C . THR A 1 324 ? 7.324 1.059 -10.110 1.00 35.66 324 THR A C 1
ATOM 2600 O O . THR A 1 324 ? 6.374 0.852 -10.872 1.00 35.66 324 THR A O 1
ATOM 2603 N N . HIS A 1 325 ? 7.729 0.112 -9.249 1.00 42.53 325 HIS A N 1
ATOM 2604 C CA . HIS A 1 325 ? 6.946 -1.091 -8.917 1.00 42.53 325 HIS A CA 1
ATOM 2605 C C . HIS A 1 325 ? 5.589 -0.707 -8.310 1.00 42.53 325 HIS A C 1
ATOM 2607 O O . HIS A 1 325 ? 4.549 -1.192 -8.745 1.00 42.53 325 HIS A O 1
ATOM 2613 N N . THR A 1 326 ? 5.583 0.248 -7.383 1.00 49.09 326 THR A N 1
ATOM 2614 C CA . THR A 1 326 ? 4.368 0.792 -6.769 1.00 49.09 326 THR A CA 1
ATOM 2615 C C . THR A 1 326 ? 3.532 1.539 -7.807 1.00 49.09 326 THR A C 1
ATOM 2617 O O . THR A 1 326 ? 2.333 1.301 -7.882 1.00 49.09 326 THR A O 1
ATOM 2620 N N . ALA A 1 327 ? 4.138 2.324 -8.707 1.00 52.56 327 ALA A N 1
ATOM 2621 C CA . ALA A 1 327 ? 3.418 2.990 -9.799 1.00 52.56 327 ALA A CA 1
ATOM 2622 C C . ALA A 1 327 ? 2.770 2.017 -10.808 1.00 52.56 327 ALA A C 1
ATOM 2624 O O . ALA A 1 327 ? 1.629 2.230 -11.211 1.00 52.56 327 ALA A O 1
ATOM 2625 N N . SER A 1 328 ? 3.455 0.939 -11.210 1.00 60.94 328 SER A N 1
ATOM 2626 C CA . SER A 1 328 ? 2.901 -0.064 -12.142 1.00 60.94 328 SER A CA 1
ATOM 2627 C C . SER A 1 328 ? 1.830 -0.951 -11.496 1.00 60.94 328 SER A C 1
ATOM 2629 O O . SER A 1 328 ? 0.792 -1.227 -12.108 1.00 60.94 328 SER A O 1
ATOM 2631 N N . VAL A 1 329 ? 2.023 -1.321 -10.227 1.00 67.31 329 VAL A N 1
ATOM 2632 C CA . VAL A 1 329 ? 0.999 -1.984 -9.415 1.00 67.31 329 VAL A CA 1
ATOM 2633 C C . VAL A 1 329 ? -0.209 -1.061 -9.248 1.00 67.31 329 VAL A C 1
ATOM 2635 O O . VAL A 1 329 ? -1.314 -1.479 -9.578 1.00 67.31 329 VAL A O 1
ATOM 2638 N N . HIS A 1 330 ? -0.026 0.204 -8.857 1.00 73.88 330 HIS A N 1
ATOM 2639 C CA . HIS A 1 330 ? -1.117 1.180 -8.754 1.00 73.88 330 HIS A CA 1
ATOM 2640 C C . HIS A 1 330 ? -1.843 1.372 -10.084 1.00 73.88 330 HIS A C 1
ATOM 2642 O O . HIS A 1 330 ? -3.065 1.310 -10.108 1.00 73.88 330 HIS A O 1
ATOM 2648 N N . GLN A 1 331 ? -1.122 1.519 -11.197 1.00 78.94 331 GLN A N 1
ATOM 2649 C CA . GLN A 1 331 ? -1.733 1.662 -12.518 1.00 78.94 331 GLN A CA 1
ATOM 2650 C C . GLN A 1 331 ? -2.604 0.446 -12.871 1.00 78.94 331 GLN A C 1
ATOM 2652 O O . GLN A 1 331 ? -3.761 0.604 -13.260 1.00 78.94 331 GLN A O 1
ATOM 2657 N N . SER A 1 332 ? -2.090 -0.776 -12.689 1.00 84.81 332 SER A N 1
ATOM 2658 C CA . SER A 1 332 ? -2.852 -2.000 -12.981 1.00 84.81 332 SER A CA 1
ATOM 2659 C C . SER A 1 332 ? -4.037 -2.219 -12.027 1.00 84.81 332 SER A C 1
ATOM 2661 O O . SER A 1 332 ? -5.096 -2.700 -12.448 1.00 84.81 332 SER A O 1
ATOM 2663 N N . VAL A 1 333 ? -3.911 -1.794 -10.766 1.00 90.19 333 VAL A N 1
ATOM 2664 C CA . VAL A 1 333 ? -5.010 -1.739 -9.794 1.00 90.19 333 VAL A CA 1
ATOM 2665 C C . VAL A 1 333 ? -6.075 -0.740 -10.257 1.00 90.19 333 VAL A C 1
ATOM 2667 O O . VAL A 1 333 ? -7.242 -1.111 -10.364 1.00 90.19 333 VAL A O 1
ATOM 2670 N N . SER A 1 334 ? -5.713 0.494 -10.605 1.00 91.12 334 SER A N 1
ATOM 2671 C CA . SER A 1 334 ? -6.667 1.508 -11.068 1.00 91.12 334 SER A CA 1
ATOM 2672 C C . SER A 1 334 ? -7.385 1.082 -12.352 1.00 91.12 334 SER A C 1
ATOM 2674 O O . SER A 1 334 ? -8.604 1.230 -12.459 1.00 91.12 334 SER A O 1
ATOM 2676 N N . GLU A 1 335 ? -6.675 0.482 -13.309 1.00 90.50 335 GLU A N 1
ATOM 2677 C CA . GLU A 1 335 ? -7.277 -0.085 -14.523 1.00 90.50 335 GLU A CA 1
ATOM 2678 C C . GLU A 1 335 ? -8.246 -1.235 -14.204 1.00 90.50 335 GLU A C 1
ATOM 2680 O O . GLU A 1 335 ? -9.332 -1.321 -14.784 1.00 90.50 335 GLU A O 1
ATOM 2685 N N . SER A 1 336 ? -7.892 -2.108 -13.258 1.00 95.31 336 SER A N 1
ATOM 2686 C CA . SER A 1 336 ? -8.778 -3.171 -12.767 1.00 95.31 336 SER A CA 1
ATOM 2687 C C . SER A 1 336 ? -10.034 -2.603 -12.104 1.00 95.31 336 SER A C 1
ATOM 2689 O O . SER A 1 336 ? -11.144 -3.076 -12.364 1.00 95.31 336 SER A O 1
ATOM 2691 N N . ALA A 1 337 ? -9.884 -1.542 -11.307 1.00 96.44 337 ALA A N 1
ATOM 2692 C CA . ALA A 1 337 ? -10.990 -0.843 -10.666 1.00 96.44 337 ALA A CA 1
ATOM 2693 C C . ALA A 1 337 ? -11.952 -0.253 -11.711 1.00 96.44 337 ALA A C 1
ATOM 2695 O O . ALA A 1 337 ? -13.166 -0.433 -11.611 1.00 96.44 337 ALA A O 1
ATOM 2696 N N . GLN A 1 338 ? -11.421 0.373 -12.769 1.00 96.50 338 GLN A N 1
ATOM 2697 C CA . GLN A 1 338 ? -12.220 0.893 -13.883 1.00 96.50 338 GLN A CA 1
ATOM 2698 C C . GLN A 1 338 ? -12.988 -0.214 -14.619 1.00 96.50 338 GLN A C 1
ATOM 2700 O O . GLN A 1 338 ? -14.158 -0.025 -14.966 1.00 96.50 338 GLN A O 1
ATOM 2705 N N . ARG A 1 339 ? -12.370 -1.383 -14.851 1.00 96.56 339 ARG A N 1
ATOM 2706 C CA . ARG A 1 339 ? -13.054 -2.527 -15.481 1.00 96.56 339 ARG A CA 1
ATOM 2707 C C . ARG A 1 339 ? -14.202 -3.045 -14.612 1.00 96.56 339 ARG A C 1
ATOM 2709 O O . ARG A 1 339 ? -15.314 -3.189 -15.124 1.00 96.56 339 ARG A O 1
ATOM 2716 N N . LEU A 1 340 ? -13.976 -3.211 -13.306 1.00 96.50 340 LEU A N 1
ATOM 2717 C CA . LEU A 1 340 ? -15.032 -3.569 -12.353 1.00 96.50 340 LEU A CA 1
ATOM 2718 C C . LEU A 1 340 ? -16.160 -2.533 -12.333 1.00 96.50 340 LEU A C 1
ATOM 2720 O O . LEU A 1 340 ? -17.331 -2.900 -12.417 1.00 96.50 340 LEU A O 1
ATOM 2724 N N . ALA A 1 341 ? -15.830 -1.242 -12.276 1.00 96.00 341 ALA A N 1
ATOM 2725 C CA . ALA A 1 341 ? -16.818 -0.167 -12.290 1.00 96.00 341 ALA A CA 1
ATOM 2726 C C . ALA A 1 341 ? -17.632 -0.141 -13.585 1.00 96.00 341 ALA A C 1
ATOM 2728 O O . ALA A 1 341 ? -18.834 0.118 -13.552 1.00 96.00 341 ALA A O 1
ATOM 2729 N N . LYS A 1 342 ? -17.011 -0.445 -14.729 1.00 95.88 342 LYS A N 1
ATOM 2730 C CA . LYS A 1 342 ? -17.716 -0.572 -16.008 1.00 95.88 342 LYS A CA 1
ATOM 2731 C C . LYS A 1 342 ? -18.705 -1.739 -15.990 1.00 95.88 342 LYS A C 1
ATOM 2733 O O . LYS A 1 342 ? -19.823 -1.572 -16.473 1.00 95.88 342 LYS A O 1
ATOM 2738 N N . ARG A 1 343 ? -18.320 -2.893 -15.434 1.00 95.75 343 ARG A N 1
ATOM 2739 C CA . ARG A 1 343 ? -19.184 -4.082 -15.351 1.00 95.75 343 ARG A CA 1
ATOM 2740 C C . ARG A 1 343 ? -20.332 -3.897 -14.364 1.00 95.75 343 ARG A C 1
ATOM 2742 O O . ARG A 1 343 ? -21.489 -4.102 -14.714 1.00 95.75 343 ARG A O 1
ATOM 2749 N N . TYR A 1 344 ? -20.023 -3.461 -13.148 1.00 95.19 344 TYR A N 1
ATOM 2750 C CA . TYR A 1 344 ? -20.981 -3.352 -12.046 1.00 95.19 344 TYR A CA 1
ATOM 2751 C C . TYR A 1 344 ? -21.487 -1.923 -11.843 1.00 95.19 344 TYR A C 1
ATOM 2753 O O . TYR A 1 344 ? -21.903 -1.550 -10.749 1.00 95.19 344 TYR A O 1
ATOM 2761 N N . GLN A 1 345 ? -21.499 -1.113 -12.903 1.00 91.31 345 GLN A N 1
ATOM 2762 C CA . GLN A 1 345 ? -21.812 0.314 -12.837 1.00 91.31 345 GLN A CA 1
ATOM 2763 C C . GLN A 1 345 ? -23.152 0.617 -12.150 1.00 91.31 345 GLN A C 1
ATOM 2765 O O . GLN A 1 345 ? -23.291 1.620 -11.451 1.00 91.31 345 GLN A O 1
ATOM 2770 N N . ALA A 1 346 ? -24.139 -0.269 -12.313 1.00 88.56 346 ALA A N 1
ATOM 2771 C CA . ALA A 1 346 ? -25.451 -0.160 -11.679 1.00 88.56 346 ALA A CA 1
ATOM 2772 C C . ALA A 1 346 ? -25.392 -0.174 -10.137 1.00 88.56 346 ALA A C 1
ATOM 2774 O O . ALA A 1 346 ? -26.273 0.397 -9.498 1.00 88.56 346 ALA A O 1
ATOM 2775 N N . LYS A 1 347 ? -24.359 -0.788 -9.544 1.00 88.81 347 LYS A N 1
ATOM 2776 C CA . LYS A 1 347 ? -24.157 -0.866 -8.089 1.00 88.81 347 LYS A CA 1
ATOM 2777 C C . LYS A 1 347 ? -23.618 0.425 -7.477 1.00 88.81 347 LYS A C 1
ATOM 2779 O O . LYS A 1 347 ? -23.809 0.633 -6.287 1.00 88.81 347 LYS A O 1
ATOM 2784 N N . ILE A 1 348 ? -22.983 1.284 -8.277 1.00 89.00 348 ILE A N 1
ATOM 2785 C CA . ILE A 1 348 ? -22.355 2.528 -7.796 1.00 89.00 348 ILE A CA 1
ATOM 2786 C C . ILE A 1 348 ? -23.026 3.802 -8.321 1.00 89.00 348 ILE A C 1
ATOM 2788 O O . ILE A 1 348 ? -22.975 4.833 -7.666 1.00 89.00 348 ILE A O 1
ATOM 2792 N N . LYS A 1 349 ? -23.728 3.747 -9.462 1.00 82.44 349 LYS A N 1
ATOM 2793 C CA . LYS A 1 349 ? -24.437 4.911 -10.029 1.00 82.44 349 LYS A CA 1
ATOM 2794 C C . LYS A 1 349 ? -25.645 5.372 -9.218 1.00 82.44 349 LYS A C 1
ATOM 2796 O O . LYS A 1 349 ? -26.041 6.528 -9.321 1.00 82.44 349 LYS A O 1
ATOM 2801 N N . ASN A 1 350 ? -26.280 4.459 -8.491 1.00 82.12 350 ASN A N 1
ATOM 2802 C CA . ASN A 1 350 ? -27.457 4.750 -7.686 1.00 82.12 350 ASN A CA 1
ATOM 2803 C C . ASN A 1 350 ? -27.065 4.700 -6.210 1.00 82.12 350 ASN A C 1
ATOM 2805 O O . ASN A 1 350 ? -26.741 3.625 -5.706 1.00 82.12 350 ASN A O 1
ATOM 2809 N N . THR A 1 351 ? -27.146 5.838 -5.520 1.00 83.50 351 THR A N 1
ATOM 2810 C CA . THR A 1 351 ? -26.824 5.955 -4.091 1.00 83.50 351 THR A CA 1
ATOM 2811 C C . THR A 1 351 ? -27.586 4.932 -3.246 1.00 83.50 351 THR A C 1
ATOM 2813 O O . THR A 1 351 ? -26.998 4.328 -2.358 1.00 83.50 351 THR A O 1
ATOM 2816 N N . ALA A 1 352 ? -28.847 4.638 -3.585 1.00 87.19 352 ALA A N 1
ATOM 2817 C CA . ALA A 1 352 ? -29.631 3.632 -2.872 1.00 87.19 352 ALA A CA 1
ATOM 2818 C C . ALA A 1 352 ? -29.073 2.208 -3.048 1.00 87.19 352 ALA A C 1
ATOM 2820 O O . ALA A 1 352 ? -29.027 1.451 -2.086 1.00 87.19 352 ALA A O 1
ATOM 2821 N N . ALA A 1 353 ? -28.613 1.844 -4.251 1.00 85.38 353 ALA A N 1
ATOM 2822 C CA . ALA A 1 353 ? -28.029 0.522 -4.513 1.00 85.38 353 ALA A CA 1
ATOM 2823 C C . ALA A 1 353 ? -26.645 0.363 -3.861 1.00 85.38 353 ALA A C 1
ATOM 2825 O O . ALA A 1 353 ? -26.272 -0.729 -3.417 1.00 85.38 353 ALA A O 1
ATOM 2826 N N . LEU A 1 354 ? -25.894 1.464 -3.797 1.00 91.00 354 LEU A N 1
ATOM 2827 C CA . LEU A 1 354 ? -24.610 1.537 -3.116 1.00 91.00 354 LEU A CA 1
ATOM 2828 C C . LEU A 1 354 ? -24.804 1.321 -1.609 1.00 91.00 354 LEU A C 1
ATOM 2830 O O . LEU A 1 354 ? -24.175 0.430 -1.038 1.00 91.00 354 LEU A O 1
ATOM 2834 N N . ASP A 1 355 ? -25.711 2.072 -0.981 1.00 90.81 355 ASP A N 1
ATOM 2835 C CA . ASP A 1 355 ? -26.000 1.948 0.451 1.00 90.81 355 ASP A CA 1
ATOM 2836 C C . ASP A 1 355 ? -26.627 0.587 0.798 1.00 90.81 355 ASP A C 1
ATOM 2838 O O . ASP A 1 355 ? -26.227 -0.031 1.781 1.00 90.81 355 ASP A O 1
ATOM 2842 N N . GLU A 1 356 ? -27.501 0.041 -0.055 1.00 93.06 356 GLU A N 1
ATOM 2843 C CA . GLU A 1 356 ? -28.036 -1.317 0.116 1.00 93.06 356 GLU A CA 1
ATOM 2844 C C . GLU A 1 356 ? -26.916 -2.369 0.145 1.00 93.06 356 GLU A C 1
ATOM 2846 O O . GLU A 1 356 ? -26.934 -3.290 0.963 1.00 93.06 356 GLU A O 1
ATOM 2851 N N . THR A 1 357 ? -25.914 -2.237 -0.729 1.00 94.31 357 THR A N 1
ATOM 2852 C CA . THR A 1 357 ? -24.785 -3.177 -0.758 1.00 94.31 357 THR A CA 1
ATOM 2853 C C . THR A 1 357 ? -23.908 -3.022 0.487 1.00 94.31 357 THR A C 1
ATOM 2855 O O . THR A 1 357 ? -23.471 -4.022 1.056 1.00 94.31 357 THR A O 1
ATOM 2858 N N . ILE A 1 358 ? -23.700 -1.794 0.969 1.00 94.94 358 ILE A N 1
ATOM 2859 C CA . ILE A 1 358 ? -23.010 -1.543 2.243 1.00 94.94 358 ILE A CA 1
ATOM 2860 C C . ILE A 1 358 ? -23.756 -2.196 3.414 1.00 94.94 358 ILE A C 1
ATOM 2862 O O . ILE A 1 358 ? -23.125 -2.862 4.236 1.00 94.94 358 ILE A O 1
ATOM 2866 N N . ASP A 1 359 ? -25.084 -2.093 3.460 1.00 95.19 359 ASP A N 1
ATOM 2867 C CA . ASP A 1 359 ? -25.901 -2.742 4.489 1.00 95.19 359 ASP A CA 1
ATOM 2868 C C . ASP A 1 359 ? -25.794 -4.273 4.431 1.00 95.19 359 ASP A C 1
ATOM 2870 O O . ASP A 1 359 ? -25.803 -4.948 5.465 1.00 95.19 359 ASP A O 1
ATOM 2874 N N . GLN A 1 360 ? -25.685 -4.852 3.230 1.00 96.75 360 GLN A N 1
ATOM 2875 C CA . GLN A 1 360 ? -25.454 -6.290 3.059 1.00 96.75 360 GLN A CA 1
ATOM 2876 C C . GLN A 1 360 ? -24.083 -6.710 3.605 1.00 96.75 360 GLN A C 1
ATOM 2878 O O . GLN A 1 360 ? -24.001 -7.710 4.323 1.00 96.75 360 GLN A O 1
ATOM 2883 N N . ILE A 1 361 ? -23.032 -5.928 3.336 1.00 97.25 361 ILE A N 1
ATOM 2884 C CA . ILE A 1 361 ? -21.690 -6.156 3.894 1.00 97.25 361 ILE A CA 1
ATOM 2885 C C . ILE A 1 361 ? -21.738 -6.081 5.425 1.00 97.25 361 ILE A C 1
ATOM 2887 O O . ILE A 1 361 ? -21.226 -6.967 6.111 1.00 97.25 361 ILE A O 1
ATOM 2891 N N . GLU A 1 362 ? -22.395 -5.061 5.976 1.00 97.06 362 GLU A N 1
ATOM 2892 C CA . GLU A 1 362 ? -22.500 -4.855 7.421 1.00 97.06 362 GLU A CA 1
ATOM 2893 C C . GLU A 1 362 ? -23.234 -6.009 8.117 1.00 97.06 362 GLU A C 1
ATOM 2895 O O . GLU A 1 362 ? -22.763 -6.532 9.134 1.00 97.06 362 GLU A O 1
ATOM 2900 N N . LYS A 1 363 ? -24.349 -6.473 7.538 1.00 97.44 363 LYS A N 1
ATOM 2901 C CA . LYS A 1 363 ? -25.087 -7.650 8.021 1.00 97.44 363 LYS A CA 1
ATOM 2902 C C . LYS A 1 363 ? -24.235 -8.912 7.957 1.00 97.44 363 LYS A C 1
ATOM 2904 O O . LYS A 1 363 ? -24.229 -9.686 8.918 1.00 97.44 363 LYS A O 1
ATOM 2909 N N . TYR A 1 364 ? -23.506 -9.112 6.860 1.00 97.50 364 TYR A N 1
ATOM 2910 C CA . TYR A 1 364 ? -22.621 -10.259 6.691 1.00 97.50 364 TYR A CA 1
ATOM 2911 C C . TYR A 1 364 ? -21.535 -10.289 7.776 1.00 97.50 364 TYR A C 1
ATOM 2913 O O . TYR A 1 364 ? -21.459 -11.262 8.530 1.00 97.50 364 TYR A O 1
ATOM 2921 N N . LEU A 1 365 ? -20.775 -9.203 7.948 1.00 97.44 365 LEU A N 1
ATOM 2922 C CA . LEU A 1 365 ? -19.715 -9.116 8.961 1.00 97.44 365 LEU A CA 1
ATOM 2923 C C . LEU A 1 365 ? -20.263 -9.255 10.387 1.00 97.44 365 LEU A C 1
ATOM 2925 O O . LEU A 1 365 ? -19.707 -9.996 11.198 1.00 97.44 365 LEU A O 1
ATOM 2929 N N . SER A 1 366 ? -21.401 -8.624 10.682 1.00 96.62 366 SER A N 1
ATOM 2930 C CA . SER A 1 366 ? -22.058 -8.745 11.990 1.00 96.62 366 SER A CA 1
ATOM 2931 C C . SER A 1 366 ? -22.476 -10.188 12.289 1.00 96.62 366 SER A C 1
ATOM 2933 O O . SER A 1 366 ? -22.349 -10.657 13.423 1.00 96.62 366 SER A O 1
ATOM 2935 N N . SER A 1 367 ? -22.938 -10.927 11.273 1.00 97.19 367 SER A N 1
ATOM 2936 C CA . SER A 1 367 ? -23.281 -12.344 11.418 1.00 97.19 367 SER A CA 1
ATOM 2937 C C . SER A 1 367 ? -22.053 -13.212 11.718 1.00 97.19 367 SER A C 1
ATOM 2939 O O . SER A 1 367 ? -22.140 -14.114 12.556 1.00 97.19 367 SER A O 1
ATOM 2941 N N . LEU A 1 368 ? -20.899 -12.905 11.111 1.00 95.81 368 LEU A N 1
ATOM 2942 C CA . LEU A 1 368 ? -19.638 -13.601 11.372 1.00 95.81 368 LEU A CA 1
ATOM 2943 C C . LEU A 1 368 ? -19.152 -13.365 12.798 1.00 95.81 368 LEU A C 1
ATOM 2945 O O . LEU A 1 368 ? -18.850 -14.331 13.492 1.00 95.81 368 LEU A O 1
ATOM 2949 N N . VAL A 1 369 ? -19.142 -12.110 13.259 1.00 95.50 369 VAL A N 1
ATOM 2950 C CA . VAL A 1 369 ? -18.744 -11.761 14.634 1.00 95.50 369 VAL A CA 1
ATOM 2951 C C . VAL A 1 369 ? -19.660 -12.437 15.652 1.00 95.50 369 VAL A C 1
ATOM 2953 O O . VAL A 1 369 ? -19.179 -13.004 16.631 1.00 95.50 369 VAL A O 1
ATOM 2956 N N . LYS A 1 370 ? -20.976 -12.456 15.399 1.00 95.62 370 LYS A N 1
ATOM 2957 C CA . LYS A 1 370 ? -21.945 -13.140 16.266 1.00 95.62 370 LYS A CA 1
ATOM 2958 C C . LYS A 1 370 ? -21.721 -14.654 16.315 1.00 95.62 370 LYS A C 1
ATOM 2960 O O . LYS A 1 370 ? -21.886 -15.256 17.373 1.00 95.62 370 LYS A O 1
ATOM 2965 N N . LYS A 1 371 ? -21.379 -15.277 15.183 1.00 94.50 371 LYS A N 1
ATOM 2966 C CA . LYS A 1 371 ? -21.124 -16.724 15.092 1.00 94.50 371 LYS A CA 1
ATOM 2967 C C . LYS A 1 371 ? -19.769 -17.108 15.692 1.00 94.50 371 LYS A C 1
ATOM 2969 O O . LYS A 1 371 ? -19.652 -18.168 16.299 1.00 94.50 371 LYS A O 1
ATOM 2974 N N . SER A 1 372 ? -18.750 -16.276 15.495 1.00 92.69 372 SER A N 1
ATOM 2975 C CA . SER A 1 372 ? -17.383 -16.503 15.954 1.00 92.69 372 SER A CA 1
ATOM 2976 C C . SER A 1 372 ? -16.656 -15.159 16.133 1.00 92.69 372 SER A C 1
ATOM 2978 O O . SER A 1 372 ? -16.196 -14.572 15.148 1.00 92.69 372 SER A O 1
ATOM 2980 N N . PRO A 1 373 ? -16.535 -14.642 17.370 1.00 90.44 373 PRO A N 1
ATOM 2981 C CA . PRO A 1 373 ? -15.921 -13.344 17.646 1.00 90.44 373 PRO A CA 1
ATOM 2982 C C . PRO A 1 373 ? -14.387 -13.448 17.673 1.00 90.44 373 PRO A C 1
ATOM 2984 O O . PRO A 1 373 ? -13.745 -13.205 18.691 1.00 90.44 373 PRO A O 1
ATOM 2987 N N . THR A 1 374 ? -13.785 -13.860 16.558 1.00 92.31 374 THR A N 1
ATOM 2988 C CA . THR A 1 374 ? -12.325 -13.867 16.393 1.00 92.31 374 THR A CA 1
ATOM 2989 C C . THR A 1 374 ? -11.799 -12.446 16.193 1.00 92.31 374 THR A C 1
ATOM 2991 O O . THR A 1 374 ? -12.528 -11.570 15.718 1.00 92.31 374 THR A O 1
ATOM 2994 N N . ASN A 1 375 ? -10.509 -12.228 16.480 1.00 89.56 375 ASN A N 1
ATOM 2995 C CA . ASN A 1 375 ? -9.860 -10.940 16.208 1.00 89.56 375 ASN A CA 1
ATOM 2996 C C . ASN A 1 375 ? -10.006 -10.543 14.726 1.00 89.56 375 ASN A C 1
ATOM 2998 O O . ASN A 1 375 ? -10.305 -9.394 14.429 1.00 89.56 375 ASN A O 1
ATOM 3002 N N . ILE A 1 376 ? -9.903 -11.515 13.808 1.00 93.19 376 ILE A N 1
ATOM 3003 C CA . ILE A 1 376 ? -10.076 -11.308 12.362 1.00 93.19 376 ILE A CA 1
ATOM 3004 C C . ILE A 1 376 ? -11.458 -10.729 12.048 1.00 93.19 376 ILE A C 1
ATOM 3006 O O . ILE A 1 376 ? -11.560 -9.671 11.431 1.00 93.19 376 ILE A O 1
ATOM 3010 N N . ASN A 1 377 ? -12.527 -11.375 12.525 1.00 95.06 377 ASN A N 1
ATOM 3011 C CA . ASN A 1 377 ? -13.897 -10.945 12.236 1.00 95.06 377 ASN A CA 1
ATOM 3012 C C . ASN A 1 377 ? -14.205 -9.573 12.853 1.00 95.06 377 ASN A C 1
ATOM 3014 O O . ASN A 1 377 ? -14.863 -8.741 12.229 1.00 95.06 377 ASN A O 1
ATOM 3018 N N . GLN A 1 378 ? -13.711 -9.321 14.068 1.00 94.56 378 GLN A N 1
ATOM 3019 C CA . GLN A 1 378 ? -13.908 -8.046 14.755 1.00 94.56 378 GLN A CA 1
ATOM 3020 C C . GLN A 1 378 ? -13.142 -6.902 14.077 1.00 94.56 378 GLN A C 1
ATOM 3022 O O . GLN A 1 378 ? -13.698 -5.817 13.909 1.00 94.56 378 GLN A O 1
ATOM 3027 N N . ALA A 1 379 ? -11.894 -7.125 13.657 1.00 95.19 379 ALA A N 1
ATOM 3028 C CA . ALA A 1 379 ? -11.123 -6.129 12.916 1.00 95.19 379 ALA A CA 1
ATOM 3029 C C . ALA A 1 379 ? -11.703 -5.880 11.518 1.00 95.19 379 ALA A C 1
ATOM 3031 O O . ALA A 1 379 ? -11.824 -4.723 11.132 1.00 95.19 379 ALA A O 1
ATOM 3032 N N . ALA A 1 380 ? -12.172 -6.908 10.805 1.00 96.75 380 ALA A N 1
ATOM 3033 C CA . ALA A 1 380 ? -12.868 -6.722 9.530 1.00 96.75 380 ALA A CA 1
ATOM 3034 C C . ALA A 1 380 ? -14.126 -5.840 9.674 1.00 96.75 380 ALA A C 1
ATOM 3036 O O . ALA A 1 380 ? -14.377 -4.967 8.843 1.00 96.75 380 ALA A O 1
ATOM 3037 N N . GLN A 1 381 ? -14.895 -6.010 10.758 1.00 95.81 381 GLN A N 1
ATOM 3038 C CA . GLN A 1 381 ? -16.052 -5.156 11.049 1.00 95.81 381 GLN A CA 1
ATOM 3039 C C . GLN A 1 381 ? -15.646 -3.700 11.332 1.00 95.81 381 GLN A C 1
ATOM 3041 O O . GLN A 1 381 ? -16.308 -2.778 10.857 1.00 95.81 381 GLN A O 1
ATOM 3046 N N . ARG A 1 382 ? -14.544 -3.468 12.059 1.00 94.94 382 ARG A N 1
ATOM 3047 C CA . ARG A 1 382 ? -14.009 -2.112 12.288 1.00 94.94 382 ARG A CA 1
ATOM 3048 C C . ARG A 1 382 ? -13.454 -1.480 11.008 1.00 94.94 382 ARG A C 1
ATOM 3050 O O . ARG A 1 382 ? -13.666 -0.287 10.793 1.00 94.94 382 ARG A O 1
ATOM 3057 N N . ALA A 1 383 ? -12.852 -2.279 10.124 1.00 96.00 383 ALA A N 1
ATOM 3058 C CA . ALA A 1 383 ? -12.391 -1.836 8.809 1.00 96.00 383 ALA A CA 1
ATOM 3059 C C . ALA A 1 383 ? -13.533 -1.211 8.002 1.00 96.00 383 ALA A C 1
ATOM 3061 O O . ALA A 1 383 ? -13.372 -0.133 7.435 1.00 96.00 383 ALA A O 1
ATOM 3062 N N . LEU A 1 384 ? -14.713 -1.847 8.004 1.00 95.38 384 LEU A N 1
ATOM 3063 C CA . LEU A 1 384 ? -15.897 -1.323 7.322 1.00 95.38 384 LEU A CA 1
ATOM 3064 C C . LEU A 1 384 ? -16.273 0.079 7.824 1.00 95.38 384 LEU A C 1
ATOM 3066 O O . LEU A 1 384 ? -16.601 0.944 7.017 1.00 95.38 384 LEU A O 1
ATOM 3070 N N . VAL A 1 385 ? -16.198 0.327 9.136 1.00 90.06 385 VAL A N 1
ATOM 3071 C CA . VAL A 1 385 ? -16.476 1.657 9.706 1.00 90.06 385 VAL A CA 1
ATOM 3072 C C . VAL A 1 385 ? -15.490 2.689 9.159 1.00 90.06 385 VAL A C 1
ATOM 3074 O O . VAL A 1 385 ? -15.917 3.750 8.714 1.00 90.06 385 VAL A O 1
ATOM 3077 N N . SER A 1 386 ? -14.195 2.360 9.126 1.00 86.62 386 SER A N 1
ATOM 3078 C CA . SER A 1 386 ? -13.141 3.226 8.577 1.00 86.62 386 SER A CA 1
ATOM 3079 C C . SER A 1 386 ? -13.350 3.519 7.083 1.00 86.62 386 SER A C 1
ATOM 3081 O O . SER A 1 386 ? -13.312 4.674 6.664 1.00 86.62 386 SER A O 1
ATOM 3083 N N . LEU A 1 387 ? -13.647 2.492 6.281 1.00 90.00 387 LEU A N 1
ATOM 3084 C CA . LEU A 1 387 ? -13.867 2.623 4.835 1.00 90.00 387 LEU A CA 1
ATOM 3085 C C . LEU A 1 387 ? -15.156 3.386 4.483 1.00 90.00 387 LEU A C 1
ATOM 3087 O O . LEU A 1 387 ? -15.250 3.956 3.398 1.00 90.00 387 LEU A O 1
ATOM 3091 N N . LYS A 1 388 ? -16.149 3.412 5.384 1.00 86.00 388 LYS A N 1
ATOM 3092 C CA . LYS A 1 388 ? -17.385 4.200 5.225 1.00 86.00 388 LYS A CA 1
ATOM 3093 C C . LYS A 1 388 ? -17.186 5.685 5.540 1.00 86.00 388 LYS A C 1
ATOM 3095 O O . LYS A 1 388 ? -17.903 6.504 4.971 1.00 86.00 388 LYS A O 1
ATOM 3100 N N . THR A 1 389 ? -16.293 6.025 6.471 1.00 81.00 389 THR A N 1
ATOM 3101 C CA . THR A 1 389 ? -16.177 7.388 7.021 1.00 81.00 389 THR A CA 1
ATOM 3102 C C . THR A 1 389 ? -15.014 8.189 6.449 1.00 81.00 389 THR A C 1
ATOM 3104 O O . THR A 1 389 ? -15.117 9.410 6.358 1.00 81.00 389 THR A O 1
ATOM 3107 N N . LYS A 1 390 ? -13.917 7.537 6.051 1.00 81.38 390 LYS A N 1
ATOM 3108 C CA . LYS A 1 390 ? -12.738 8.219 5.508 1.00 81.38 390 LYS A CA 1
ATOM 3109 C C . LYS A 1 390 ? -12.904 8.503 4.015 1.00 81.38 390 LYS A C 1
ATOM 3111 O O . LYS A 1 390 ? -13.248 7.617 3.236 1.00 81.38 390 LYS A O 1
ATOM 3116 N N . SER A 1 391 ? -12.611 9.735 3.601 1.00 82.88 391 SER A N 1
ATOM 3117 C CA . SER A 1 391 ? -12.643 10.142 2.196 1.00 82.88 391 SER A CA 1
ATOM 3118 C C . SER A 1 391 ? -11.310 9.841 1.510 1.00 82.88 391 SER A C 1
ATOM 3120 O O . SER A 1 391 ? -10.298 10.473 1.805 1.00 82.88 391 SER A O 1
ATOM 3122 N N . PHE A 1 392 ? -11.321 8.913 0.559 1.00 89.25 392 PHE A N 1
ATOM 3123 C CA . PHE A 1 392 ? -10.248 8.718 -0.414 1.00 89.25 392 PHE A CA 1
ATOM 3124 C C . PHE A 1 392 ? -10.859 8.375 -1.765 1.00 89.25 392 PHE A C 1
ATOM 3126 O O . PHE A 1 392 ? -11.794 7.572 -1.830 1.00 89.25 392 PHE A O 1
ATOM 3133 N N . THR A 1 393 ? -10.306 8.973 -2.818 1.00 91.12 393 THR A N 1
ATOM 3134 C CA . THR A 1 393 ? -10.627 8.684 -4.217 1.00 91.12 393 THR A CA 1
ATOM 3135 C C . THR A 1 393 ? -9.323 8.444 -4.952 1.00 91.12 393 THR A C 1
ATOM 3137 O O . THR A 1 393 ? -8.418 9.273 -4.877 1.00 91.12 393 THR A O 1
ATOM 3140 N N . ASP A 1 394 ? -9.227 7.312 -5.643 1.00 90.31 394 ASP A N 1
ATOM 3141 C CA . ASP A 1 394 ? -8.058 6.999 -6.455 1.00 90.31 394 ASP A CA 1
ATOM 3142 C C . ASP A 1 394 ? -8.004 7.946 -7.671 1.00 90.31 394 ASP A C 1
ATOM 3144 O O . ASP A 1 394 ? -8.965 7.991 -8.446 1.00 90.31 394 ASP A O 1
ATOM 3148 N N . PRO A 1 395 ? -6.916 8.713 -7.869 1.00 82.50 395 PRO A N 1
ATOM 3149 C CA . PRO A 1 395 ? -6.853 9.748 -8.902 1.00 82.50 395 PRO A CA 1
ATOM 3150 C C . PRO A 1 395 ? -6.891 9.191 -10.332 1.00 82.50 395 PRO A C 1
ATOM 3152 O O . PRO A 1 395 ? -7.283 9.904 -11.255 1.00 82.50 395 PRO A O 1
ATOM 3155 N N . THR A 1 396 ? -6.518 7.930 -10.544 1.00 83.25 396 THR A N 1
ATOM 3156 C CA . THR A 1 396 ? -6.492 7.332 -11.886 1.00 83.25 396 THR A CA 1
ATOM 3157 C C . THR A 1 396 ? -7.846 6.730 -12.260 1.00 83.25 396 THR A C 1
ATOM 3159 O O . THR A 1 396 ? -8.365 6.969 -13.352 1.00 83.25 396 THR A O 1
ATOM 3162 N N . SER A 1 397 ? -8.457 5.956 -11.363 1.00 91.38 397 SER A N 1
ATOM 3163 C CA . SER A 1 397 ? -9.768 5.340 -11.602 1.00 91.38 397 SER A CA 1
ATOM 3164 C C . SER A 1 397 ? -10.947 6.268 -11.321 1.00 91.38 397 SER A C 1
ATOM 3166 O O . SER A 1 397 ? -12.031 6.015 -11.845 1.00 91.38 397 SER A O 1
ATOM 3168 N N . GLN A 1 398 ? -10.737 7.334 -10.538 1.00 93.19 398 GLN A N 1
ATOM 3169 C CA . GLN A 1 398 ? -11.774 8.252 -10.049 1.00 93.19 398 GLN A CA 1
ATOM 3170 C C . GLN A 1 398 ? -12.851 7.551 -9.203 1.00 93.19 398 GLN A C 1
ATOM 3172 O O . GLN A 1 398 ? -13.979 8.027 -9.108 1.00 93.19 398 GLN A O 1
ATOM 3177 N N . LEU A 1 399 ? -12.507 6.413 -8.591 1.00 94.38 399 LEU A N 1
ATOM 3178 C CA . LEU A 1 399 ? -13.384 5.671 -7.689 1.00 94.38 399 LEU A CA 1
ATOM 3179 C C . LEU A 1 399 ? -12.997 5.934 -6.239 1.00 94.38 399 LEU A C 1
ATOM 3181 O O . LEU A 1 399 ? -11.822 5.900 -5.866 1.00 94.38 399 LEU A O 1
ATOM 3185 N N . SER A 1 400 ? -14.004 6.147 -5.402 1.00 94.19 400 SER A N 1
ATOM 3186 C CA . SER A 1 400 ? -13.830 6.209 -3.956 1.00 94.19 400 SER A CA 1
ATOM 3187 C C . SER A 1 400 ? -13.603 4.821 -3.347 1.00 94.19 400 SER A C 1
ATOM 3189 O O . SER A 1 400 ? -14.025 3.801 -3.900 1.00 94.19 400 SER A O 1
ATOM 3191 N N . LEU A 1 401 ? -13.003 4.765 -2.151 1.00 92.75 401 LEU A N 1
ATOM 3192 C CA . LEU A 1 401 ? -12.900 3.511 -1.381 1.00 92.75 401 LEU A CA 1
ATOM 3193 C C . LEU A 1 401 ? -14.266 2.857 -1.147 1.00 92.75 401 LEU A C 1
ATOM 3195 O O . LEU A 1 401 ? -14.386 1.634 -1.219 1.00 92.75 401 LEU A O 1
ATOM 3199 N N . LYS A 1 402 ? -15.300 3.667 -0.887 1.00 93.62 402 LYS A N 1
ATOM 3200 C CA . LYS A 1 402 ? -16.667 3.187 -0.655 1.00 93.62 402 LYS A CA 1
ATOM 3201 C C . LYS A 1 402 ? -17.231 2.508 -1.905 1.00 93.62 402 LYS A C 1
ATOM 3203 O O . LYS A 1 402 ? -17.802 1.424 -1.808 1.00 93.62 402 LYS A O 1
ATOM 3208 N N . GLU A 1 403 ? -17.048 3.118 -3.075 1.00 95.25 403 GLU A N 1
ATOM 3209 C CA . GLU A 1 403 ? -17.467 2.528 -4.351 1.00 95.25 403 GLU A CA 1
ATOM 3210 C C . GLU A 1 403 ? -16.685 1.253 -4.653 1.00 95.25 403 GLU A C 1
ATOM 3212 O O . GLU A 1 403 ? -17.295 0.236 -4.977 1.00 95.25 403 GLU A O 1
ATOM 3217 N N . LEU A 1 404 ? -15.359 1.263 -4.483 1.00 96.00 404 LEU A N 1
ATOM 3218 C CA . LEU A 1 404 ? -14.537 0.079 -4.725 1.00 96.00 404 LEU A CA 1
ATOM 3219 C C . LEU A 1 404 ? -14.926 -1.088 -3.811 1.00 96.00 404 LEU A C 1
ATOM 3221 O O . LEU A 1 404 ? -15.014 -2.225 -4.273 1.00 96.00 404 LEU A O 1
ATOM 3225 N N . LEU A 1 405 ? -15.212 -0.823 -2.536 1.00 96.50 405 LEU A N 1
ATOM 3226 C CA . LEU A 1 405 ? -15.684 -1.829 -1.585 1.00 96.50 405 LEU A CA 1
ATOM 3227 C C . LEU A 1 405 ? -16.988 -2.493 -2.061 1.00 96.50 405 LEU A C 1
ATOM 3229 O O . LEU A 1 405 ? -17.110 -3.719 -2.027 1.00 96.50 405 LEU A O 1
ATOM 3233 N N . VAL A 1 406 ? -17.940 -1.693 -2.551 1.00 96.31 406 VAL A N 1
ATOM 3234 C CA . VAL A 1 406 ? -19.214 -2.176 -3.109 1.00 96.31 406 VAL A CA 1
ATOM 3235 C C . VAL A 1 406 ? -18.997 -2.990 -4.381 1.00 96.31 406 VAL A C 1
ATOM 3237 O O . VAL A 1 406 ? -19.558 -4.079 -4.508 1.00 96.31 406 VAL A O 1
ATOM 3240 N N . LEU A 1 407 ? -18.160 -2.507 -5.302 1.00 97.25 407 LEU A N 1
ATOM 3241 C CA . LEU A 1 407 ? -17.800 -3.238 -6.521 1.00 97.25 407 LEU A CA 1
ATOM 3242 C C . LEU A 1 407 ? -17.138 -4.577 -6.189 1.00 97.25 407 LEU A C 1
ATOM 3244 O O . LEU A 1 407 ? -17.435 -5.585 -6.824 1.00 97.25 407 LEU A O 1
ATOM 3248 N N . THR A 1 408 ? -16.288 -4.595 -5.162 1.00 97.00 408 THR A N 1
ATOM 3249 C CA . THR A 1 408 ? -15.574 -5.792 -4.722 1.00 97.00 408 THR A CA 1
ATOM 3250 C C . THR A 1 408 ? -16.542 -6.847 -4.205 1.00 97.00 408 THR A C 1
ATOM 3252 O O . THR A 1 408 ? -16.505 -8.005 -4.620 1.00 97.00 408 THR A O 1
ATOM 3255 N N . PHE A 1 409 ? -17.468 -6.436 -3.340 1.00 97.12 409 PHE A N 1
ATOM 3256 C CA . PHE A 1 409 ? -18.493 -7.328 -2.816 1.00 97.12 409 PHE A CA 1
ATOM 3257 C C . PHE A 1 409 ? -19.460 -7.805 -3.907 1.00 97.12 409 PHE A C 1
ATOM 3259 O O . PHE A 1 409 ? -19.841 -8.975 -3.912 1.00 97.12 409 PHE A O 1
ATOM 3266 N N . ALA A 1 410 ? -19.820 -6.938 -4.860 1.00 96.06 410 ALA A N 1
ATOM 3267 C CA . ALA A 1 410 ? -20.639 -7.309 -6.011 1.00 96.06 410 ALA A CA 1
ATOM 3268 C C . ALA A 1 410 ? -19.947 -8.363 -6.889 1.00 96.06 410 ALA A C 1
ATOM 3270 O O . ALA A 1 410 ? -20.575 -9.362 -7.226 1.00 96.06 410 ALA A O 1
ATOM 3271 N N . ALA A 1 411 ? -18.653 -8.194 -7.174 1.00 96.81 411 ALA A N 1
ATOM 3272 C CA . ALA A 1 411 ? -17.855 -9.153 -7.937 1.00 96.81 411 ALA A CA 1
ATOM 3273 C C . ALA A 1 411 ? -17.781 -10.533 -7.263 1.00 96.81 411 ALA A C 1
ATOM 3275 O O . ALA A 1 411 ? -17.848 -11.558 -7.933 1.00 96.81 411 ALA A O 1
ATOM 3276 N N . ILE A 1 412 ? -17.709 -10.576 -5.928 1.00 97.62 412 ILE A N 1
ATOM 3277 C CA . ILE A 1 412 ? -17.747 -11.832 -5.159 1.00 97.62 412 ILE A CA 1
ATOM 3278 C C . ILE A 1 412 ? -19.118 -12.512 -5.241 1.00 97.62 412 ILE A C 1
ATOM 3280 O O . ILE A 1 412 ? -19.207 -13.723 -5.068 1.00 97.62 412 ILE A O 1
ATOM 3284 N N . HIS A 1 413 ? -20.197 -11.780 -5.504 1.00 96.06 413 HIS A N 1
ATOM 3285 C CA . HIS A 1 413 ? -21.547 -12.344 -5.615 1.00 96.06 413 HIS A CA 1
ATOM 3286 C C . HIS A 1 413 ? -21.973 -12.6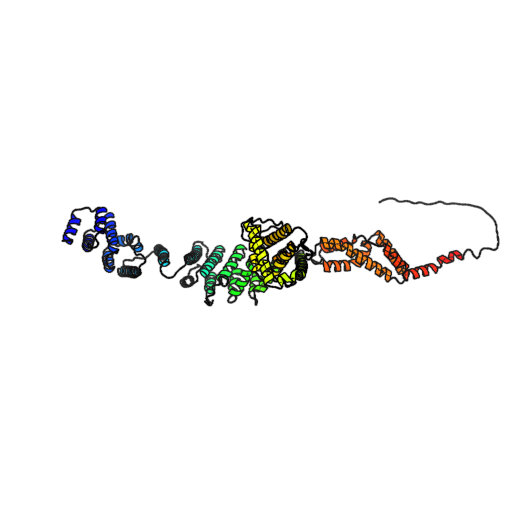37 -7.057 1.00 96.06 413 HIS A C 1
ATOM 3288 O O . HIS A 1 413 ? -23.069 -13.156 -7.259 1.00 96.06 413 HIS A O 1
ATOM 3294 N N . ASP A 1 414 ? -21.128 -12.342 -8.043 1.00 96.12 414 ASP A N 1
ATOM 3295 C CA . ASP A 1 414 ? -21.378 -12.679 -9.441 1.00 96.12 414 ASP A CA 1
ATOM 3296 C C . ASP A 1 414 ? -20.965 -14.134 -9.707 1.00 96.12 414 ASP A C 1
ATOM 3298 O O . ASP A 1 414 ? -19.799 -14.435 -9.946 1.00 96.12 414 ASP A O 1
ATOM 3302 N N . ASP A 1 415 ? -21.929 -15.054 -9.639 1.00 94.88 415 ASP A N 1
ATOM 3303 C CA . ASP A 1 415 ? -21.696 -16.482 -9.883 1.00 94.88 415 ASP A CA 1
ATOM 3304 C C . ASP A 1 415 ? -21.257 -16.792 -11.329 1.00 94.88 415 ASP A C 1
ATOM 3306 O O . ASP A 1 415 ? -20.706 -17.866 -11.569 1.00 94.88 415 ASP A O 1
ATOM 3310 N N . GLU A 1 416 ? -21.484 -15.886 -12.288 1.00 96.00 416 GLU A N 1
ATOM 3311 C CA . GLU A 1 416 ? -21.091 -16.085 -13.688 1.00 96.00 416 GLU A CA 1
ATOM 3312 C C . GLU A 1 416 ? -19.623 -15.727 -13.928 1.00 96.00 416 GLU A C 1
ATOM 3314 O O . GLU A 1 416 ? -18.959 -16.358 -14.751 1.00 96.00 416 GLU A O 1
ATOM 3319 N N . GLN A 1 417 ? -19.121 -14.698 -13.240 1.00 95.38 417 GLN A N 1
ATOM 3320 C CA . GLN A 1 417 ? -17.756 -14.194 -13.429 1.00 95.38 417 GLN A CA 1
ATOM 3321 C C . GLN A 1 417 ? -16.783 -14.659 -12.345 1.00 95.38 417 GLN A C 1
ATOM 3323 O O . GLN A 1 417 ? -15.578 -14.717 -12.600 1.00 95.38 417 GLN A O 1
ATOM 3328 N N . ARG A 1 418 ? -17.266 -14.974 -11.138 1.00 96.31 418 ARG A N 1
ATOM 3329 C CA . ARG A 1 418 ? -16.410 -15.395 -10.027 1.00 96.31 418 ARG A CA 1
ATOM 3330 C C . ARG A 1 418 ? -15.735 -16.729 -10.330 1.00 96.31 418 ARG A C 1
ATOM 3332 O O . ARG A 1 418 ? -16.372 -17.731 -10.646 1.00 96.31 418 ARG A O 1
ATOM 3339 N N . ILE A 1 419 ? -14.429 -16.751 -10.123 1.00 92.62 419 ILE A N 1
ATOM 3340 C CA . ILE A 1 419 ? -13.582 -17.933 -10.170 1.00 92.62 419 ILE A CA 1
ATOM 3341 C C . ILE A 1 419 ? -13.451 -18.474 -8.741 1.00 92.62 419 ILE A C 1
ATOM 3343 O O . ILE A 1 419 ? -13.067 -17.754 -7.821 1.00 92.62 419 ILE A O 1
ATOM 3347 N N . GLY A 1 420 ? -13.771 -19.756 -8.552 1.00 92.12 420 GLY A N 1
ATOM 3348 C CA . GLY A 1 420 ? -13.746 -20.413 -7.242 1.00 92.12 420 GLY A CA 1
ATOM 3349 C C . GLY A 1 420 ? -15.070 -20.331 -6.472 1.00 92.12 420 GLY A C 1
ATOM 3350 O O . GLY A 1 420 ? -16.109 -19.913 -6.995 1.00 92.12 420 GLY A O 1
ATOM 3351 N N . THR A 1 421 ? -15.056 -20.796 -5.220 1.00 94.94 421 THR A N 1
ATOM 3352 C CA . THR A 1 421 ? -16.269 -20.840 -4.391 1.00 94.94 421 THR A CA 1
ATOM 3353 C C . THR A 1 421 ? -16.591 -19.466 -3.805 1.00 94.94 421 THR A C 1
ATOM 3355 O O . THR A 1 421 ? -15.706 -18.637 -3.575 1.00 94.94 421 THR A O 1
ATOM 3358 N N . ARG A 1 422 ? -17.878 -19.208 -3.550 1.00 96.31 422 ARG A N 1
ATOM 3359 C CA . ARG A 1 422 ? -18.305 -17.959 -2.909 1.00 96.31 422 ARG A CA 1
ATOM 3360 C C . ARG A 1 422 ? -17.770 -17.867 -1.483 1.00 96.31 422 ARG A C 1
ATOM 3362 O O . ARG A 1 422 ? -17.381 -16.789 -1.052 1.00 96.31 422 ARG A O 1
ATOM 3369 N N . GLU A 1 423 ? -17.756 -18.983 -0.761 1.00 95.94 423 GLU A N 1
ATOM 3370 C CA . GLU A 1 423 ? -17.243 -19.073 0.604 1.00 95.94 423 GLU A CA 1
ATOM 3371 C C . GLU A 1 423 ? -15.759 -18.695 0.678 1.00 95.94 423 GLU A C 1
ATOM 3373 O O . GLU A 1 423 ? -15.395 -17.872 1.518 1.00 95.94 423 GLU A O 1
ATOM 3378 N N . ASP A 1 424 ? -14.923 -19.216 -0.226 1.00 93.19 424 ASP A N 1
ATOM 3379 C CA . ASP A 1 424 ? -13.496 -18.873 -0.268 1.00 93.19 424 ASP A CA 1
ATOM 3380 C C . ASP A 1 424 ? -13.294 -17.397 -0.620 1.00 93.19 424 ASP A C 1
ATOM 3382 O O . ASP A 1 424 ? -12.498 -16.707 0.019 1.00 93.19 424 ASP A O 1
ATOM 3386 N N . ALA A 1 425 ? -14.058 -16.882 -1.587 1.00 95.62 425 ALA A N 1
ATOM 3387 C CA . ALA A 1 425 ? -13.976 -15.485 -1.995 1.00 95.62 425 ALA A CA 1
ATOM 3388 C C . ALA A 1 425 ? -14.421 -14.514 -0.892 1.00 95.62 425 ALA A C 1
ATOM 3390 O O . ALA A 1 425 ? -13.771 -13.497 -0.644 1.00 95.62 425 ALA A O 1
ATOM 3391 N N . LEU A 1 426 ? -15.485 -14.853 -0.164 1.00 97.44 426 LEU A N 1
ATOM 3392 C CA . LEU A 1 426 ? -15.897 -14.124 1.031 1.00 97.44 426 LEU A CA 1
ATOM 3393 C C . LEU A 1 426 ? -14.864 -14.242 2.161 1.00 97.44 426 LEU A C 1
ATOM 3395 O O . LEU A 1 426 ? -14.680 -13.285 2.913 1.00 97.44 426 LEU A O 1
ATOM 3399 N N . GLY A 1 427 ? -14.176 -15.380 2.276 1.00 95.94 427 GLY A N 1
ATOM 3400 C CA . GLY A 1 427 ? -13.043 -15.558 3.181 1.00 95.94 427 GLY A CA 1
ATOM 3401 C C . GLY A 1 427 ? -11.895 -14.601 2.857 1.00 95.94 427 GLY A C 1
ATOM 3402 O O . GLY A 1 427 ? -11.419 -13.897 3.746 1.00 95.94 427 GLY A O 1
ATOM 3403 N N . GLN A 1 428 ? -11.509 -14.500 1.581 1.00 95.94 428 GLN A N 1
ATOM 3404 C CA . GLN A 1 428 ? -10.490 -13.552 1.113 1.00 95.94 428 GLN A CA 1
ATOM 3405 C C . GLN A 1 428 ? -10.908 -12.097 1.330 1.00 95.94 428 GLN A C 1
ATOM 3407 O O . GLN A 1 428 ? -10.090 -11.276 1.738 1.00 95.94 428 GLN A O 1
ATOM 3412 N N . PHE A 1 429 ? -12.187 -11.777 1.141 1.00 97.38 429 PHE A N 1
ATOM 3413 C CA . PHE A 1 429 ? -12.721 -10.446 1.420 1.00 97.38 429 PHE A CA 1
ATOM 3414 C C . PHE A 1 429 ? -12.607 -10.065 2.899 1.00 97.38 429 PHE A C 1
ATOM 3416 O O . PHE A 1 429 ? -12.110 -8.989 3.225 1.00 97.38 429 PHE A O 1
ATOM 3423 N N . VAL A 1 430 ? -13.005 -10.963 3.807 1.00 97.56 430 VAL A N 1
ATOM 3424 C CA . VAL A 1 430 ? -12.864 -10.754 5.259 1.00 97.56 430 VAL A CA 1
ATOM 3425 C C . VAL A 1 430 ? -11.393 -10.618 5.645 1.00 97.56 430 VAL A C 1
ATOM 3427 O O . VAL A 1 430 ? -11.046 -9.726 6.417 1.00 97.56 430 VAL A O 1
ATOM 3430 N N . GLN A 1 431 ? -10.527 -11.454 5.072 1.00 95.44 431 GLN A N 1
ATOM 3431 C CA . GLN A 1 431 ? -9.085 -11.375 5.275 1.00 95.44 431 GLN A CA 1
ATOM 3432 C C . GLN A 1 431 ? -8.509 -10.038 4.776 1.00 95.44 431 GLN A C 1
ATOM 3434 O O . GLN A 1 431 ? -7.686 -9.436 5.458 1.00 95.44 431 GLN A O 1
ATOM 3439 N N . GLY A 1 432 ? -8.977 -9.527 3.635 1.00 95.50 432 GLY A N 1
ATOM 3440 C CA . GLY A 1 432 ? -8.614 -8.204 3.124 1.00 95.50 432 GLY A CA 1
ATOM 3441 C C . GLY A 1 432 ? -9.006 -7.077 4.070 1.00 95.50 432 GLY A C 1
ATOM 3442 O O . GLY A 1 432 ? -8.182 -6.228 4.383 1.00 95.50 432 GLY A O 1
ATOM 3443 N N . LEU A 1 433 ? -10.237 -7.093 4.585 1.00 97.62 433 LEU A N 1
ATOM 3444 C CA . LEU A 1 433 ? -10.696 -6.107 5.569 1.00 97.62 433 LEU A CA 1
ATOM 3445 C C . LEU A 1 433 ? -9.901 -6.185 6.880 1.00 97.62 433 LEU A C 1
ATOM 3447 O O . LEU A 1 433 ? -9.565 -5.156 7.464 1.00 97.62 433 LEU A O 1
ATOM 3451 N N . TYR A 1 434 ? -9.565 -7.394 7.326 1.00 96.31 434 TYR A N 1
ATOM 3452 C CA . TYR A 1 434 ? -8.680 -7.598 8.467 1.00 96.31 434 TYR A CA 1
ATOM 3453 C C . TYR A 1 434 ? -7.294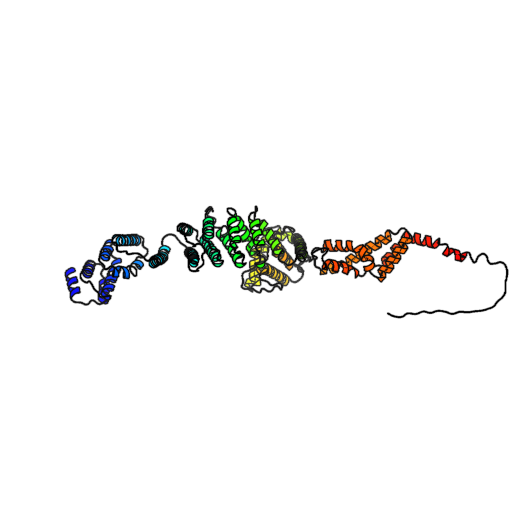 -6.983 8.231 1.00 96.31 434 TYR A C 1
ATOM 3455 O O . TYR A 1 434 ? -6.837 -6.195 9.055 1.00 96.31 434 TYR A O 1
ATOM 3463 N N . GLU A 1 435 ? -6.658 -7.272 7.093 1.00 93.06 435 GLU A N 1
ATOM 3464 C CA . GLU A 1 435 ? -5.361 -6.698 6.708 1.00 93.06 435 GLU A CA 1
ATOM 3465 C C . GLU A 1 435 ? -5.422 -5.175 6.541 1.00 93.06 435 GLU A C 1
ATOM 3467 O O . GLU A 1 435 ? -4.458 -4.489 6.862 1.00 93.06 435 GLU A O 1
ATOM 3472 N N . ILE A 1 436 ? -6.556 -4.618 6.110 1.00 94.31 436 ILE A N 1
ATOM 3473 C CA . ILE A 1 436 ? -6.748 -3.165 6.059 1.00 94.31 436 ILE A CA 1
ATOM 3474 C C . ILE A 1 436 ? -6.718 -2.563 7.466 1.00 94.31 436 ILE A C 1
ATOM 3476 O O . ILE A 1 436 ? -6.045 -1.561 7.697 1.00 94.31 436 ILE A O 1
ATOM 3480 N N . GLN A 1 437 ? -7.426 -3.172 8.417 1.00 95.44 437 GLN A N 1
ATOM 3481 C CA . GLN A 1 437 ? -7.535 -2.651 9.781 1.00 95.44 437 GLN A CA 1
ATOM 3482 C C . GLN A 1 437 ? -6.287 -2.916 10.633 1.00 95.44 437 GLN A C 1
ATOM 3484 O O . GLN A 1 437 ? -6.002 -2.152 11.552 1.00 95.44 437 GLN A O 1
ATOM 3489 N N . ARG A 1 438 ? -5.570 -4.009 10.363 1.00 91.25 438 ARG A N 1
ATOM 3490 C CA . ARG A 1 438 ? -4.483 -4.528 11.208 1.00 91.25 438 ARG A CA 1
ATOM 3491 C C . ARG A 1 438 ? -3.141 -4.613 10.496 1.00 91.25 438 ARG A C 1
ATOM 3493 O O . ARG A 1 438 ? -2.220 -5.189 11.058 1.00 91.25 438 ARG A O 1
ATOM 3500 N N . GLY A 1 439 ? -3.008 -4.125 9.266 1.00 84.81 439 GLY A N 1
ATOM 3501 C CA . GLY A 1 439 ? -1.861 -4.467 8.421 1.00 84.81 439 GLY A CA 1
ATOM 3502 C C . GLY A 1 439 ? -0.503 -4.095 9.009 1.00 84.81 439 GLY A C 1
ATOM 3503 O O . GLY A 1 439 ? 0.412 -4.902 8.907 1.00 84.81 439 GLY A O 1
ATOM 3504 N N . TYR A 1 440 ? -0.374 -2.972 9.725 1.00 83.56 440 TYR A N 1
ATOM 3505 C CA . TYR A 1 440 ? 0.880 -2.629 10.415 1.00 83.56 440 TYR A CA 1
ATOM 3506 C C . TYR A 1 440 ? 1.076 -3.376 11.749 1.00 83.56 440 TYR A C 1
ATOM 3508 O O . TYR A 1 440 ? 2.140 -3.294 12.359 1.00 83.56 440 TYR A O 1
ATOM 3516 N N . ASN A 1 441 ? 0.081 -4.139 12.215 1.00 86.38 441 ASN A N 1
ATOM 3517 C CA . ASN A 1 441 ? 0.254 -5.121 13.289 1.00 86.38 441 ASN A CA 1
ATOM 3518 C C . ASN A 1 441 ? 0.795 -6.472 12.771 1.00 86.38 441 ASN A C 1
ATOM 3520 O O . ASN A 1 441 ? 1.213 -7.305 13.583 1.00 86.38 441 ASN A O 1
ATOM 3524 N N . LEU A 1 442 ? 0.759 -6.718 11.455 1.00 82.00 442 LEU A N 1
ATOM 3525 C CA . LEU A 1 442 ? 1.182 -7.979 10.842 1.00 82.00 442 LEU A CA 1
ATOM 3526 C C . LEU A 1 442 ? 2.681 -7.961 10.513 1.00 82.00 442 LEU A C 1
ATOM 3528 O O . LEU A 1 442 ? 3.243 -6.930 10.156 1.00 82.00 442 LEU A O 1
ATOM 3532 N N . SER A 1 443 ? 3.343 -9.117 10.605 1.00 75.12 443 SER A N 1
ATOM 3533 C CA . SER A 1 443 ? 4.671 -9.304 10.004 1.00 75.12 443 SER A CA 1
ATOM 3534 C C . SER A 1 443 ? 4.587 -9.475 8.485 1.00 75.12 443 SER A C 1
ATOM 3536 O O . SER A 1 443 ? 3.512 -9.738 7.955 1.00 75.12 443 SER A O 1
ATOM 3538 N N . GLU A 1 444 ? 5.729 -9.453 7.791 1.00 67.06 444 GLU A N 1
ATOM 3539 C CA . GLU A 1 444 ? 5.817 -9.732 6.342 1.00 67.06 444 GLU A CA 1
ATOM 3540 C C . GLU A 1 444 ? 5.167 -11.066 5.935 1.00 67.06 444 GLU A C 1
ATOM 3542 O O . GLU A 1 444 ? 4.566 -11.183 4.875 1.00 67.06 444 GLU A O 1
ATOM 3547 N N . SER A 1 445 ? 5.223 -12.074 6.811 1.00 67.31 445 SER A N 1
ATOM 3548 C CA . SER A 1 445 ? 4.549 -13.367 6.632 1.00 67.31 445 SER A CA 1
ATOM 3549 C C . SER A 1 445 ? 3.048 -13.372 6.977 1.00 67.31 445 SER A C 1
ATOM 3551 O O . SER A 1 445 ? 2.442 -14.440 7.039 1.00 67.31 445 SER A O 1
ATOM 3553 N N . GLY A 1 446 ? 2.446 -12.212 7.255 1.00 75.06 446 GLY A N 1
ATOM 3554 C CA . GLY A 1 446 ? 1.027 -12.060 7.594 1.00 75.06 446 GLY A CA 1
ATOM 3555 C C . GLY A 1 446 ? 0.648 -12.471 9.022 1.00 75.06 446 GLY A C 1
ATOM 3556 O O . GLY A 1 446 ? -0.532 -12.658 9.311 1.00 75.06 446 GLY A O 1
ATOM 3557 N N . ILE A 1 447 ? 1.619 -12.639 9.928 1.00 81.81 447 ILE A N 1
ATOM 3558 C CA . ILE A 1 447 ? 1.362 -13.085 11.305 1.00 81.81 447 ILE A CA 1
ATOM 3559 C C . ILE A 1 447 ? 1.138 -11.875 12.212 1.00 81.81 447 ILE A C 1
ATOM 3561 O O . ILE A 1 447 ? 2.028 -11.041 12.381 1.00 81.81 447 ILE A O 1
ATOM 3565 N N . ASP A 1 448 ? -0.021 -11.820 12.865 1.00 85.44 448 ASP A N 1
ATOM 3566 C CA . ASP A 1 448 ? -0.317 -10.826 13.901 1.00 85.44 448 ASP A CA 1
ATOM 3567 C C . ASP A 1 448 ? 0.415 -11.186 15.193 1.00 85.44 448 ASP A C 1
ATOM 3569 O O . ASP A 1 448 ? -0.024 -12.024 15.986 1.00 85.44 448 ASP A O 1
ATOM 3573 N N . LYS A 1 449 ? 1.575 -10.563 15.396 1.00 74.06 449 LYS A N 1
ATOM 3574 C CA . LYS A 1 449 ? 2.385 -10.769 16.604 1.00 74.06 449 LYS A CA 1
ATOM 3575 C C . LYS A 1 449 ? 1.836 -10.002 17.809 1.00 74.06 449 LYS A C 1
ATOM 3577 O O . LYS A 1 449 ? 2.305 -10.216 18.925 1.00 74.06 449 LYS A O 1
ATOM 3582 N N . LYS A 1 450 ? 0.862 -9.111 17.599 1.00 76.94 450 LYS A N 1
ATOM 3583 C CA . LYS A 1 450 ? 0.391 -8.131 18.585 1.00 76.94 450 LYS A CA 1
ATOM 3584 C C . LYS A 1 450 ? -1.144 -8.097 18.683 1.00 76.94 450 LYS A C 1
ATOM 3586 O O . LYS A 1 450 ? -1.734 -7.014 18.686 1.00 76.94 450 LYS A O 1
ATOM 3591 N N . PRO A 1 451 ? -1.832 -9.245 18.849 1.00 76.56 451 PRO A N 1
ATOM 3592 C CA . PRO A 1 451 ? -3.294 -9.329 18.743 1.00 76.56 451 PRO A CA 1
ATOM 3593 C C . PRO A 1 451 ? -4.058 -8.586 19.853 1.00 76.56 451 PRO A C 1
ATOM 3595 O O . PRO A 1 451 ? -5.273 -8.446 19.763 1.00 76.56 451 PRO A O 1
ATOM 3598 N N . LYS A 1 452 ? -3.369 -8.143 20.914 1.00 79.56 452 LYS A N 1
ATOM 3599 C CA . LYS A 1 452 ? -3.943 -7.379 22.037 1.00 79.56 452 LYS A CA 1
ATOM 3600 C C . LYS A 1 452 ? -3.642 -5.877 21.978 1.00 79.56 452 LYS A C 1
ATOM 3602 O O . LYS A 1 452 ? -4.163 -5.137 22.806 1.00 79.56 452 LYS A O 1
ATOM 3607 N N . GLU A 1 453 ? -2.782 -5.441 21.060 1.00 82.50 453 GLU A N 1
ATOM 3608 C CA . GLU A 1 453 ? -2.463 -4.022 20.877 1.00 82.50 453 GLU A CA 1
ATOM 3609 C C . GLU A 1 453 ? -3.542 -3.324 20.034 1.00 82.50 453 GLU A C 1
ATOM 3611 O O . GLU A 1 453 ? -4.259 -4.008 19.291 1.00 82.50 453 GLU A O 1
ATOM 3616 N N . PRO A 1 454 ? -3.662 -1.985 20.120 1.00 86.25 454 PRO A N 1
ATOM 3617 C CA . PRO A 1 454 ? -4.547 -1.211 19.257 1.00 86.25 454 PRO A CA 1
ATOM 3618 C C . PRO A 1 454 ? -4.326 -1.494 17.768 1.00 86.25 454 PRO A C 1
ATOM 3620 O O . PRO A 1 454 ? -3.246 -1.909 17.337 1.00 86.25 454 PRO A O 1
ATOM 3623 N N . ASP A 1 455 ? -5.373 -1.266 16.980 1.00 87.25 455 ASP A N 1
ATOM 3624 C CA . ASP A 1 455 ? -5.313 -1.418 15.530 1.00 87.25 455 ASP A CA 1
ATOM 3625 C C . ASP A 1 455 ? -4.359 -0.390 14.915 1.00 87.25 455 ASP A C 1
ATOM 3627 O O . ASP A 1 455 ? -4.467 0.806 15.188 1.00 87.25 455 ASP A O 1
ATOM 3631 N N . LEU A 1 456 ? -3.465 -0.870 14.055 1.00 84.06 456 LEU A N 1
ATOM 3632 C CA . LEU A 1 456 ? -2.594 -0.061 13.216 1.00 84.06 456 LEU A CA 1
ATOM 3633 C C . LEU A 1 456 ? -2.999 -0.307 11.748 1.00 84.06 456 LEU A C 1
ATOM 3635 O O . LEU A 1 456 ? -2.468 -1.219 11.101 1.00 84.06 456 LEU A O 1
ATOM 3639 N N . PRO A 1 457 ? -3.999 0.441 11.240 1.00 86.19 457 PRO A N 1
ATOM 3640 C CA . PRO A 1 457 ? -4.533 0.241 9.899 1.00 86.19 457 PRO A CA 1
ATOM 3641 C C . PRO A 1 457 ? -3.557 0.731 8.833 1.00 86.19 457 PRO A C 1
ATOM 3643 O O . PRO A 1 457 ? -2.832 1.699 9.050 1.00 86.19 457 PRO A O 1
ATOM 3646 N N . ILE A 1 458 ? -3.588 0.101 7.660 1.00 80.81 458 ILE A N 1
ATOM 3647 C CA . ILE A 1 458 ? -2.797 0.560 6.511 1.00 80.81 458 ILE A CA 1
ATOM 3648 C C . ILE A 1 458 ? -3.342 1.878 5.951 1.00 80.81 458 ILE A C 1
ATOM 3650 O O . ILE A 1 458 ? -4.501 2.245 6.179 1.00 80.81 458 ILE A O 1
ATOM 3654 N N . CYS A 1 459 ? -2.511 2.589 5.188 1.00 83.81 459 CYS A N 1
ATOM 3655 C CA . CYS A 1 459 ? -2.898 3.838 4.537 1.00 83.81 459 CYS A CA 1
ATOM 3656 C C . CYS A 1 459 ? -4.075 3.655 3.549 1.00 83.81 459 CYS A C 1
ATOM 3658 O O . CYS A 1 459 ? -4.325 2.561 3.040 1.00 83.81 459 CYS A O 1
ATOM 3660 N N . LEU A 1 460 ? -4.806 4.736 3.243 1.00 86.88 460 LEU A N 1
ATOM 3661 C CA . LEU A 1 460 ? -5.989 4.694 2.362 1.00 86.88 460 LEU A CA 1
ATOM 3662 C C . LEU A 1 460 ? -5.688 4.219 0.923 1.00 86.88 460 LEU A C 1
ATOM 3664 O O . LEU A 1 460 ? -6.442 3.375 0.430 1.00 86.88 460 LEU A O 1
ATOM 3668 N N . PRO A 1 461 ? -4.593 4.656 0.263 1.00 82.19 461 PRO A N 1
ATOM 3669 C CA . PRO A 1 461 ? -4.176 4.072 -1.015 1.00 82.19 461 PRO A CA 1
ATOM 3670 C C . PRO A 1 461 ? -3.852 2.577 -0.895 1.00 82.19 461 PRO A C 1
ATOM 3672 O O . PRO A 1 461 ? -4.239 1.778 -1.747 1.00 82.19 461 PRO A O 1
ATOM 3675 N N . GLY A 1 462 ? -3.197 2.176 0.200 1.00 82.00 462 GLY A N 1
ATOM 3676 C CA . GLY A 1 462 ? -2.912 0.774 0.500 1.00 82.00 462 GLY A CA 1
ATOM 3677 C C . GLY A 1 462 ? -4.188 -0.052 0.658 1.00 82.00 462 GLY A C 1
ATOM 3678 O O . GLY A 1 462 ? -4.274 -1.160 0.134 1.00 82.00 462 GLY A O 1
ATOM 3679 N N . ALA A 1 463 ? -5.218 0.504 1.300 1.00 89.44 463 ALA A N 1
ATOM 3680 C CA . ALA A 1 463 ? -6.525 -0.133 1.419 1.00 89.44 463 ALA A CA 1
ATOM 3681 C C . ALA A 1 463 ? -7.222 -0.307 0.061 1.00 89.44 463 ALA A C 1
ATOM 3683 O O . ALA A 1 463 ? -7.825 -1.352 -0.184 1.00 89.44 463 ALA A O 1
ATOM 3684 N N . PHE A 1 464 ? -7.095 0.673 -0.839 1.00 92.19 464 PHE A N 1
ATOM 3685 C CA . PHE A 1 464 ? -7.625 0.589 -2.203 1.00 92.19 464 PHE A CA 1
ATOM 3686 C C . PHE A 1 464 ? -6.972 -0.567 -2.973 1.00 92.19 464 PHE A C 1
ATOM 3688 O O . PHE A 1 464 ? -7.668 -1.436 -3.501 1.00 92.19 464 PHE A O 1
ATOM 3695 N N . ASN A 1 465 ? -5.637 -0.641 -2.948 1.00 91.00 465 ASN A N 1
ATOM 3696 C CA . ASN A 1 465 ? -4.884 -1.735 -3.565 1.00 91.00 465 ASN A CA 1
ATOM 3697 C C . ASN A 1 465 ? -5.253 -3.092 -2.957 1.00 91.00 465 ASN A C 1
ATOM 3699 O O . ASN A 1 465 ? -5.468 -4.059 -3.686 1.00 91.00 465 ASN A O 1
ATOM 3703 N N . LYS A 1 466 ? -5.378 -3.158 -1.627 1.00 92.44 466 LYS A N 1
ATOM 3704 C CA . LYS A 1 466 ? -5.661 -4.397 -0.897 1.00 92.44 466 LYS A CA 1
ATOM 3705 C C . LYS A 1 466 ? -7.008 -5.014 -1.279 1.00 92.44 466 LYS A C 1
ATOM 3707 O O . LYS A 1 466 ? -7.104 -6.236 -1.380 1.00 92.44 466 LYS A O 1
ATOM 3712 N N . LEU A 1 467 ? -8.035 -4.197 -1.528 1.00 95.25 467 LEU A N 1
ATOM 3713 C CA . LEU A 1 467 ? -9.340 -4.691 -1.986 1.00 95.25 467 LEU A CA 1
ATOM 3714 C C . LEU A 1 467 ? -9.236 -5.416 -3.335 1.00 95.25 467 LEU A C 1
ATOM 3716 O O . LEU A 1 467 ? -9.842 -6.475 -3.504 1.00 95.25 467 LEU A O 1
ATOM 3720 N N . LEU A 1 468 ? -8.438 -4.894 -4.271 1.00 95.88 468 LEU A N 1
ATOM 3721 C CA . LEU A 1 468 ? -8.228 -5.556 -5.559 1.00 95.88 468 LEU A CA 1
ATOM 3722 C C . LEU A 1 468 ? -7.236 -6.708 -5.494 1.00 95.88 468 LEU A C 1
ATOM 3724 O O . LEU A 1 468 ? -7.440 -7.703 -6.181 1.00 95.88 468 LEU A O 1
ATOM 3728 N N . GLU A 1 469 ? -6.223 -6.637 -4.636 1.00 92.81 469 GLU A N 1
ATOM 3729 C CA . GLU A 1 469 ? -5.323 -7.763 -4.376 1.00 92.81 469 GLU A CA 1
ATOM 3730 C C . GLU A 1 469 ? -6.112 -9.007 -3.960 1.00 92.81 469 GLU A C 1
ATOM 3732 O O . GLU A 1 469 ? -5.900 -10.082 -4.513 1.00 92.81 469 GLU A O 1
ATOM 3737 N N . LYS A 1 470 ? -7.093 -8.864 -3.058 1.00 93.25 470 LYS A N 1
ATOM 3738 C CA . LYS A 1 470 ? -7.933 -9.998 -2.645 1.00 93.25 470 LYS A CA 1
ATOM 3739 C C . LYS A 1 470 ? -8.881 -10.498 -3.727 1.00 93.25 470 LYS A C 1
ATOM 3741 O O . LYS A 1 470 ? -9.343 -11.627 -3.620 1.00 93.25 470 LYS A O 1
ATOM 3746 N N . LEU A 1 471 ? -9.164 -9.700 -4.755 1.00 94.25 471 LEU A N 1
ATOM 3747 C CA . LEU A 1 471 ? -9.914 -10.149 -5.930 1.00 94.25 471 LEU A CA 1
ATOM 3748 C C . LEU A 1 471 ? -9.041 -10.723 -7.036 1.00 94.25 471 LEU A C 1
ATOM 3750 O O . LEU A 1 471 ? -9.575 -11.346 -7.961 1.00 94.25 471 LEU A O 1
ATOM 3754 N N . GLN A 1 472 ? -7.726 -10.527 -6.970 1.00 90.12 472 GLN A N 1
ATOM 3755 C CA . GLN A 1 472 ? -6.814 -11.133 -7.919 1.00 90.12 472 GLN A CA 1
ATOM 3756 C C . GLN A 1 472 ? -7.019 -12.650 -7.878 1.00 90.12 472 GLN A C 1
ATOM 3758 O O . GLN A 1 472 ? -7.069 -13.247 -6.807 1.00 90.12 472 GLN A O 1
ATOM 3763 N N . THR A 1 473 ? -7.173 -13.274 -9.049 1.00 86.50 473 THR A N 1
ATOM 3764 C CA . THR A 1 473 ? -7.544 -14.696 -9.245 1.00 86.50 473 THR A CA 1
ATOM 3765 C C . THR A 1 473 ? -8.995 -15.085 -8.926 1.00 86.50 473 THR A C 1
ATOM 3767 O O . THR A 1 473 ? -9.410 -16.169 -9.326 1.00 86.50 473 THR A O 1
ATOM 3770 N N . ILE A 1 474 ? -9.789 -14.206 -8.302 1.00 92.94 474 ILE A N 1
ATOM 3771 C CA . ILE A 1 474 ? -11.222 -14.423 -8.019 1.00 92.94 474 ILE A CA 1
ATOM 3772 C C . ILE A 1 474 ? -12.105 -13.850 -9.127 1.00 92.94 474 ILE A C 1
ATOM 3774 O O . ILE A 1 474 ? -13.178 -14.386 -9.389 1.00 92.94 474 ILE A O 1
ATOM 3778 N N . HIS A 1 475 ? -11.688 -12.768 -9.785 1.00 96.12 475 HIS A N 1
ATOM 3779 C CA . HIS A 1 475 ? -12.498 -12.121 -10.816 1.00 96.12 475 HIS A CA 1
ATOM 3780 C C . HIS A 1 475 ? -11.665 -11.778 -12.065 1.00 96.12 475 HIS A C 1
ATOM 3782 O O . HIS A 1 475 ? -10.608 -11.162 -11.929 1.00 96.12 475 HIS A O 1
ATOM 3788 N N . PRO A 1 476 ? -12.129 -12.106 -13.290 1.00 92.50 476 PRO A N 1
ATOM 3789 C CA . PRO A 1 476 ? -11.344 -11.958 -14.522 1.00 92.50 476 PRO A CA 1
ATOM 3790 C C . PRO A 1 476 ? -11.010 -10.505 -14.882 1.00 92.50 476 PRO A C 1
ATOM 3792 O O . PRO A 1 476 ? -10.014 -10.248 -15.550 1.00 92.50 476 PRO A O 1
ATOM 3795 N N . ASP A 1 477 ? -11.816 -9.540 -14.431 1.00 93.19 477 ASP A N 1
ATOM 3796 C CA . ASP A 1 477 ? -11.526 -8.119 -14.661 1.00 93.19 477 ASP A CA 1
ATOM 3797 C C . ASP A 1 477 ? -10.388 -7.575 -13.774 1.00 93.19 477 ASP A C 1
ATOM 3799 O O . ASP A 1 477 ? -9.942 -6.446 -13.995 1.00 93.19 477 ASP A O 1
ATOM 3803 N N . VAL A 1 478 ? -9.913 -8.340 -12.784 1.00 92.38 478 VAL A N 1
ATOM 3804 C CA . VAL A 1 478 ? -8.865 -7.908 -11.853 1.00 92.38 478 VAL A CA 1
ATOM 3805 C C . VAL A 1 478 ? -7.533 -8.543 -12.228 1.00 92.38 478 VAL A C 1
ATOM 3807 O O . VAL A 1 478 ? -7.315 -9.741 -12.061 1.00 92.38 478 VAL A O 1
ATOM 3810 N N . GLU A 1 479 ? -6.624 -7.703 -12.713 1.00 87.31 479 GLU A N 1
ATOM 3811 C CA . GLU A 1 479 ? -5.268 -8.074 -13.102 1.00 87.31 479 GLU A CA 1
ATOM 3812 C C . GLU A 1 479 ? -4.304 -7.080 -12.455 1.00 87.31 479 GLU A C 1
ATOM 3814 O O . GLU A 1 479 ? -4.299 -5.900 -12.805 1.00 87.31 479 GLU A O 1
ATOM 3819 N N . ILE A 1 480 ? -3.489 -7.563 -11.519 1.00 81.69 480 ILE A N 1
ATOM 3820 C CA . ILE A 1 480 ? -2.409 -6.778 -10.920 1.00 81.69 480 ILE A CA 1
ATOM 3821 C C . ILE A 1 480 ? -1.111 -7.216 -11.581 1.00 81.69 480 ILE A C 1
ATOM 3823 O O . ILE A 1 480 ? -0.708 -8.379 -11.479 1.00 81.69 480 ILE A O 1
ATOM 3827 N N . ARG A 1 481 ? -0.486 -6.287 -12.303 1.00 71.62 481 ARG A N 1
ATOM 3828 C CA . ARG A 1 481 ? 0.762 -6.529 -13.024 1.00 71.62 481 ARG A CA 1
ATOM 3829 C C . ARG A 1 481 ? 1.927 -6.138 -12.135 1.00 71.62 481 ARG A C 1
ATOM 3831 O O . ARG A 1 481 ? 2.114 -4.966 -11.831 1.00 71.62 481 ARG A O 1
ATOM 3838 N N . PHE A 1 482 ? 2.720 -7.131 -11.761 1.00 66.12 482 PHE A N 1
ATOM 3839 C CA . PHE A 1 482 ? 3.984 -6.921 -11.069 1.00 66.12 482 PHE A CA 1
ATOM 3840 C C . PHE A 1 482 ? 5.103 -6.836 -12.110 1.00 66.12 482 PHE A C 1
ATOM 3842 O O . PHE A 1 482 ? 5.346 -7.804 -12.835 1.00 66.12 482 PHE A O 1
ATOM 3849 N N . ILE A 1 483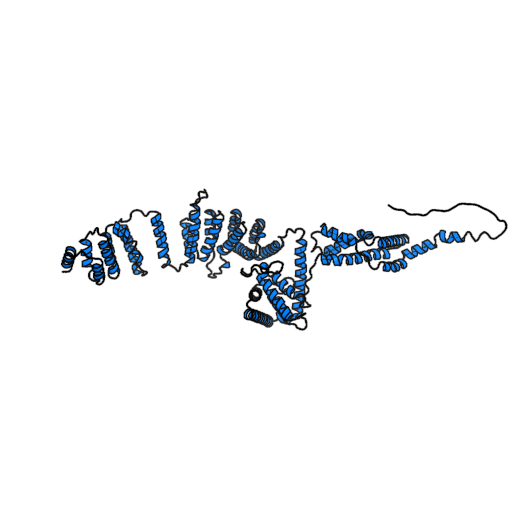 ? 5.784 -5.691 -12.199 1.00 65.06 483 ILE A N 1
ATOM 3850 C CA . ILE A 1 483 ? 7.035 -5.599 -12.960 1.00 65.06 483 ILE A CA 1
ATOM 3851 C C . ILE A 1 483 ? 8.150 -6.128 -12.055 1.00 65.06 483 ILE A C 1
ATOM 3853 O O . ILE A 1 483 ? 8.455 -5.525 -11.031 1.00 65.06 483 ILE A O 1
ATOM 3857 N N . THR A 1 484 ? 8.735 -7.274 -12.406 1.00 70.00 484 THR A N 1
ATOM 3858 C CA . THR A 1 484 ? 9.780 -7.943 -11.611 1.00 70.00 484 THR A CA 1
ATOM 3859 C C . THR A 1 484 ? 11.026 -8.222 -12.450 1.00 70.00 484 THR A C 1
ATOM 3861 O O . THR A 1 484 ? 10.947 -8.341 -13.676 1.00 70.00 484 THR A O 1
ATOM 3864 N N . LYS A 1 485 ? 12.184 -8.395 -11.793 1.00 74.25 485 LYS A N 1
ATOM 3865 C CA . LYS A 1 485 ? 13.424 -8.854 -12.452 1.00 74.25 485 LYS A CA 1
ATOM 3866 C C . LYS A 1 485 ? 13.227 -10.204 -13.163 1.00 74.25 485 LYS A C 1
ATOM 3868 O O . LYS A 1 485 ? 13.755 -10.405 -14.252 1.00 74.25 485 LYS A O 1
ATOM 3873 N N . ASP A 1 486 ? 12.382 -11.085 -12.624 1.00 71.56 486 ASP A N 1
ATOM 3874 C CA . ASP A 1 486 ? 12.021 -12.356 -13.270 1.00 71.56 486 ASP A CA 1
ATOM 3875 C C . ASP A 1 486 ? 11.272 -12.159 -14.595 1.00 71.56 486 ASP A C 1
ATOM 3877 O O . ASP A 1 486 ? 11.469 -12.915 -15.551 1.00 71.56 486 ASP A O 1
ATOM 3881 N N . LEU A 1 487 ? 10.397 -11.151 -14.673 1.00 72.06 487 LEU A N 1
ATOM 3882 C CA . LEU A 1 487 ? 9.696 -10.813 -15.910 1.00 72.06 487 LEU A CA 1
ATOM 3883 C C . LEU A 1 487 ? 10.665 -10.227 -16.946 1.00 72.06 487 LEU A C 1
ATOM 3885 O O . LEU A 1 487 ? 10.604 -10.620 -18.114 1.00 72.06 487 LEU A O 1
ATOM 3889 N N . ALA A 1 488 ? 11.597 -9.371 -16.511 1.00 80.25 488 ALA A N 1
ATOM 3890 C CA . ALA A 1 488 ? 12.673 -8.863 -17.360 1.00 80.25 488 ALA A CA 1
ATOM 3891 C C . ALA A 1 488 ? 13.502 -10.021 -17.936 1.00 80.25 488 ALA A C 1
ATOM 3893 O O . ALA A 1 488 ? 13.682 -10.113 -19.152 1.00 80.25 488 ALA A O 1
ATOM 3894 N N . ALA A 1 489 ? 13.912 -10.970 -17.088 1.00 82.94 489 ALA A N 1
ATOM 3895 C CA . ALA A 1 489 ? 14.689 -12.140 -17.491 1.00 82.94 489 ALA A CA 1
ATOM 3896 C C . ALA A 1 489 ? 13.968 -13.036 -18.505 1.00 82.94 489 ALA A C 1
ATOM 3898 O O . ALA A 1 489 ? 14.598 -13.572 -19.415 1.00 82.94 489 ALA A O 1
ATOM 3899 N N . LYS A 1 490 ? 12.639 -13.160 -18.415 1.00 81.62 490 LYS A N 1
ATOM 3900 C CA . LYS A 1 490 ? 11.841 -13.874 -19.427 1.00 81.62 490 LYS A CA 1
ATOM 3901 C C . LYS A 1 490 ? 11.748 -13.113 -20.752 1.00 81.62 490 LYS A C 1
ATOM 3903 O O . LYS A 1 490 ? 11.663 -13.740 -21.810 1.00 81.62 490 LYS A O 1
ATOM 3908 N N . LYS A 1 491 ? 11.742 -11.778 -20.713 1.00 84.88 491 LYS A N 1
ATOM 3909 C CA . LYS A 1 491 ? 11.578 -10.934 -21.901 1.00 84.88 491 LYS A CA 1
ATOM 3910 C C . LYS A 1 491 ? 12.875 -10.740 -22.683 1.00 84.88 491 LYS A C 1
ATOM 3912 O O . LYS A 1 491 ? 12.825 -10.741 -23.914 1.00 84.88 491 LYS A O 1
ATOM 3917 N N . LEU A 1 492 ? 14.018 -10.649 -22.004 1.00 90.50 492 LEU A N 1
ATOM 3918 C CA . LEU A 1 492 ? 15.317 -10.390 -22.631 1.00 90.50 492 LEU A CA 1
ATOM 3919 C C . LEU A 1 492 ? 15.631 -11.341 -23.809 1.00 90.50 492 LEU A C 1
ATOM 3921 O O . LEU A 1 492 ? 15.884 -10.827 -24.899 1.00 90.50 492 LEU A O 1
ATOM 3925 N N . PRO A 1 493 ? 15.514 -12.682 -23.697 1.00 90.56 493 PRO A N 1
ATOM 3926 C CA . PRO A 1 493 ? 15.795 -13.578 -24.824 1.00 90.56 493 PRO A CA 1
ATOM 3927 C C . PRO A 1 493 ? 14.850 -13.389 -26.019 1.00 90.56 493 PRO A C 1
ATOM 3929 O O . PRO A 1 493 ? 15.234 -13.613 -27.168 1.00 90.56 493 PRO A O 1
ATOM 3932 N N . THR A 1 494 ? 13.599 -12.996 -25.761 1.00 87.31 494 THR A N 1
ATOM 3933 C CA . THR A 1 494 ? 12.602 -12.750 -26.815 1.00 87.31 494 THR A CA 1
ATOM 3934 C C . THR A 1 494 ? 12.955 -11.481 -27.580 1.00 87.31 494 THR A C 1
ATOM 3936 O O . THR A 1 494 ? 13.065 -11.510 -28.802 1.00 87.31 494 THR A O 1
ATOM 3939 N N . LEU A 1 495 ? 13.241 -10.402 -26.852 1.00 89.88 495 LEU A N 1
ATOM 3940 C CA . LEU A 1 495 ? 13.632 -9.122 -27.431 1.00 89.88 495 LEU A CA 1
ATOM 3941 C C . LEU A 1 495 ? 14.956 -9.215 -28.203 1.00 89.88 495 LEU A C 1
ATOM 3943 O O . LEU A 1 495 ? 15.078 -8.673 -29.299 1.00 89.88 495 LEU A O 1
ATOM 3947 N N . VAL A 1 496 ? 15.947 -9.929 -27.661 1.00 93.00 496 VAL A N 1
ATOM 3948 C CA . VAL A 1 496 ? 17.223 -10.167 -28.350 1.00 93.00 496 VAL A CA 1
ATOM 3949 C C . VAL A 1 496 ? 16.995 -10.917 -29.664 1.00 93.00 496 VAL A C 1
ATOM 3951 O O . VAL A 1 496 ? 17.585 -10.548 -30.676 1.00 93.00 496 VAL A O 1
ATOM 3954 N N . ASN A 1 497 ? 16.108 -11.919 -29.686 1.00 90.75 497 ASN A N 1
ATOM 3955 C CA . ASN A 1 497 ? 15.732 -12.619 -30.918 1.00 90.75 497 ASN A CA 1
ATOM 3956 C C . ASN A 1 497 ? 15.084 -11.681 -31.948 1.00 90.75 497 ASN A C 1
ATOM 3958 O O . ASN A 1 497 ? 15.459 -11.715 -33.119 1.00 90.75 497 ASN A O 1
ATOM 3962 N N . GLU A 1 498 ? 14.127 -10.853 -31.528 1.00 88.62 498 GLU A N 1
ATOM 3963 C CA . GLU A 1 498 ? 13.443 -9.890 -32.402 1.00 88.62 498 GLU A CA 1
ATOM 3964 C C . GLU A 1 498 ? 14.437 -8.897 -33.015 1.00 88.62 498 GLU A C 1
ATOM 3966 O O . GLU A 1 498 ? 14.545 -8.794 -34.237 1.00 88.62 498 GLU A O 1
ATOM 3971 N N . LEU A 1 499 ? 15.249 -8.246 -32.180 1.00 91.12 499 LEU A N 1
ATOM 3972 C CA . LEU A 1 499 ? 16.205 -7.234 -32.631 1.00 91.12 499 LEU A CA 1
ATOM 3973 C C . LEU A 1 499 ? 17.352 -7.823 -33.461 1.00 91.12 499 LEU A C 1
ATOM 3975 O O . LEU A 1 499 ? 17.804 -7.190 -34.418 1.00 91.12 499 LEU A O 1
ATOM 3979 N N . ALA A 1 500 ? 17.813 -9.035 -33.140 1.00 91.94 500 ALA A N 1
ATOM 3980 C CA . ALA A 1 500 ? 18.787 -9.748 -33.961 1.00 91.94 500 ALA A CA 1
ATOM 3981 C C . ALA A 1 500 ? 18.213 -10.096 -35.340 1.00 91.94 500 ALA A C 1
ATOM 3983 O O . ALA A 1 500 ? 18.882 -9.888 -36.355 1.00 91.94 500 ALA A O 1
ATOM 3984 N N . ASN A 1 501 ? 16.971 -10.583 -35.398 1.00 89.38 501 ASN A N 1
ATOM 3985 C CA . ASN A 1 501 ? 16.319 -10.911 -36.662 1.00 89.38 501 ASN A CA 1
ATOM 3986 C C . ASN A 1 501 ? 16.053 -9.666 -37.510 1.00 89.38 501 ASN A C 1
ATOM 3988 O O . ASN A 1 501 ? 16.288 -9.698 -38.720 1.00 89.38 501 ASN A O 1
ATOM 3992 N N . ASP A 1 502 ? 15.649 -8.557 -36.895 1.00 89.25 502 ASP A N 1
ATOM 3993 C CA . ASP A 1 502 ? 15.493 -7.271 -37.575 1.00 89.25 502 ASP A CA 1
ATOM 3994 C C . ASP A 1 502 ? 16.829 -6.762 -38.123 1.00 89.25 502 ASP A C 1
ATOM 3996 O O . ASP A 1 502 ? 16.913 -6.315 -39.270 1.00 89.25 502 ASP A O 1
ATOM 4000 N N . TYR A 1 503 ? 17.902 -6.853 -37.334 1.00 91.38 503 TYR A N 1
ATOM 4001 C CA . TYR A 1 503 ? 19.245 -6.470 -37.764 1.00 91.38 503 TYR A CA 1
ATOM 4002 C C . TYR A 1 503 ? 19.708 -7.286 -38.980 1.00 91.38 503 TYR A C 1
ATOM 4004 O O . TYR A 1 503 ? 20.087 -6.715 -40.008 1.00 91.38 503 TYR A O 1
ATOM 4012 N N . LEU A 1 504 ? 19.618 -8.616 -38.900 1.00 89.38 504 LEU A N 1
ATOM 4013 C CA . LEU A 1 504 ? 20.003 -9.517 -39.987 1.00 89.38 504 LEU A CA 1
ATOM 4014 C C . LEU A 1 504 ? 19.114 -9.329 -41.227 1.00 89.38 504 LEU A C 1
ATOM 4016 O O . LEU A 1 504 ? 19.622 -9.318 -42.349 1.00 89.38 504 LEU A O 1
ATOM 4020 N N . SER A 1 505 ? 17.810 -9.106 -41.045 1.00 87.38 505 SER A N 1
ATOM 4021 C CA . SER A 1 505 ? 16.868 -8.852 -42.145 1.00 87.38 505 SER A CA 1
ATOM 4022 C C . SER A 1 505 ? 17.209 -7.560 -42.876 1.00 87.38 505 SER A C 1
ATOM 4024 O O . SER A 1 505 ? 17.235 -7.523 -44.106 1.00 87.38 505 SER A O 1
ATOM 4026 N N . ASN A 1 506 ? 17.520 -6.499 -42.130 1.00 87.56 506 ASN A N 1
ATOM 4027 C CA . ASN A 1 506 ? 17.910 -5.218 -42.705 1.00 87.56 506 ASN A CA 1
ATOM 4028 C C . ASN A 1 506 ? 19.205 -5.330 -43.514 1.00 87.56 506 ASN A C 1
ATOM 4030 O O . ASN A 1 506 ? 19.275 -4.809 -44.628 1.00 87.56 506 ASN A O 1
ATOM 4034 N N . LEU A 1 507 ? 20.209 -6.052 -43.012 1.00 87.00 507 LEU A N 1
ATOM 4035 C CA . LEU A 1 507 ? 21.440 -6.306 -43.765 1.00 87.00 507 LEU A CA 1
ATOM 4036 C C . LEU A 1 507 ? 21.183 -7.120 -45.042 1.00 87.00 507 LEU A C 1
ATOM 4038 O O . LEU A 1 507 ? 21.695 -6.764 -46.104 1.00 87.00 507 LEU A O 1
ATOM 4042 N N . ALA A 1 508 ? 20.354 -8.165 -44.971 1.00 84.38 508 ALA A N 1
ATOM 4043 C CA . ALA A 1 508 ? 19.997 -8.967 -46.140 1.00 84.38 508 ALA A CA 1
ATOM 4044 C C . ALA A 1 508 ? 19.256 -8.137 -47.207 1.00 84.38 508 ALA A C 1
ATOM 4046 O O . ALA A 1 508 ? 19.563 -8.235 -48.395 1.00 84.38 508 ALA A O 1
ATOM 4047 N N . ASN A 1 509 ? 18.316 -7.282 -46.789 1.00 82.88 509 ASN A N 1
ATOM 4048 C CA . ASN A 1 509 ? 17.496 -6.461 -47.685 1.00 82.88 509 ASN A CA 1
ATOM 4049 C C . ASN A 1 509 ? 18.254 -5.273 -48.295 1.00 82.88 509 ASN A C 1
ATOM 4051 O O . ASN A 1 509 ? 17.904 -4.805 -49.380 1.00 82.88 509 ASN A O 1
ATOM 4055 N N . THR A 1 510 ? 19.281 -4.763 -47.613 1.00 84.19 510 THR A N 1
ATOM 4056 C CA . THR A 1 510 ? 20.064 -3.605 -48.078 1.00 84.19 510 THR A CA 1
ATOM 4057 C C . THR A 1 510 ? 21.297 -3.982 -48.897 1.00 84.19 510 THR A C 1
ATOM 4059 O O . THR A 1 510 ? 21.935 -3.090 -49.461 1.00 84.19 510 THR A O 1
ATOM 4062 N N . ALA A 1 511 ? 21.607 -5.275 -49.028 1.00 83.25 511 ALA A N 1
ATOM 4063 C CA . ALA A 1 511 ? 22.702 -5.775 -49.851 1.00 83.25 511 ALA A CA 1
ATOM 4064 C C . ALA A 1 511 ? 22.475 -5.461 -51.343 1.00 83.25 511 ALA A C 1
ATOM 4066 O O . ALA A 1 511 ? 21.474 -5.872 -51.940 1.00 83.25 511 ALA A O 1
ATOM 4067 N N . LYS A 1 512 ? 23.426 -4.758 -51.976 1.00 85.69 512 LYS A N 1
ATOM 4068 C CA . LYS A 1 512 ? 23.300 -4.301 -53.375 1.00 85.69 512 LYS A CA 1
ATOM 4069 C C . LYS A 1 512 ? 24.361 -4.870 -54.312 1.00 85.69 512 LYS A C 1
ATOM 4071 O O . LYS A 1 512 ? 24.116 -4.905 -55.513 1.00 85.69 512 LYS A O 1
ATOM 4076 N N . ALA A 1 513 ? 25.501 -5.315 -53.788 1.00 87.06 513 ALA A N 1
ATOM 4077 C CA . ALA A 1 513 ? 26.624 -5.815 -54.578 1.00 87.06 513 ALA A CA 1
ATOM 4078 C C . ALA A 1 513 ? 27.102 -7.201 -54.119 1.00 87.06 513 ALA A C 1
ATOM 4080 O O . ALA A 1 513 ? 26.894 -7.607 -52.976 1.00 87.06 513 ALA A O 1
ATOM 4081 N N . ALA A 1 514 ? 27.834 -7.903 -54.984 1.00 78.50 514 ALA A N 1
ATOM 4082 C CA . ALA A 1 514 ? 28.389 -9.233 -54.725 1.00 78.50 514 ALA A CA 1
ATOM 4083 C C . ALA A 1 514 ? 29.231 -9.315 -53.437 1.00 78.50 514 ALA A C 1
ATOM 4085 O O . ALA A 1 514 ? 29.195 -10.314 -52.716 1.00 78.50 514 ALA A O 1
ATOM 4086 N N . LYS A 1 515 ? 29.968 -8.243 -53.121 1.00 83.38 515 LYS A N 1
ATOM 4087 C CA . LYS A 1 515 ? 30.748 -8.129 -51.879 1.00 83.38 515 LYS A CA 1
ATOM 4088 C C . LYS A 1 515 ? 29.860 -8.153 -50.628 1.00 83.38 515 LYS A C 1
ATOM 4090 O O . LYS A 1 515 ? 30.256 -8.740 -49.625 1.00 83.38 515 LYS A O 1
ATOM 4095 N N . ASP A 1 516 ? 28.664 -7.567 -50.704 1.00 83.06 516 ASP A N 1
ATOM 4096 C CA . ASP A 1 516 ? 27.713 -7.499 -49.593 1.00 83.06 516 ASP A CA 1
ATOM 4097 C C . ASP A 1 516 ? 27.113 -8.890 -49.351 1.00 83.06 516 ASP A C 1
ATOM 4099 O O . ASP A 1 516 ? 26.997 -9.328 -48.210 1.00 83.06 516 ASP A O 1
ATOM 4103 N N . PHE A 1 517 ? 26.828 -9.633 -50.430 1.00 82.06 517 PHE A N 1
ATOM 4104 C CA . PHE A 1 517 ? 26.382 -11.028 -50.361 1.00 82.06 517 PHE A CA 1
ATOM 4105 C C . PHE A 1 517 ? 27.427 -11.945 -49.702 1.00 82.06 517 PHE A C 1
ATOM 4107 O O . PHE A 1 517 ? 27.094 -12.728 -48.808 1.00 82.06 517 PHE A O 1
ATOM 4114 N N . LEU A 1 518 ? 28.699 -11.841 -50.105 1.00 79.88 518 LEU A N 1
ATOM 4115 C CA . LEU A 1 518 ? 29.791 -12.618 -49.505 1.00 79.88 518 LEU A CA 1
ATOM 4116 C C . LEU A 1 518 ? 30.016 -12.244 -48.034 1.00 79.88 518 LEU A C 1
ATOM 4118 O O . LEU A 1 518 ? 30.171 -13.132 -47.194 1.00 79.88 518 LEU A O 1
ATOM 4122 N N . GLY A 1 519 ? 29.983 -10.946 -47.718 1.00 83.62 519 GLY A N 1
ATOM 4123 C CA . GLY A 1 519 ? 30.091 -10.445 -46.348 1.00 83.62 519 GLY A CA 1
ATOM 4124 C C . GLY A 1 519 ? 28.962 -10.956 -45.454 1.00 83.62 519 GLY A C 1
ATOM 4125 O O . GLY A 1 519 ? 29.224 -11.457 -44.363 1.00 83.62 519 GLY A O 1
ATOM 4126 N N . PHE A 1 520 ? 27.720 -10.920 -45.941 1.00 86.12 520 PHE A N 1
ATOM 4127 C CA . PHE A 1 520 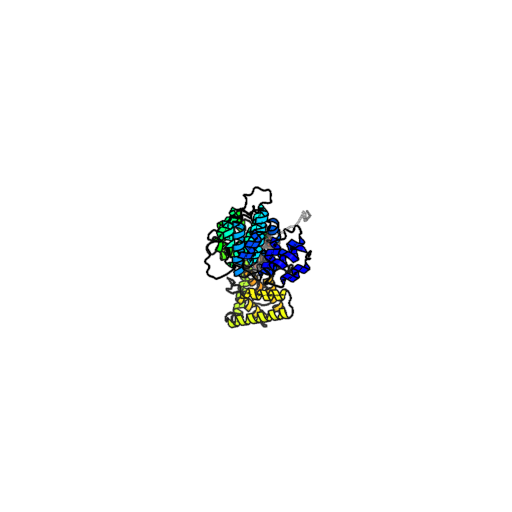? 26.569 -11.440 -45.208 1.00 86.12 520 PHE A CA 1
ATOM 4128 C C . PHE A 1 520 ? 26.619 -12.966 -45.046 1.00 86.12 520 PHE A C 1
ATOM 4130 O O . PHE A 1 520 ? 26.303 -13.487 -43.982 1.00 86.12 520 PHE A O 1
ATOM 4137 N N . THR A 1 521 ? 27.066 -13.705 -46.064 1.00 84.12 521 THR A N 1
ATOM 4138 C CA . THR A 1 521 ? 27.233 -15.166 -45.958 1.00 84.12 521 THR A CA 1
ATOM 4139 C C . THR A 1 521 ? 28.258 -15.524 -44.877 1.00 84.12 521 THR A C 1
ATOM 4141 O O . THR A 1 521 ? 28.003 -16.392 -44.045 1.00 84.12 521 THR A O 1
ATOM 4144 N N . HIS A 1 522 ? 29.384 -14.804 -44.833 1.00 85.56 522 HIS A N 1
ATOM 4145 C CA . HIS A 1 522 ? 30.394 -14.978 -43.791 1.00 85.56 522 HIS A CA 1
ATOM 4146 C C . HIS A 1 522 ? 29.866 -14.617 -42.393 1.00 85.56 522 HIS A C 1
ATOM 4148 O O . HIS A 1 522 ? 30.120 -15.346 -41.435 1.00 85.56 522 HIS A O 1
ATOM 4154 N N . LEU A 1 523 ? 29.099 -13.527 -42.285 1.00 87.62 523 LEU A N 1
ATOM 4155 C CA . LEU A 1 523 ? 28.401 -13.134 -41.060 1.00 87.62 523 LEU A CA 1
ATOM 4156 C C . LEU A 1 523 ? 27.477 -14.256 -40.566 1.00 87.62 523 LEU A C 1
ATOM 4158 O O . LEU A 1 523 ? 27.567 -14.648 -39.408 1.00 87.62 523 LEU A O 1
ATOM 4162 N N . MET A 1 524 ? 26.640 -14.821 -41.440 1.00 87.94 524 MET A N 1
ATOM 4163 C CA . MET A 1 524 ? 25.717 -15.903 -41.077 1.00 87.94 524 MET A CA 1
ATOM 4164 C C . MET A 1 524 ? 26.441 -17.168 -40.607 1.00 87.94 524 MET A C 1
ATOM 4166 O O . MET A 1 524 ? 25.964 -17.838 -39.693 1.00 87.94 524 MET A O 1
ATOM 4170 N N . ASP A 1 525 ? 27.587 -17.505 -41.200 1.00 85.00 525 ASP A N 1
ATOM 4171 C CA . ASP A 1 525 ? 28.396 -18.641 -40.751 1.00 85.00 525 ASP A CA 1
ATOM 4172 C C . ASP A 1 525 ? 29.003 -18.413 -39.364 1.00 85.00 525 ASP A C 1
ATOM 4174 O O . ASP A 1 525 ? 29.095 -19.361 -38.582 1.00 85.00 525 ASP A O 1
ATOM 4178 N N . LYS A 1 526 ? 29.388 -17.172 -39.041 1.00 87.75 526 LYS A N 1
ATOM 4179 C CA . LYS A 1 526 ? 29.842 -16.808 -37.695 1.00 87.75 526 LYS A CA 1
ATOM 4180 C C . LYS A 1 526 ? 28.701 -16.825 -36.688 1.00 87.75 526 LYS A C 1
ATOM 4182 O O . LYS A 1 526 ? 28.823 -17.499 -35.677 1.00 87.75 526 LYS A O 1
ATOM 4187 N N . VAL A 1 527 ? 27.557 -16.221 -37.005 1.00 89.19 527 VAL A N 1
ATOM 4188 C CA . VAL A 1 527 ? 26.361 -16.237 -36.140 1.00 89.19 527 VAL A CA 1
ATOM 4189 C C . VAL A 1 527 ? 25.883 -17.666 -35.850 1.00 89.19 527 VAL A C 1
ATOM 4191 O O . VAL A 1 527 ? 25.483 -17.970 -34.734 1.00 89.19 527 VAL A O 1
ATOM 4194 N N . LYS A 1 528 ? 25.975 -18.595 -36.812 1.00 86.81 528 LYS A N 1
ATOM 4195 C CA . LYS A 1 528 ? 25.648 -20.017 -36.576 1.00 86.81 528 LYS A CA 1
ATOM 4196 C C . LYS A 1 528 ? 26.609 -20.729 -35.619 1.00 86.81 528 LYS A C 1
ATOM 4198 O O . LYS A 1 528 ? 26.220 -21.741 -35.043 1.00 86.81 528 LYS A O 1
ATOM 4203 N N . LYS A 1 529 ? 27.861 -20.275 -35.522 1.00 86.62 529 LYS A N 1
ATOM 4204 C CA . LYS A 1 529 ? 28.911 -20.901 -34.700 1.00 86.62 529 LYS A CA 1
ATOM 4205 C C . LYS A 1 529 ? 29.040 -20.258 -33.325 1.00 86.62 529 LYS A C 1
ATOM 4207 O O . LYS A 1 529 ? 29.227 -20.969 -32.349 1.00 86.62 529 LYS A O 1
ATOM 4212 N N . GLU A 1 530 ? 28.965 -18.935 -33.285 1.00 86.81 530 GLU A N 1
ATOM 4213 C CA . GLU A 1 530 ? 29.242 -18.088 -32.121 1.00 86.81 530 GLU A CA 1
ATOM 4214 C C . GLU A 1 530 ? 27.947 -17.516 -31.511 1.00 86.81 530 GLU A C 1
ATOM 4216 O O . GLU A 1 530 ? 27.968 -16.929 -30.440 1.00 86.81 530 GLU A O 1
ATOM 4221 N N . GLY A 1 531 ? 26.792 -17.707 -32.159 1.00 88.50 531 GLY A N 1
ATOM 4222 C CA . GLY A 1 531 ? 25.497 -17.264 -31.643 1.00 88.50 531 GLY A CA 1
ATOM 4223 C C . GLY A 1 531 ? 25.302 -15.747 -31.701 1.00 88.50 531 GLY A C 1
ATOM 4224 O O . GLY A 1 531 ? 25.842 -15.059 -32.572 1.00 88.50 531 GLY A O 1
ATOM 4225 N N . VAL A 1 532 ? 24.482 -15.233 -30.777 1.00 90.75 532 VAL A N 1
ATOM 4226 C CA . VAL A 1 532 ? 24.194 -13.793 -30.650 1.00 90.75 532 VAL A CA 1
ATOM 4227 C C . VAL A 1 532 ? 25.441 -12.998 -30.318 1.00 90.75 532 VAL A C 1
ATOM 4229 O O . VAL A 1 532 ? 25.557 -11.874 -30.797 1.00 90.75 532 VAL A O 1
ATOM 4232 N N . GLU A 1 533 ? 26.369 -13.566 -29.547 1.00 93.00 533 GLU A N 1
ATOM 4233 C CA . GLU A 1 533 ? 27.592 -12.902 -29.090 1.00 93.00 533 GLU A CA 1
ATOM 4234 C C . GLU A 1 533 ? 28.299 -12.141 -30.224 1.00 93.00 533 GLU A C 1
ATOM 4236 O O . GLU A 1 533 ? 28.641 -10.968 -30.069 1.00 93.00 533 GLU A O 1
ATOM 4241 N N . PHE A 1 534 ? 28.398 -12.751 -31.412 1.00 92.62 534 PHE A N 1
ATOM 4242 C CA . PHE A 1 534 ? 29.063 -12.146 -32.569 1.00 92.62 534 PHE A CA 1
ATOM 4243 C C . PHE A 1 534 ? 28.406 -10.847 -33.072 1.00 92.62 534 PHE A C 1
ATOM 4245 O O . PHE A 1 534 ? 29.086 -9.964 -33.597 1.00 92.62 534 PHE A O 1
ATOM 4252 N N . ILE A 1 535 ? 27.084 -10.721 -32.938 1.00 92.44 535 ILE A N 1
ATOM 4253 C CA . ILE A 1 535 ? 26.310 -9.555 -33.396 1.00 92.44 535 ILE A CA 1
ATOM 4254 C C . ILE A 1 535 ? 25.790 -8.695 -32.247 1.00 92.44 535 ILE A C 1
ATOM 4256 O O . ILE A 1 535 ? 25.190 -7.651 -32.502 1.00 92.44 535 ILE A O 1
ATOM 4260 N N . PHE A 1 536 ? 26.018 -9.098 -30.996 1.00 93.94 536 PHE A N 1
ATOM 4261 C CA . PHE A 1 536 ? 25.378 -8.484 -29.843 1.00 93.94 536 PHE A CA 1
ATOM 4262 C C . PHE A 1 536 ? 25.699 -6.996 -29.748 1.00 93.94 536 PHE A C 1
ATOM 4264 O O . PHE A 1 536 ? 24.786 -6.189 -29.632 1.00 93.94 536 PHE A O 1
ATOM 4271 N N . ASN A 1 537 ? 26.960 -6.605 -29.949 1.00 94.94 537 ASN A N 1
ATOM 4272 C CA . ASN A 1 537 ? 27.375 -5.196 -29.950 1.00 94.94 537 ASN A CA 1
ATOM 4273 C C . ASN A 1 537 ? 26.602 -4.322 -30.955 1.00 94.94 537 ASN A C 1
ATOM 4275 O O . ASN A 1 537 ? 26.442 -3.130 -30.717 1.00 94.94 537 ASN A O 1
ATOM 4279 N N . ALA A 1 538 ? 26.105 -4.886 -32.061 1.00 91.94 538 ALA A N 1
ATOM 4280 C CA . ALA A 1 538 ? 25.335 -4.135 -33.055 1.00 91.94 538 ALA A CA 1
ATOM 4281 C C . ALA A 1 538 ? 23.869 -3.901 -32.646 1.00 91.94 538 ALA A C 1
ATOM 4283 O O . ALA A 1 538 ? 23.217 -3.007 -33.188 1.00 91.94 538 ALA A O 1
ATOM 4284 N N . ILE A 1 539 ? 23.344 -4.704 -31.717 1.00 94.38 539 ILE A N 1
ATOM 4285 C CA . ILE A 1 539 ? 21.957 -4.621 -31.231 1.00 94.38 539 ILE A CA 1
ATOM 4286 C C . ILE A 1 539 ? 21.862 -4.180 -29.766 1.00 94.38 539 ILE A C 1
ATOM 4288 O O . ILE A 1 539 ? 20.789 -3.767 -29.331 1.00 94.38 539 ILE A O 1
ATOM 4292 N N . LYS A 1 540 ? 22.971 -4.230 -29.022 1.00 95.12 540 LYS A N 1
ATOM 4293 C CA . LYS A 1 540 ? 23.050 -4.023 -27.574 1.00 95.12 540 LYS A CA 1
ATOM 4294 C C . LYS A 1 540 ? 22.442 -2.708 -27.133 1.00 95.12 540 LYS A C 1
ATOM 4296 O O . LYS A 1 540 ? 21.646 -2.720 -26.204 1.00 95.12 540 LYS A O 1
ATOM 4301 N N . ASP A 1 541 ? 22.747 -1.602 -27.804 1.00 93.31 541 ASP A N 1
ATOM 4302 C CA . ASP A 1 541 ? 22.205 -0.298 -27.413 1.00 93.31 541 ASP A CA 1
ATOM 4303 C C . ASP A 1 541 ? 20.675 -0.296 -27.493 1.00 93.31 541 ASP A C 1
ATOM 4305 O O . ASP A 1 541 ? 20.007 0.114 -26.550 1.00 93.31 541 ASP A O 1
ATOM 4309 N N . LYS A 1 542 ? 20.101 -0.866 -28.562 1.00 89.75 542 LYS A N 1
ATOM 4310 C CA . LYS A 1 542 ? 18.642 -0.992 -28.709 1.00 89.75 542 LYS A CA 1
ATOM 4311 C C . LYS A 1 542 ? 18.032 -1.949 -27.689 1.00 89.75 542 LYS A C 1
ATOM 4313 O O . LYS A 1 542 ? 16.978 -1.642 -27.148 1.00 89.75 542 LYS A O 1
ATOM 4318 N N . VAL A 1 543 ? 18.682 -3.084 -27.418 1.00 91.94 543 VAL A N 1
ATOM 4319 C CA . VAL A 1 543 ? 18.255 -4.017 -26.359 1.00 91.94 543 VAL A CA 1
ATOM 4320 C C . VAL A 1 543 ? 18.236 -3.288 -25.015 1.00 91.94 543 VAL A C 1
ATOM 4322 O O . VAL A 1 543 ? 17.244 -3.360 -24.294 1.00 91.94 543 VAL A O 1
ATOM 4325 N N . THR A 1 544 ? 19.300 -2.539 -24.720 1.00 92.69 544 THR A N 1
ATOM 4326 C CA . THR A 1 544 ? 19.438 -1.734 -23.505 1.00 92.69 544 THR A CA 1
ATOM 4327 C C . THR A 1 544 ? 18.318 -0.708 -23.403 1.00 92.69 544 THR A C 1
ATOM 4329 O O . THR A 1 544 ? 17.675 -0.663 -22.365 1.00 92.69 544 THR A O 1
ATOM 4332 N N . GLU A 1 545 ? 18.040 0.080 -24.451 1.00 89.31 545 GLU A N 1
ATOM 4333 C CA . GLU A 1 545 ? 16.940 1.058 -24.426 1.00 89.31 545 GLU A CA 1
ATOM 4334 C C . GLU A 1 545 ? 15.582 0.388 -24.219 1.00 89.31 545 GLU A C 1
ATOM 4336 O O . GLU A 1 545 ? 14.832 0.798 -23.345 1.00 89.31 545 GLU A O 1
ATOM 4341 N N . CYS A 1 546 ? 15.265 -0.666 -24.976 1.00 81.69 546 CYS A N 1
ATOM 4342 C CA . CYS A 1 546 ? 13.958 -1.317 -24.895 1.00 81.69 546 CYS A CA 1
ATOM 4343 C C . CYS A 1 546 ? 13.714 -1.974 -23.529 1.00 81.69 546 CYS A C 1
ATOM 4345 O O . CYS A 1 546 ? 12.616 -1.868 -22.986 1.00 81.69 546 CYS A O 1
ATOM 4347 N N . ILE A 1 547 ? 14.722 -2.642 -22.957 1.00 86.62 547 ILE A N 1
ATOM 4348 C CA . ILE A 1 547 ? 14.615 -3.180 -21.597 1.00 86.62 547 ILE A CA 1
ATOM 4349 C C . ILE A 1 547 ? 14.574 -2.040 -20.583 1.00 86.62 547 ILE A C 1
ATOM 4351 O O . ILE A 1 547 ? 13.792 -2.110 -19.644 1.00 86.62 547 ILE A O 1
ATOM 4355 N N . TRP A 1 548 ? 15.387 -0.997 -20.744 1.00 88.25 548 TRP A N 1
ATOM 4356 C CA . TRP A 1 548 ? 15.398 0.136 -19.823 1.00 88.25 548 TRP A CA 1
ATOM 4357 C C . TRP A 1 548 ? 14.050 0.861 -19.814 1.00 88.25 548 TRP A C 1
ATOM 4359 O O . TRP A 1 548 ? 13.495 1.098 -18.751 1.00 88.25 548 TRP A O 1
ATOM 4369 N N . ASP A 1 549 ? 13.447 1.143 -20.963 1.00 80.25 549 ASP A N 1
ATOM 4370 C CA . ASP A 1 549 ? 12.156 1.830 -21.035 1.00 80.25 549 ASP A CA 1
ATOM 4371 C C . ASP A 1 549 ? 11.048 1.099 -20.267 1.00 80.25 549 ASP A C 1
ATOM 4373 O O . ASP A 1 549 ? 10.212 1.743 -19.627 1.00 80.25 549 ASP A O 1
ATOM 4377 N N . GLU A 1 550 ? 11.077 -0.234 -20.284 1.00 70.94 550 GLU A N 1
ATOM 4378 C CA . GLU A 1 550 ? 10.055 -1.086 -19.676 1.00 70.94 550 GLU A CA 1
ATOM 4379 C C . GLU A 1 550 ? 10.387 -1.544 -18.248 1.00 70.94 550 GLU A C 1
ATOM 4381 O O . GLU A 1 550 ? 9.489 -1.686 -17.422 1.00 70.94 550 GLU A O 1
ATOM 4386 N N . PHE A 1 551 ? 11.669 -1.750 -17.941 1.00 79.56 551 PHE A N 1
ATOM 4387 C CA . PHE A 1 551 ? 12.156 -2.346 -16.694 1.00 79.56 551 PHE A CA 1
ATOM 4388 C C . PHE A 1 551 ? 13.116 -1.443 -15.912 1.00 79.56 551 PHE A C 1
ATOM 4390 O O . PHE A 1 551 ? 13.626 -1.876 -14.881 1.00 79.56 551 PHE A O 1
ATOM 4397 N N . LYS A 1 552 ? 13.315 -0.168 -16.286 1.00 78.50 552 LYS A N 1
ATOM 4398 C CA . LYS A 1 552 ? 13.991 0.844 -15.428 1.00 78.50 552 LYS A CA 1
ATOM 4399 C C . LYS A 1 552 ? 13.390 0.941 -14.026 1.00 78.50 552 LYS A C 1
ATOM 4401 O O . LYS A 1 552 ? 13.965 1.529 -13.128 1.00 78.50 552 LYS A O 1
ATOM 4406 N N . THR A 1 553 ? 12.201 0.378 -13.857 1.00 65.62 553 THR A N 1
ATOM 4407 C CA . THR A 1 553 ? 11.453 0.251 -12.615 1.00 65.62 553 THR A CA 1
ATOM 4408 C C . THR A 1 553 ? 11.921 -0.890 -11.725 1.00 65.62 553 THR A C 1
ATOM 4410 O O . THR A 1 553 ? 11.312 -1.099 -10.693 1.00 65.62 553 THR A O 1
ATOM 4413 N N . VAL A 1 554 ? 12.875 -1.724 -12.134 1.00 73.38 554 VAL A N 1
ATOM 4414 C CA . VAL A 1 554 ? 13.435 -2.806 -11.301 1.00 73.38 554 VAL A CA 1
ATOM 4415 C C . VAL A 1 554 ? 14.961 -2.773 -11.262 1.00 73.38 554 VAL A C 1
ATOM 4417 O O . VAL A 1 554 ? 15.570 -3.595 -10.579 1.00 73.38 554 VAL A O 1
ATOM 4420 N N . TYR A 1 555 ? 15.562 -1.811 -11.964 1.00 74.88 555 TYR A N 1
ATOM 4421 C CA . TYR A 1 555 ? 16.990 -1.536 -11.973 1.00 74.88 555 TYR A CA 1
ATOM 4422 C C . TYR A 1 555 ? 17.221 -0.082 -11.580 1.00 74.88 555 TYR A C 1
ATOM 4424 O O . TYR A 1 555 ? 16.492 0.796 -12.038 1.00 74.88 555 TYR A O 1
ATOM 4432 N N . PRO A 1 556 ? 18.221 0.199 -10.749 1.00 68.62 556 PRO A N 1
ATOM 4433 C CA . PRO A 1 556 ? 18.370 1.530 -10.202 1.00 68.62 556 PRO A CA 1
ATOM 4434 C C . PRO A 1 556 ? 18.896 2.546 -11.182 1.00 68.62 556 PRO A C 1
ATOM 4436 O O . PRO A 1 556 ? 18.378 3.653 -11.239 1.00 68.62 556 PRO A O 1
ATOM 4439 N N . ASP A 1 557 ? 19.880 2.180 -11.988 1.00 79.75 557 ASP A N 1
ATOM 4440 C CA . ASP A 1 557 ? 20.427 3.032 -13.028 1.00 79.75 557 ASP A CA 1
ATOM 4441 C C . ASP A 1 557 ? 20.769 2.208 -14.263 1.00 79.75 557 ASP A C 1
ATOM 4443 O O . ASP A 1 557 ? 21.043 1.012 -14.182 1.00 79.75 557 ASP A O 1
ATOM 4447 N N . LYS A 1 558 ? 20.801 2.865 -15.422 1.00 85.94 558 LYS A N 1
ATOM 4448 C CA . LYS A 1 558 ? 21.216 2.223 -16.670 1.00 85.94 558 LYS A CA 1
ATOM 4449 C C . LYS A 1 558 ? 22.694 1.815 -16.643 1.00 85.94 558 LYS A C 1
ATOM 4451 O O . LYS A 1 558 ? 23.115 0.960 -17.416 1.00 85.94 558 LYS A O 1
ATOM 4456 N N . SER A 1 559 ? 23.471 2.426 -15.752 1.00 87.31 559 SER A N 1
ATOM 4457 C CA . SER A 1 559 ? 24.881 2.121 -15.503 1.00 87.31 559 SER A CA 1
ATOM 4458 C C . SER A 1 559 ? 25.081 1.193 -14.301 1.00 87.31 559 SER A C 1
ATOM 4460 O O . SER A 1 559 ? 26.226 0.936 -13.928 1.00 87.31 559 SER A O 1
ATOM 4462 N N . ALA A 1 560 ? 24.001 0.718 -13.670 1.00 82.69 560 ALA A N 1
ATOM 4463 C CA . ALA A 1 560 ? 24.093 -0.156 -12.510 1.00 82.69 560 ALA A CA 1
ATOM 4464 C C . ALA A 1 560 ? 24.764 -1.487 -12.890 1.00 82.69 560 ALA A C 1
ATOM 4466 O O . ALA A 1 560 ? 24.441 -2.046 -13.947 1.00 82.69 560 ALA A O 1
ATOM 4467 N N . PRO A 1 561 ? 25.684 -2.021 -12.061 1.00 86.69 561 PRO A N 1
ATOM 4468 C CA . PRO A 1 561 ? 26.395 -3.256 -12.381 1.00 86.69 561 PRO A CA 1
ATOM 4469 C C . PRO A 1 561 ? 25.458 -4.436 -12.659 1.00 86.69 561 PRO A C 1
ATOM 4471 O O . PRO A 1 561 ? 25.701 -5.197 -13.592 1.00 86.69 561 PRO A O 1
ATOM 4474 N N . ASP A 1 562 ? 24.364 -4.553 -11.900 1.00 84.44 562 ASP A N 1
ATOM 4475 C CA . ASP A 1 562 ? 23.387 -5.635 -12.042 1.00 84.44 562 ASP A CA 1
ATOM 4476 C C . ASP A 1 562 ? 22.575 -5.531 -13.344 1.00 84.44 562 ASP A C 1
ATOM 4478 O O . ASP A 1 562 ? 22.284 -6.546 -13.979 1.00 84.44 562 ASP A O 1
ATOM 4482 N N . PHE A 1 563 ? 22.245 -4.314 -13.780 1.00 90.50 563 PHE A N 1
ATOM 4483 C CA . PHE A 1 563 ? 21.581 -4.063 -15.054 1.00 90.50 563 PHE A CA 1
ATOM 4484 C C . PHE A 1 563 ? 22.511 -4.312 -16.237 1.00 90.50 563 PHE A C 1
ATOM 4486 O O . PHE A 1 563 ? 22.108 -4.948 -17.210 1.00 90.50 563 PHE A O 1
ATOM 4493 N N . ILE A 1 564 ? 23.762 -3.852 -16.150 1.00 92.19 564 ILE A N 1
ATOM 4494 C CA . ILE A 1 564 ? 24.771 -4.111 -17.178 1.00 92.19 564 ILE A CA 1
ATOM 4495 C C . ILE A 1 564 ? 24.963 -5.619 -17.324 1.00 92.19 564 ILE A C 1
ATOM 4497 O O . ILE A 1 564 ? 24.810 -6.136 -18.425 1.00 92.19 564 ILE A O 1
ATOM 4501 N N . GLU A 1 565 ? 25.219 -6.339 -16.229 1.00 90.50 565 GLU A N 1
ATOM 4502 C CA . GLU A 1 565 ? 25.397 -7.794 -16.253 1.00 90.50 565 GLU A CA 1
ATOM 4503 C C . GLU A 1 565 ? 24.157 -8.511 -16.806 1.00 90.50 565 GLU A C 1
ATOM 4505 O O . GLU A 1 565 ? 24.270 -9.433 -17.619 1.00 90.50 565 GLU A O 1
ATOM 4510 N N . PHE A 1 566 ? 22.962 -8.038 -16.444 1.00 92.62 566 PHE A N 1
ATOM 4511 C CA . PHE A 1 566 ? 21.713 -8.550 -16.990 1.00 92.62 566 PHE A CA 1
ATOM 4512 C C . PHE A 1 566 ? 21.621 -8.376 -18.511 1.00 92.62 566 PHE A C 1
ATOM 4514 O O . PHE A 1 566 ? 21.327 -9.344 -19.212 1.00 92.62 566 PHE A O 1
ATOM 4521 N N . ILE A 1 567 ? 21.902 -7.185 -19.044 1.00 96.06 567 ILE A N 1
ATOM 4522 C CA . ILE A 1 567 ? 21.904 -6.950 -20.493 1.00 96.06 567 ILE A CA 1
ATOM 4523 C C . ILE A 1 567 ? 22.977 -7.802 -21.176 1.00 96.06 567 ILE A C 1
ATOM 4525 O O . ILE A 1 567 ? 22.682 -8.436 -22.188 1.00 96.06 567 ILE A O 1
ATOM 4529 N N . GLU A 1 568 ? 24.187 -7.879 -20.617 1.00 94.75 568 GLU A N 1
ATOM 4530 C CA . GLU A 1 568 ? 25.285 -8.691 -21.163 1.00 94.75 568 GLU A CA 1
ATOM 4531 C C . GLU A 1 568 ? 24.932 -10.180 -21.210 1.00 94.75 568 GLU A C 1
ATOM 4533 O O . GLU A 1 568 ? 25.344 -10.874 -22.136 1.00 94.75 568 GLU A O 1
ATOM 4538 N N . SER A 1 569 ? 24.090 -10.677 -20.296 1.00 94.19 569 SER A N 1
ATOM 4539 C CA . SER A 1 569 ? 23.583 -12.055 -20.362 1.00 94.19 569 SER A CA 1
ATOM 4540 C C . SER A 1 569 ? 22.792 -12.352 -21.648 1.00 94.19 569 SER A C 1
ATOM 4542 O O . SER A 1 569 ? 22.641 -13.511 -22.041 1.00 94.19 569 SER A O 1
ATOM 4544 N N . GLY A 1 570 ? 22.356 -11.311 -22.369 1.00 91.12 570 GLY A N 1
ATOM 4545 C CA . GLY A 1 570 ? 21.724 -11.410 -23.679 1.00 91.12 570 GLY A CA 1
ATOM 4546 C C . GLY A 1 570 ? 22.576 -12.132 -24.729 1.00 91.12 570 GLY A C 1
ATOM 4547 O O . GLY A 1 570 ? 21.996 -12.741 -25.632 1.00 91.12 570 GLY A O 1
ATOM 4548 N N . ILE A 1 571 ? 23.911 -12.157 -24.589 1.00 93.62 571 ILE A N 1
ATOM 4549 C CA . ILE A 1 571 ? 24.814 -12.905 -25.488 1.00 93.62 571 ILE A CA 1
ATOM 4550 C C . ILE A 1 571 ? 24.518 -14.409 -25.512 1.00 93.62 571 ILE A C 1
ATOM 4552 O O . ILE A 1 571 ? 24.746 -15.062 -26.529 1.00 93.62 571 ILE A O 1
ATOM 4556 N N . TYR A 1 572 ? 23.958 -14.947 -24.424 1.00 92.25 572 TYR A N 1
ATOM 4557 C CA . TYR A 1 572 ? 23.618 -16.364 -24.287 1.00 92.25 572 TYR A CA 1
ATOM 4558 C C . TYR A 1 572 ? 22.252 -16.718 -24.892 1.00 92.25 572 TYR A C 1
ATOM 4560 O O . TYR A 1 572 ? 21.794 -17.854 -24.778 1.00 92.25 572 TYR A O 1
ATOM 4568 N N . THR A 1 573 ? 21.575 -15.761 -25.532 1.00 91.81 573 THR A N 1
ATOM 4569 C CA . THR A 1 573 ? 20.287 -16.008 -26.184 1.00 91.81 573 THR A CA 1
ATOM 4570 C C . THR A 1 573 ? 20.461 -16.925 -27.392 1.00 91.81 573 THR A C 1
ATOM 4572 O O . THR A 1 573 ? 21.220 -16.634 -28.314 1.00 91.81 573 THR A O 1
ATOM 4575 N N . GLU A 1 574 ? 19.691 -18.010 -27.447 1.00 88.69 574 GLU A N 1
ATOM 4576 C CA . GLU A 1 574 ? 19.627 -18.850 -28.642 1.00 88.69 574 GLU A CA 1
ATOM 4577 C C . GLU A 1 574 ? 18.800 -18.167 -29.744 1.00 88.69 574 GLU A C 1
ATOM 4579 O O . GLU A 1 574 ? 17.615 -17.861 -29.552 1.00 88.69 574 GLU A O 1
ATOM 4584 N N . LEU A 1 575 ? 19.413 -17.954 -30.916 1.00 85.00 575 LEU A N 1
ATOM 4585 C CA . LEU A 1 575 ? 18.715 -17.416 -32.086 1.00 85.00 575 LEU A CA 1
ATOM 4586 C C . LEU A 1 575 ? 17.816 -18.462 -32.729 1.00 85.00 575 LEU A C 1
ATOM 4588 O O . LEU A 1 575 ? 18.260 -19.512 -33.201 1.00 85.00 575 LEU A O 1
ATOM 4592 N N . LYS A 1 576 ? 16.537 -18.122 -32.827 1.00 80.25 576 LYS A N 1
ATOM 4593 C CA . LYS A 1 576 ? 15.541 -18.907 -33.547 1.00 80.25 576 LYS A CA 1
ATOM 4594 C C . LYS A 1 576 ? 15.558 -18.517 -35.026 1.00 80.25 576 LYS A C 1
ATOM 4596 O O . LYS A 1 576 ? 15.855 -17.385 -35.382 1.00 80.25 576 LYS A O 1
ATOM 4601 N N . GLN A 1 577 ? 15.201 -19.465 -35.895 1.00 73.06 577 GLN A N 1
ATOM 4602 C CA . GLN A 1 577 ? 14.834 -19.185 -37.295 1.00 73.06 577 GLN A CA 1
ATOM 4603 C C . GLN A 1 577 ? 15.946 -18.632 -38.218 1.00 73.06 577 GLN A C 1
ATOM 4605 O O . GLN A 1 577 ? 15.668 -18.064 -39.268 1.00 73.06 577 GLN A O 1
ATOM 4610 N N . LEU A 1 578 ? 17.225 -18.935 -37.954 1.00 72.81 578 LEU A N 1
ATOM 4611 C CA . LEU A 1 578 ? 18.342 -18.561 -38.849 1.00 72.81 578 LEU A CA 1
ATOM 4612 C C . LEU A 1 578 ? 18.229 -19.090 -40.300 1.00 72.81 578 LEU A C 1
ATOM 4614 O O . LEU A 1 578 ? 18.955 -18.639 -41.188 1.00 72.81 578 LEU A O 1
ATOM 4618 N N . LYS A 1 579 ? 17.358 -20.074 -40.555 1.00 70.12 579 LYS A N 1
ATOM 4619 C CA . LYS A 1 579 ? 17.125 -20.651 -41.891 1.00 70.12 579 LYS A CA 1
ATOM 4620 C C . LYS A 1 579 ? 16.294 -19.733 -42.795 1.00 70.12 579 LYS A C 1
ATOM 4622 O O . LYS A 1 579 ? 16.401 -19.843 -44.016 1.00 70.12 579 LYS A O 1
ATOM 4627 N N . ASP A 1 580 ? 15.551 -18.795 -42.216 1.00 76.75 580 ASP A N 1
ATOM 4628 C CA . ASP A 1 580 ? 14.587 -17.961 -42.941 1.00 76.75 580 ASP A CA 1
ATOM 4629 C C . ASP A 1 580 ? 15.273 -16.830 -43.732 1.00 76.75 580 ASP A C 1
ATOM 4631 O O . ASP A 1 580 ? 14.696 -16.245 -44.648 1.00 76.75 580 ASP A O 1
ATOM 4635 N N . PHE A 1 581 ? 16.565 -16.599 -43.475 1.00 76.50 581 PHE A N 1
ATOM 4636 C CA . PHE A 1 581 ? 17.399 -15.643 -44.210 1.00 76.50 581 PHE A CA 1
ATOM 4637 C C . PHE A 1 581 ? 17.914 -16.173 -45.553 1.00 76.50 581 PHE A C 1
ATOM 4639 O O . PHE A 1 581 ? 18.307 -15.391 -46.420 1.00 76.50 581 PHE A O 1
ATOM 4646 N N . GLN A 1 582 ? 17.913 -17.494 -45.760 1.00 69.38 582 GLN A N 1
ATOM 4647 C CA . GLN A 1 582 ? 18.420 -18.090 -46.997 1.00 69.38 582 GLN A CA 1
ATOM 4648 C C . GLN A 1 582 ? 17.561 -17.715 -48.225 1.00 69.38 582 GLN A C 1
ATOM 4650 O O . GLN A 1 582 ? 18.144 -17.273 -49.218 1.00 69.38 582 GLN A O 1
ATOM 4655 N N . PRO A 1 583 ? 16.212 -17.777 -48.175 1.00 75.75 583 PRO A N 1
ATOM 4656 C CA . PRO A 1 583 ? 15.355 -17.265 -49.246 1.00 75.75 583 PRO A CA 1
ATOM 4657 C C . PRO A 1 583 ? 15.551 -15.770 -49.537 1.00 75.75 583 PRO A C 1
ATOM 4659 O O . PRO A 1 583 ? 15.604 -15.380 -50.707 1.00 75.75 583 PRO A O 1
ATOM 4662 N N . LEU A 1 584 ? 15.691 -14.937 -48.496 1.00 75.38 584 LEU A N 1
ATOM 4663 C CA . LEU A 1 584 ? 15.904 -13.488 -48.634 1.00 75.38 584 LEU A CA 1
ATOM 4664 C C . LEU A 1 584 ? 17.190 -13.187 -49.415 1.00 75.38 584 LEU A C 1
ATOM 4666 O O . LEU A 1 584 ? 17.181 -12.407 -50.367 1.00 75.38 584 LEU A O 1
ATOM 4670 N N . LEU A 1 585 ? 18.275 -13.886 -49.082 1.00 71.12 585 LEU A N 1
ATOM 4671 C CA . LEU A 1 585 ? 19.551 -13.770 -49.781 1.00 71.12 585 LEU A CA 1
ATOM 4672 C C . LEU A 1 585 ? 19.473 -14.209 -51.241 1.00 71.12 585 LEU A C 1
ATOM 4674 O O . LEU A 1 585 ? 19.924 -13.474 -52.118 1.00 71.12 585 LEU A O 1
ATOM 4678 N N . THR A 1 586 ? 18.895 -15.381 -51.520 1.00 74.00 586 THR A N 1
ATOM 4679 C CA . THR A 1 586 ? 18.816 -15.921 -52.890 1.00 74.00 586 THR A CA 1
ATOM 4680 C C . THR A 1 586 ? 17.953 -15.073 -53.824 1.00 74.00 586 THR A C 1
ATOM 4682 O O . THR A 1 586 ? 18.135 -15.109 -55.038 1.00 74.00 586 THR A O 1
ATOM 4685 N N . ASN A 1 587 ? 17.041 -14.271 -53.270 1.00 79.50 587 ASN A N 1
ATOM 4686 C CA . ASN A 1 587 ? 16.194 -13.364 -54.041 1.00 79.50 587 ASN A CA 1
ATOM 4687 C C . ASN A 1 587 ? 16.778 -11.943 -54.173 1.00 79.50 587 ASN A C 1
ATOM 4689 O O . ASN A 1 587 ? 16.228 -11.132 -54.921 1.00 79.50 587 ASN A O 1
ATOM 4693 N N . SER A 1 588 ? 17.888 -11.641 -53.490 1.00 80.19 588 SER A N 1
ATOM 4694 C CA . SER A 1 588 ? 18.495 -10.305 -53.452 1.00 80.19 588 SER A CA 1
ATOM 4695 C C . SER A 1 588 ? 19.201 -9.906 -54.759 1.00 80.19 588 SER A C 1
ATOM 4697 O O . SER A 1 588 ? 19.677 -10.742 -55.535 1.00 80.19 588 SER A O 1
ATOM 4699 N N . ILE A 1 589 ? 19.325 -8.593 -54.987 1.00 83.56 589 ILE A N 1
ATOM 4700 C CA . ILE A 1 589 ? 20.100 -8.024 -56.106 1.00 83.56 589 ILE A CA 1
ATOM 4701 C C . ILE A 1 589 ? 21.586 -8.389 -55.971 1.00 83.56 589 ILE A C 1
ATOM 4703 O O . ILE A 1 589 ? 22.225 -8.740 -56.962 1.00 83.56 589 ILE A O 1
ATOM 4707 N N . ALA A 1 590 ? 22.112 -8.385 -54.744 1.00 83.69 590 ALA A N 1
ATOM 4708 C CA . ALA A 1 590 ? 23.493 -8.748 -54.445 1.00 83.69 590 ALA A CA 1
ATOM 4709 C C . ALA A 1 590 ? 23.846 -10.188 -54.854 1.00 83.69 590 ALA A C 1
ATOM 4711 O O . ALA A 1 590 ? 24.932 -10.426 -55.380 1.00 83.69 590 ALA A O 1
ATOM 4712 N N . TYR A 1 591 ? 22.929 -11.145 -54.670 1.00 82.00 591 TYR A N 1
ATOM 4713 C CA . TYR A 1 591 ? 23.136 -12.523 -55.122 1.00 82.00 591 TYR A CA 1
ATOM 4714 C C . TYR A 1 591 ? 23.190 -12.626 -56.650 1.00 82.00 591 TYR A C 1
ATOM 4716 O O . TYR A 1 591 ? 24.063 -13.299 -57.198 1.00 82.00 591 TYR A O 1
ATOM 4724 N N . ARG A 1 592 ? 22.306 -11.910 -57.357 1.00 83.12 592 ARG A N 1
ATOM 4725 C CA . ARG A 1 592 ? 22.320 -11.866 -58.829 1.00 83.12 592 ARG A CA 1
ATOM 4726 C C . ARG A 1 592 ? 23.618 -11.258 -59.362 1.00 83.12 592 ARG A C 1
ATOM 4728 O O . ARG A 1 592 ? 24.198 -11.806 -60.297 1.00 83.12 592 ARG A O 1
ATOM 4735 N N . ASP A 1 593 ? 24.090 -10.174 -58.746 1.00 81.94 593 ASP A N 1
ATOM 4736 C CA . ASP A 1 593 ? 25.384 -9.560 -59.058 1.00 81.94 593 ASP A CA 1
ATOM 4737 C C . ASP A 1 593 ? 26.544 -10.539 -58.809 1.00 81.94 593 ASP A C 1
ATOM 4739 O O . ASP A 1 593 ? 27.359 -10.757 -59.704 1.00 81.94 593 ASP A O 1
ATOM 4743 N N . PHE A 1 594 ? 26.561 -11.237 -57.669 1.00 85.50 594 PHE A N 1
ATOM 4744 C CA . PHE A 1 594 ? 27.550 -12.282 -57.385 1.00 85.50 594 PHE A CA 1
ATOM 4745 C C . PHE A 1 594 ? 27.557 -13.396 -58.443 1.00 85.50 594 PHE A C 1
ATOM 4747 O O . PHE A 1 594 ? 28.615 -13.733 -58.979 1.00 85.50 594 PHE A O 1
ATOM 4754 N N . CYS A 1 595 ? 26.388 -13.939 -58.798 1.00 81.19 595 CYS A N 1
ATOM 4755 C CA . CYS A 1 595 ? 26.271 -14.944 -59.852 1.00 81.19 595 CYS A CA 1
ATOM 4756 C C . CYS A 1 595 ? 26.779 -14.413 -61.197 1.00 81.19 595 CYS A C 1
ATOM 4758 O O . CYS A 1 595 ? 27.506 -15.121 -61.891 1.00 81.19 595 CYS A O 1
ATOM 4760 N N . SER A 1 596 ? 26.451 -13.166 -61.548 1.00 82.00 596 SER A N 1
ATOM 4761 C CA . SER A 1 596 ? 26.937 -12.539 -62.778 1.00 82.00 596 SER A CA 1
ATOM 4762 C C . SER A 1 596 ? 28.466 -12.440 -62.799 1.00 82.00 596 SER A C 1
ATOM 4764 O O . SER A 1 596 ? 29.090 -12.872 -63.764 1.00 82.00 596 SER A O 1
ATOM 4766 N N . GLN A 1 597 ? 29.097 -11.994 -61.711 1.00 81.56 597 GLN A N 1
ATOM 4767 C CA . GLN A 1 597 ? 30.555 -11.867 -61.617 1.00 81.56 597 GLN A CA 1
ATOM 4768 C C . GLN A 1 597 ? 31.267 -13.223 -61.652 1.00 81.56 597 GLN A C 1
ATOM 4770 O O . GLN A 1 597 ? 32.334 -13.345 -62.253 1.00 81.56 597 GLN A O 1
ATOM 4775 N N . MET A 1 598 ? 30.667 -14.257 -61.057 1.00 77.38 598 MET A N 1
ATOM 4776 C CA . MET A 1 598 ? 31.165 -15.628 -61.161 1.00 77.38 598 MET A CA 1
ATOM 4777 C C . MET A 1 598 ? 31.092 -16.126 -62.607 1.00 77.38 598 MET A C 1
ATOM 4779 O O . MET A 1 598 ? 32.083 -16.644 -63.114 1.00 77.38 598 MET A O 1
ATOM 4783 N N . LEU A 1 599 ? 29.976 -15.899 -63.306 1.00 73.81 599 LEU A N 1
ATOM 4784 C CA . LEU A 1 599 ? 29.823 -16.274 -64.714 1.00 73.81 599 LEU A CA 1
ATOM 4785 C C . LEU A 1 599 ? 30.776 -15.497 -65.640 1.00 73.81 599 LEU A C 1
ATOM 4787 O O . LEU A 1 599 ? 31.279 -16.070 -66.597 1.00 73.81 599 LEU A O 1
ATOM 4791 N N . TYR A 1 600 ? 31.094 -14.234 -65.350 1.00 65.75 600 TYR A N 1
ATOM 4792 C CA . TYR A 1 600 ? 32.066 -13.445 -66.124 1.00 65.75 600 TYR A CA 1
ATOM 4793 C C . TYR A 1 600 ? 33.524 -13.619 -65.666 1.00 65.75 600 TYR A C 1
ATOM 4795 O O . TYR A 1 600 ? 34.427 -12.995 -66.228 1.00 65.75 600 TYR A O 1
ATOM 4803 N N . SER A 1 601 ? 33.792 -14.479 -64.677 1.00 60.56 601 SER A N 1
ATOM 4804 C CA . SER A 1 601 ? 35.154 -14.745 -64.219 1.00 60.56 601 SER A CA 1
ATOM 4805 C C . SER A 1 601 ? 35.952 -15.477 -65.308 1.00 60.56 601 SER A C 1
ATOM 4807 O O . SER A 1 601 ? 35.568 -16.582 -65.711 1.00 60.56 601 SER A O 1
ATOM 4809 N N . PRO A 1 602 ? 37.116 -14.952 -65.748 1.00 56.03 602 PRO A N 1
ATOM 4810 C CA . PRO A 1 602 ? 37.945 -15.588 -66.774 1.00 56.03 602 PRO A CA 1
ATOM 4811 C C . PRO A 1 602 ? 38.361 -17.022 -66.426 1.00 56.03 602 PRO A C 1
ATOM 4813 O O . PRO A 1 602 ? 38.700 -17.789 -67.319 1.00 56.03 602 PRO A O 1
ATOM 4816 N N . ARG A 1 603 ? 38.317 -17.398 -65.140 1.00 55.88 603 ARG A N 1
ATOM 4817 C CA . ARG A 1 603 ? 38.684 -18.730 -64.640 1.00 55.88 603 ARG A CA 1
ATOM 4818 C C . ARG A 1 603 ? 37.690 -19.834 -65.011 1.00 55.88 603 ARG A C 1
ATOM 4820 O O . ARG A 1 603 ? 38.102 -20.985 -65.089 1.00 55.88 603 ARG A O 1
ATOM 4827 N N . LEU A 1 604 ? 36.417 -19.511 -65.248 1.00 53.44 604 LEU A N 1
ATOM 4828 C CA . LEU A 1 604 ? 35.405 -20.504 -65.643 1.00 53.44 604 LEU A CA 1
ATOM 4829 C C . LEU A 1 604 ? 35.463 -20.834 -67.142 1.00 53.44 604 LEU A C 1
ATOM 4831 O O . LEU A 1 604 ? 35.153 -21.955 -67.534 1.00 53.44 604 LEU A O 1
ATOM 4835 N N . PHE A 1 605 ? 35.941 -19.899 -67.968 1.00 53.72 605 PHE A N 1
ATOM 4836 C CA . PHE A 1 605 ? 36.047 -20.070 -69.422 1.00 53.72 605 PHE A CA 1
ATOM 4837 C C . PHE A 1 605 ? 37.485 -20.240 -69.942 1.00 53.72 605 PHE A C 1
ATOM 4839 O O . PHE A 1 605 ? 37.670 -20.598 -71.105 1.00 53.72 605 PHE A O 1
ATOM 4846 N N . SER A 1 606 ? 38.518 -20.053 -69.111 1.00 48.28 606 SER A N 1
ATOM 4847 C CA . SER A 1 606 ? 39.908 -20.340 -69.498 1.00 48.28 606 SER A CA 1
ATOM 4848 C C . SER A 1 606 ? 40.230 -21.836 -69.537 1.00 48.28 606 SER A C 1
ATOM 4850 O O . SER A 1 606 ? 41.111 -22.230 -70.294 1.00 48.28 606 SER A O 1
ATOM 4852 N N . ALA A 1 607 ? 39.485 -22.683 -68.816 1.00 46.81 607 ALA A N 1
ATOM 4853 C CA . ALA A 1 607 ? 39.625 -24.140 -68.903 1.00 46.81 607 ALA A CA 1
ATOM 4854 C C . ALA A 1 607 ? 39.090 -24.721 -70.230 1.00 46.81 607 ALA A C 1
ATOM 4856 O O . ALA A 1 607 ? 39.513 -25.795 -70.646 1.00 46.81 607 ALA A O 1
ATOM 4857 N N . ALA A 1 608 ? 38.204 -24.002 -70.929 1.00 47.59 608 ALA A N 1
ATOM 4858 C CA . ALA A 1 608 ? 37.620 -24.455 -72.194 1.00 47.59 608 ALA A CA 1
ATOM 4859 C C . ALA A 1 608 ? 38.439 -24.051 -73.438 1.00 47.59 608 ALA A C 1
ATOM 4861 O O . ALA A 1 608 ? 38.229 -24.604 -74.515 1.00 47.59 608 ALA A O 1
ATOM 4862 N N . LYS A 1 609 ? 39.390 -23.111 -73.320 1.00 44.56 609 LYS A N 1
ATOM 4863 C CA . LYS A 1 609 ? 40.191 -22.631 -74.464 1.00 44.56 609 LYS A CA 1
ATOM 4864 C C . LYS A 1 609 ? 41.494 -23.393 -74.711 1.00 44.56 609 LYS A C 1
ATOM 4866 O O . LYS A 1 609 ? 42.116 -23.168 -75.742 1.00 44.56 609 LYS A O 1
ATOM 4871 N N . THR A 1 610 ? 41.885 -24.323 -73.840 1.00 42.56 610 THR A N 1
ATOM 4872 C CA . THR A 1 610 ? 43.110 -25.129 -74.029 1.00 42.56 610 THR A CA 1
ATOM 4873 C C . THR A 1 610 ? 42.853 -26.491 -74.693 1.00 42.56 610 THR A C 1
ATOM 4875 O O . THR A 1 610 ? 43.800 -27.219 -74.956 1.00 42.56 610 THR A O 1
ATOM 4878 N N . GLN A 1 611 ? 41.599 -26.840 -75.021 1.00 43.72 611 GLN A N 1
ATOM 4879 C CA . GLN A 1 611 ? 41.256 -28.099 -75.714 1.00 43.72 611 GLN A CA 1
ATOM 4880 C C . GLN A 1 611 ? 40.750 -27.928 -77.159 1.00 43.72 611 GLN A C 1
ATOM 4882 O O . GLN A 1 611 ? 40.427 -28.919 -77.804 1.00 43.72 611 GLN A O 1
ATOM 4887 N N . ALA A 1 612 ? 40.729 -26.706 -77.706 1.00 42.03 612 ALA A N 1
ATOM 4888 C CA . ALA A 1 612 ? 40.241 -26.445 -79.069 1.00 42.03 612 ALA A CA 1
ATOM 4889 C C . ALA A 1 612 ? 41.339 -26.072 -80.091 1.00 42.03 612 ALA A C 1
ATOM 4891 O O . ALA A 1 612 ? 41.014 -25.682 -81.207 1.00 42.03 612 ALA A O 1
ATOM 4892 N N . SER A 1 613 ? 42.629 -26.185 -79.747 1.00 41.34 613 SER A N 1
ATOM 4893 C CA . SER A 1 613 ? 43.739 -25.888 -80.676 1.00 41.34 613 SER A CA 1
ATOM 4894 C C . SER A 1 613 ? 44.837 -26.958 -80.71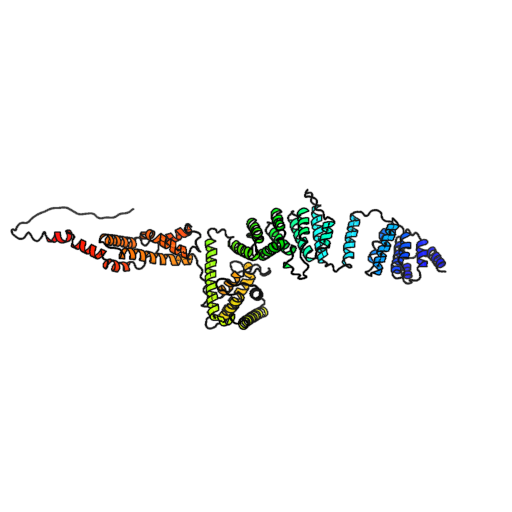0 1.00 41.34 613 SER A C 1
ATOM 4896 O O . SER A 1 613 ? 45.998 -26.641 -80.956 1.00 41.34 613 SER A O 1
ATOM 4898 N N . ALA A 1 614 ? 44.495 -28.218 -80.441 1.00 39.81 614 ALA A N 1
ATOM 4899 C CA . ALA A 1 614 ? 45.424 -29.336 -80.592 1.00 39.81 614 ALA A CA 1
ATOM 4900 C C . ALA A 1 614 ? 44.689 -30.573 -81.121 1.00 39.81 614 ALA A C 1
ATOM 4902 O O . ALA A 1 614 ? 44.460 -31.544 -80.409 1.00 39.81 614 ALA A O 1
ATOM 4903 N N . THR A 1 615 ? 44.269 -30.512 -82.380 1.00 35.31 615 THR A N 1
ATOM 4904 C CA . THR A 1 615 ? 44.005 -31.696 -83.205 1.00 35.31 615 THR A CA 1
ATOM 4905 C C . THR A 1 615 ? 44.364 -31.352 -84.642 1.00 35.31 615 THR A C 1
ATOM 4907 O O . THR A 1 615 ? 43.505 -31.045 -85.452 1.00 35.31 615 THR A O 1
ATOM 4910 N N . GLU A 1 616 ? 45.661 -31.374 -84.932 1.00 33.16 616 GLU A N 1
ATOM 4911 C CA . GLU A 1 616 ? 46.187 -31.891 -86.195 1.00 33.16 616 GLU A CA 1
ATOM 4912 C C . GLU A 1 616 ? 47.676 -32.216 -85.996 1.00 33.16 616 GLU A C 1
ATOM 4914 O O . GLU A 1 616 ? 48.465 -31.317 -85.726 1.00 33.16 616 GLU A O 1
ATOM 4919 N N . GLN A 1 617 ? 47.995 -33.518 -86.123 1.00 32.81 617 GLN A N 1
ATOM 4920 C CA . GLN A 1 617 ? 49.330 -34.130 -86.305 1.00 32.81 617 GLN A CA 1
ATOM 4921 C C . GLN A 1 617 ? 50.256 -34.089 -85.060 1.00 32.81 617 GLN A C 1
ATOM 4923 O O . GLN A 1 617 ? 50.539 -33.029 -84.530 1.00 32.81 617 GLN A O 1
ATOM 4928 N N . GLU A 1 618 ? 50.770 -35.166 -84.452 1.00 28.73 618 GLU A N 1
ATOM 4929 C CA . GLU A 1 618 ? 51.087 -36.550 -84.833 1.00 28.73 618 GLU A CA 1
ATOM 4930 C C . GLU A 1 618 ? 51.265 -37.407 -83.543 1.00 28.73 618 GLU A C 1
ATOM 4932 O O . GLU A 1 618 ? 51.707 -36.914 -82.506 1.00 28.73 618 GLU A O 1
ATOM 4937 N N . HIS A 1 619 ? 50.940 -38.703 -83.596 1.00 29.03 619 HIS A N 1
ATOM 4938 C CA . HIS A 1 619 ? 51.461 -39.756 -82.690 1.00 29.03 619 HIS A CA 1
ATOM 4939 C C . HIS A 1 619 ? 52.949 -40.058 -83.025 1.00 29.03 619 HIS A C 1
ATOM 4941 O O . HIS A 1 619 ? 53.339 -39.667 -84.124 1.00 29.03 619 HIS A O 1
ATOM 4947 N N . PRO A 1 620 ? 53.761 -40.863 -82.275 1.00 48.41 620 PRO A N 1
ATOM 4948 C CA . PRO A 1 620 ? 53.521 -41.681 -81.060 1.00 48.41 620 PRO A CA 1
ATOM 4949 C C . PRO A 1 620 ? 54.689 -41.661 -80.008 1.00 48.41 620 PRO A C 1
ATOM 4951 O O . PRO A 1 620 ? 55.633 -40.894 -80.139 1.00 48.41 620 PRO A O 1
ATOM 4954 N N . PHE A 1 621 ? 54.645 -42.600 -79.036 1.00 28.44 621 PHE A N 1
ATOM 4955 C CA . PHE A 1 621 ? 55.685 -43.062 -78.070 1.00 28.44 621 PHE A CA 1
ATOM 4956 C C . PHE A 1 621 ? 55.717 -42.335 -76.706 1.00 28.44 621 PHE A C 1
ATOM 4958 O O . PHE A 1 621 ? 55.968 -41.144 -76.635 1.00 28.44 621 PHE A O 1
ATOM 4965 N N . SER A 1 622 ? 55.263 -42.921 -75.586 1.00 27.14 622 SER A N 1
ATOM 4966 C CA . SER A 1 622 ? 55.692 -44.106 -74.800 1.00 27.14 622 SER A CA 1
ATOM 4967 C C . SER A 1 622 ? 56.860 -43.842 -73.836 1.00 27.14 622 SER A C 1
ATOM 4969 O O . SER A 1 622 ? 57.936 -43.483 -74.300 1.00 27.14 622 SER A O 1
ATOM 4971 N N . HIS A 1 623 ? 56.644 -44.209 -72.559 1.00 28.34 623 HIS A N 1
ATOM 4972 C CA . HIS A 1 623 ? 57.640 -44.458 -71.492 1.00 28.34 623 HIS A CA 1
ATOM 4973 C C . HIS A 1 623 ? 58.399 -43.202 -70.996 1.00 28.34 623 HIS A C 1
ATOM 4975 O O . HIS A 1 623 ? 58.741 -42.336 -71.780 1.00 28.34 623 HIS A O 1
ATOM 4981 N N . THR A 1 624 ? 58.688 -42.953 -69.715 1.00 27.52 624 THR A N 1
ATOM 4982 C CA . THR A 1 624 ? 58.761 -43.750 -68.474 1.00 27.52 624 THR A CA 1
ATOM 4983 C C . THR A 1 624 ? 59.081 -42.776 -67.326 1.00 27.52 624 THR A C 1
ATOM 4985 O O . THR A 1 624 ? 59.798 -41.816 -67.579 1.00 27.52 624 THR A O 1
ATOM 4988 N N . GLU A 1 625 ? 58.651 -43.111 -66.096 1.00 26.91 625 GLU A N 1
ATOM 4989 C CA . GLU A 1 625 ? 59.324 -42.805 -64.804 1.00 26.91 625 GLU A CA 1
ATOM 4990 C C . GLU A 1 625 ? 59.471 -41.307 -64.406 1.00 26.91 625 GLU A C 1
ATOM 4992 O O . GLU A 1 625 ? 59.543 -40.419 -65.233 1.00 26.91 625 GLU A O 1
ATOM 4997 N N . SER A 1 626 ? 59.502 -40.860 -63.149 1.00 29.14 626 SER A N 1
ATOM 4998 C CA . SER A 1 626 ? 59.686 -41.478 -61.836 1.00 29.14 626 SER A CA 1
ATOM 4999 C C . SER A 1 626 ? 59.212 -40.479 -60.754 1.00 29.14 626 SER A C 1
ATOM 5001 O O . SER A 1 626 ? 59.322 -39.279 -60.980 1.00 29.14 626 SER A O 1
ATOM 5003 N N . ASN A 1 627 ? 58.775 -41.002 -59.594 1.00 27.62 627 ASN A N 1
ATOM 5004 C CA . ASN A 1 627 ? 58.929 -40.484 -58.213 1.00 27.62 627 ASN A CA 1
ATOM 5005 C C . ASN A 1 627 ? 58.601 -38.995 -57.908 1.00 27.62 627 ASN A C 1
ATOM 5007 O O . ASN A 1 627 ? 59.086 -38.078 -58.543 1.00 27.62 627 ASN A O 1
ATOM 5011 N N . CYS A 1 628 ? 57.880 -38.631 -56.844 1.00 26.62 628 CYS A N 1
ATOM 5012 C CA . CYS A 1 628 ? 58.003 -39.139 -55.482 1.00 26.62 628 CYS A CA 1
ATOM 5013 C C . CYS A 1 628 ? 56.814 -38.689 -54.597 1.00 26.62 628 CYS A C 1
ATOM 5015 O O . CYS A 1 628 ? 56.251 -37.613 -54.776 1.00 26.62 628 CYS A O 1
ATOM 5017 N N . ASN A 1 629 ? 56.487 -39.566 -53.644 1.00 28.12 629 ASN A N 1
ATOM 5018 C CA . ASN A 1 629 ? 55.698 -39.454 -52.403 1.00 28.12 629 ASN A CA 1
ATOM 5019 C C . ASN A 1 629 ? 55.290 -38.049 -51.900 1.00 28.12 629 ASN A C 1
ATOM 5021 O O . ASN A 1 629 ? 56.106 -37.144 -51.808 1.00 28.12 629 ASN A O 1
ATOM 5025 N N . LYS A 1 630 ? 53.998 -37.816 -51.611 1.00 30.33 630 LYS A N 1
ATOM 5026 C CA . LYS A 1 630 ? 53.233 -38.176 -50.383 1.00 30.33 630 LYS A CA 1
ATOM 5027 C C . LYS A 1 630 ? 53.680 -37.423 -49.113 1.00 30.33 630 LYS A C 1
ATOM 5029 O O . LYS A 1 630 ? 54.716 -37.771 -48.574 1.00 30.33 630 LYS A O 1
ATOM 5034 N N . SER A 1 631 ? 52.769 -36.559 -48.620 1.00 32.06 631 SER A N 1
ATOM 5035 C CA . SER A 1 631 ? 52.149 -36.532 -47.263 1.00 32.06 631 SER A CA 1
ATOM 5036 C C . SER A 1 631 ? 53.081 -36.398 -46.027 1.00 32.06 631 SER A C 1
ATOM 5038 O O . SER A 1 631 ? 54.154 -36.984 -46.049 1.00 32.06 631 SER A O 1
ATOM 5040 N N . PRO A 1 632 ? 52.673 -35.777 -44.887 1.00 40.09 632 PRO A N 1
ATOM 5041 C CA . PRO A 1 632 ? 51.470 -36.219 -44.178 1.00 40.09 632 PRO A CA 1
ATOM 5042 C C . PRO A 1 632 ? 50.633 -35.209 -43.368 1.00 40.09 632 PRO A C 1
ATOM 5044 O O . PRO A 1 632 ? 51.085 -34.198 -42.843 1.00 40.09 632 PRO A O 1
ATOM 5047 N N . LYS A 1 633 ? 49.369 -35.624 -43.226 1.00 35.94 633 LYS A N 1
ATOM 5048 C CA . LYS A 1 633 ? 48.466 -35.468 -42.076 1.00 35.94 633 LYS A CA 1
ATOM 5049 C C . LYS A 1 633 ? 49.163 -35.601 -40.703 1.00 35.94 633 LYS A C 1
ATOM 5051 O O . LYS A 1 633 ? 49.902 -36.562 -40.522 1.00 35.94 633 LYS A O 1
ATOM 5056 N N . ASN A 1 634 ? 48.781 -34.779 -39.718 1.00 30.09 634 ASN A N 1
ATOM 5057 C CA . ASN A 1 634 ? 47.964 -35.142 -38.533 1.00 30.09 634 ASN A CA 1
ATOM 5058 C C . ASN A 1 634 ? 48.207 -34.225 -37.312 1.00 30.09 634 ASN A C 1
ATOM 5060 O O . ASN A 1 634 ? 49.338 -33.943 -36.944 1.00 30.09 634 ASN A O 1
ATOM 5064 N N . LEU A 1 635 ? 47.082 -33.848 -36.691 1.00 31.22 635 LEU A N 1
ATOM 5065 C CA . LEU A 1 635 ? 46.799 -33.595 -35.266 1.00 31.22 635 LEU A CA 1
ATOM 5066 C C . LEU A 1 635 ? 47.873 -33.937 -34.206 1.00 31.22 635 LEU A C 1
ATOM 5068 O O . LEU A 1 635 ? 48.315 -35.081 -34.161 1.00 31.22 635 LEU A O 1
ATOM 5072 N N . SER A 1 636 ? 48.056 -33.038 -33.221 1.00 27.94 636 SER A N 1
ATOM 5073 C CA . SER A 1 636 ? 47.840 -33.317 -31.779 1.00 27.94 636 SER A CA 1
ATOM 5074 C C . SER A 1 636 ? 48.021 -32.069 -30.885 1.00 27.94 636 SER A C 1
ATOM 5076 O O . SER A 1 636 ? 49.051 -31.415 -30.979 1.00 27.94 636 SER A O 1
ATOM 5078 N N . ILE A 1 637 ? 47.039 -31.819 -30.005 1.00 37.53 637 ILE A N 1
ATOM 5079 C CA . ILE A 1 637 ? 47.160 -31.526 -28.554 1.00 37.53 637 ILE A CA 1
ATOM 5080 C C . ILE A 1 637 ? 48.225 -30.491 -28.114 1.00 37.53 637 ILE A C 1
ATOM 5082 O O . ILE A 1 637 ? 49.408 -30.817 -28.089 1.00 37.53 637 ILE A O 1
ATOM 5086 N N . ILE A 1 638 ? 47.793 -29.293 -27.690 1.00 42.41 638 ILE A N 1
ATOM 5087 C CA . ILE A 1 638 ? 47.651 -28.781 -26.298 1.00 42.41 638 ILE A CA 1
ATOM 5088 C C . ILE A 1 638 ? 46.673 -27.605 -26.355 1.00 42.41 638 ILE A C 1
ATOM 5090 O O . ILE A 1 638 ? 46.792 -26.810 -27.316 1.00 42.41 638 ILE A O 1
#

Organism: NCBI:txid2016198

Radius of gyration: 49.61 Å; chains: 1; bounding box: 91×86×183 Å